Protein AF-A0A918C4C5-F1 (afdb_monomer)

Sequence (620 aa):
MKQFASVGYAPGVSVTADGEDLTFEAAHLRMRARVADQQARRCLLAMAREPVAADSVSAATMAFLRQHRLVTDTTAHPAHLQSLRVHAEASMPLNRGLPYSPEDLAGYEARAHTARFVPGTASGTVDLPPALRRRPSFAPFDGPQAACLAVSTVMSVLRTLHDPDMRLYPSAGALYPVRLIAEQMQQHASVQTQYDAFSATFRQRKQVRAAGEQELLRLDPTLAAVPTRFWLVADLRDVTAKYGSRGYRYALVEGGHAAQTLIQVLQQAGAETRPFGGFDDAAVARHLQLPDGWVPVCAVGAVPRPGGESFVEAEELRSILVNGQSLYYATAFGAKVKGNQRECGFGVDVTAEGARVRARGELAERLTLVRSRDVLGNSNGMAAHTRFSAAADAALLELYERHCYLRTWFSAIPATRLSVPDTPLAAIVGSLCRSAGVQLTLIDMADPAHHVPAVMAVVHSLRHGGIITASGAGTSEATAAERALREIAKALFYRRVLRKTEAFTSSNPVTAAITAPWEHEAYFAHEQVPPELTGFLTAGAGQRAVASGSMSLERLRTVAAVADLSRHGPDEAVWKIARATSEELLTVDFGSPSPAFRERIRTVLGDGVDIDARWPHPLG

InterPro domains:
  IPR000415 Nitroreductase-like [G3DSA:3.40.109.10] (108-319)
  IPR000415 Nitroreductase-like [SSF55469] (166-312)
  IPR003776 YcaO-like domain [PF02624] (375-532)
  IPR003776 YcaO-like domain [PS51664] (378-620)
  IPR029479 Nitroreductase [PF00881] (156-301)

Nearest PDB structures (foldseek):
  7ly7-assembly1_B  TM=5.033E-01  e=2.883E-12  Thermoactinomyces vulgaris
  3hoi-assembly1_A-2  TM=6.871E-01  e=6.501E-08  Bacteroides fragilis NCTC 9343
  8cqs-assembly1_A  TM=6.677E-01  e=1.412E-07  Bacteroides thetaiotaomicron
  3eo7-assembly1_A  TM=6.130E-01  e=4.929E-08  Trichormus variabilis ATCC 29413
  3hj9-assembly1_B  TM=5.830E-01  e=8.777E-07  Cupriavidus pinatubonensis JMP134

pLDDT: mean 79.92, std 16.04, range [28.34, 98.0]

Radius of gyration: 33.65 Å; Cα contacts (8 Å, |Δi|>4): 1147; chains: 1; bounding box: 75×68×100 Å

Organism: NCBI:txid28893

Secondary structure (DSSP, 8-state):
-PPPS-EEEPTT-EEEEETTEEEEEETTEEEEEE---HHHHHHHHHTTTS-B-GGGS-HHHHHHHHHTT-EEE--S-HHHHHHHHHHHHTTSPTTTT----HHHHHHHHHHHHHS-------TT-----S----PPPPPPP-SS-PPPPPHHHHHHHHHHHS-SS---S--GGG---EEEEEEEE-TTSSEEEEEEESSSSEEEEEEEPPTTTTGGGT--HHHHH-SEEEEEEEEHHHHHHHHTTHHHHHHHHHHHHHHHHHHHHHHHTTEEEEEE--S-HHHHHHHTTPPTTEEEEEEEEEEEPP----S--EEEEEEEEETTEEEEEEEEEEEEPTTSPEEEEEEEESSHHHHHHHHHHHHHHHHHHHHTHHHH-S-TTEEEESSHHHHHHHHHHHHHHHHHHHHHHHH-PPPPEEPPP--HHHHHHHHHHHHTT-EEEEEE---TTTT--EEEEEEE-SSSS-EEEEEEE-SSHHHHHHHHHHHHHHHHHIIIIIS---SSBSS----S---SHHHHHHHHTBTTS-HHHHGGGTS-S-EEPPPP----SHHHHHH-EEEE-GGGSS-TTT-EEEEEE-SSS-----SSPPHHHHHHHHHHH-TT--TGGGPSPS--

Mean predicted aligned error: 17.01 Å

Foldseek 3Di:
DDQQQWKAFAAQWDWDDDPQWIWIDHPVDTDIDGHPDPQLVVQNVVRRVFIDGPVSHDPVRVVVCVVVSGMDRDPDDRVVRVVSNLVRQLPPDFDDPDDDDPVNVVVLLVVLCVLDADDDDDPDADDADPDDDDDDADDQDDDAQFDDDDPVLVVNLQCQCLPSNHNPFDADSSPCQKFKKKKFDDPPFQKIWIWGDPDVDIDIDIDRDDPPLLVQFVDDVSLSSFGMKMWIKGQQVSQCVRGPSNSVVRSLVRSVRSVSVSCSSLVSVQKRKDKAQDTDFVSVCVVVVPDPRMTTRIMMGIGHNPDDPLQQPDKDKDWDAFPNFIKIKMKTWGDQDPPRDTQIFIAIDSDRVRGVQRRSFRSQLVLLCVLCVVPPVDSQLKTKDQDQVVRNVSSLFRLQQQQLQVLCQQVLAQFAWEDQDPDSLSSRLCRLLVVLQWDWIKGFSHDPQQPWTKIKIWIGHPQAQAIAIFMATFQFNNRGSSRRSRVSVNLSCCACPVVVHGQADADQPPPDFWFDQVSLQNVRSYRHDHNVSRVSHVVHPYYDYGDDDGHDCVSSVVFKDKDWSLVSTSHSNRMTMIHIDGLQGQTDDGTPQDPVNVVSCCVNNNPPGDPPVNPDRNGD

Structure (mmCIF, N/CA/C/O backbone):
data_AF-A0A918C4C5-F1
#
_entry.id   AF-A0A918C4C5-F1
#
loop_
_atom_site.group_PDB
_atom_site.id
_atom_site.type_symbol
_atom_site.label_atom_id
_atom_site.label_alt_id
_atom_site.label_comp_id
_atom_site.label_asym_id
_atom_site.label_entity_id
_atom_site.label_seq_id
_atom_site.pdbx_PDB_ins_code
_atom_site.Cartn_x
_atom_site.Cartn_y
_atom_site.Cartn_z
_atom_site.occupancy
_atom_site.B_iso_or_equiv
_atom_site.auth_seq_id
_atom_site.auth_comp_id
_atom_site.auth_asym_id
_atom_site.auth_atom_id
_atom_site.pdbx_PDB_model_num
ATOM 1 N N . MET A 1 1 ? 1.665 38.211 -38.476 1.00 37.16 1 MET A N 1
ATOM 2 C CA . MET A 1 1 ? 2.085 36.828 -38.798 1.00 37.16 1 MET A CA 1
ATOM 3 C C . MET A 1 1 ? 3.523 36.655 -38.334 1.00 37.16 1 MET A C 1
ATOM 5 O O . MET A 1 1 ? 4.376 37.372 -38.835 1.00 37.16 1 MET A O 1
ATOM 9 N N . LYS A 1 2 ? 3.789 35.807 -37.332 1.00 37.44 2 LYS A N 1
ATOM 10 C CA . LYS A 1 2 ? 5.163 35.525 -36.879 1.00 37.44 2 LYS A CA 1
ATOM 11 C C . LYS A 1 2 ? 5.890 34.748 -37.985 1.00 37.44 2 LYS A C 1
ATOM 13 O O . LYS A 1 2 ? 5.372 33.728 -38.425 1.00 37.44 2 LYS A O 1
ATOM 18 N N . GLN A 1 3 ? 7.038 35.243 -38.448 1.00 44.62 3 GLN A N 1
ATOM 19 C CA . GLN A 1 3 ? 7.943 34.486 -39.319 1.00 44.62 3 GLN A CA 1
ATOM 20 C C . GLN A 1 3 ? 8.347 33.188 -38.605 1.00 44.62 3 GLN A C 1
ATOM 22 O O . GLN A 1 3 ? 8.756 33.215 -37.445 1.00 44.62 3 GLN A O 1
ATOM 27 N N . PHE A 1 4 ? 8.181 32.050 -39.278 1.00 53.00 4 PHE A N 1
ATOM 28 C CA . PHE A 1 4 ? 8.620 30.747 -38.783 1.00 53.00 4 PHE A CA 1
ATOM 29 C C . PHE A 1 4 ? 10.155 30.704 -38.799 1.00 53.00 4 PHE A C 1
ATOM 31 O O . PHE A 1 4 ? 10.755 30.953 -39.841 1.00 53.00 4 PHE A O 1
ATOM 38 N N . ALA A 1 5 ? 10.787 30.433 -37.653 1.00 69.81 5 ALA A N 1
ATOM 39 C CA . ALA A 1 5 ? 12.245 30.517 -37.500 1.00 69.81 5 ALA A CA 1
ATOM 40 C C . ALA A 1 5 ? 13.007 29.371 -38.201 1.00 69.81 5 ALA A C 1
ATOM 42 O O . ALA A 1 5 ? 14.171 29.536 -38.552 1.00 69.81 5 ALA A O 1
ATOM 43 N N . SER A 1 6 ? 12.358 28.229 -38.444 1.00 77.88 6 SER A N 1
ATOM 44 C CA . SER A 1 6 ? 12.931 27.100 -39.183 1.00 77.88 6 SER A CA 1
ATOM 45 C C . SER A 1 6 ? 11.853 26.225 -39.836 1.00 77.88 6 SER A C 1
ATOM 47 O O . SER A 1 6 ? 10.679 26.250 -39.453 1.00 77.88 6 SER A O 1
ATOM 49 N N . VAL A 1 7 ? 12.259 25.462 -40.851 1.00 81.56 7 VAL A N 1
ATOM 50 C CA . VAL A 1 7 ? 11.440 24.520 -41.620 1.00 81.56 7 VAL A CA 1
ATOM 51 C C . VAL A 1 7 ? 12.156 23.173 -41.719 1.00 81.56 7 VAL A C 1
ATOM 53 O O . VAL A 1 7 ? 13.371 23.111 -41.899 1.00 81.56 7 VAL A O 1
ATOM 56 N N . GLY A 1 8 ? 11.398 22.083 -41.611 1.00 85.69 8 GLY A N 1
ATOM 57 C CA . GLY A 1 8 ? 11.889 20.726 -41.836 1.00 85.69 8 GLY A CA 1
ATOM 58 C C . GLY A 1 8 ? 10.925 19.909 -42.689 1.00 85.69 8 GLY A C 1
ATOM 59 O O . GLY A 1 8 ? 9.754 20.269 -42.849 1.00 85.69 8 GLY A O 1
ATOM 60 N N . TYR A 1 9 ? 11.400 18.784 -43.226 1.00 86.38 9 TYR A N 1
ATOM 61 C CA . TYR A 1 9 ? 10.511 17.833 -43.891 1.00 86.38 9 TYR A CA 1
ATOM 62 C C . TYR A 1 9 ? 9.495 17.238 -42.908 1.00 86.38 9 TYR A C 1
ATOM 64 O O . TYR A 1 9 ? 9.796 16.999 -41.735 1.00 86.38 9 TYR A O 1
ATOM 72 N N . ALA A 1 10 ? 8.284 16.986 -43.400 1.00 81.69 10 ALA A N 1
ATOM 73 C CA . ALA A 1 10 ? 7.238 16.323 -42.640 1.00 81.69 10 ALA A CA 1
ATOM 74 C C . ALA A 1 10 ? 7.657 14.883 -42.263 1.00 81.69 10 ALA A C 1
ATOM 76 O O . ALA A 1 10 ? 8.436 14.246 -42.981 1.00 81.69 10 ALA A O 1
ATOM 77 N N . PRO A 1 11 ? 7.153 14.335 -41.142 1.00 74.75 11 PRO A N 1
ATOM 78 C CA . PRO A 1 11 ? 7.436 12.959 -40.747 1.00 74.75 11 PRO A CA 1
ATOM 79 C C . PRO A 1 11 ? 7.141 11.937 -41.852 1.00 74.75 11 PRO A C 1
ATOM 81 O O . PRO A 1 11 ? 6.070 11.961 -42.455 1.00 74.75 11 PRO A O 1
ATOM 84 N N . GLY A 1 12 ? 8.086 11.026 -42.103 1.00 70.69 12 GLY A N 1
ATOM 85 C CA . GLY A 1 12 ? 7.964 10.006 -43.151 1.00 70.69 12 GLY A CA 1
ATOM 86 C C . GLY A 1 12 ? 8.273 10.491 -44.572 1.00 70.69 12 GLY A C 1
ATOM 87 O O . GLY A 1 12 ? 8.069 9.729 -45.512 1.00 70.69 12 GLY A O 1
ATOM 88 N N . VAL A 1 13 ? 8.757 11.729 -44.737 1.00 81.12 13 VAL A N 1
ATOM 89 C CA . VAL A 1 13 ? 9.312 12.223 -46.004 1.00 81.12 13 VAL A CA 1
ATOM 90 C C . VAL A 1 13 ? 10.818 11.941 -46.057 1.00 81.12 13 VAL A C 1
ATOM 92 O O . VAL A 1 13 ? 11.591 12.414 -45.210 1.00 81.12 13 VAL A O 1
ATOM 95 N N . SER A 1 14 ? 11.239 11.198 -47.079 1.00 81.81 14 SER A N 1
ATOM 96 C CA . SER A 1 14 ? 12.641 10.961 -47.430 1.00 81.81 14 SER A CA 1
ATOM 97 C C . SER A 1 14 ? 13.003 11.676 -48.726 1.00 81.81 14 SER A C 1
ATOM 99 O O . SER A 1 14 ? 12.188 11.757 -49.645 1.00 81.81 14 SER A O 1
ATOM 101 N N . VAL A 1 15 ? 14.238 12.171 -48.810 1.00 88.06 15 VAL A N 1
ATOM 102 C CA . VAL A 1 15 ? 14.766 12.829 -50.009 1.00 88.06 15 VAL A CA 1
ATOM 103 C C . VAL A 1 15 ? 16.071 12.162 -50.410 1.00 88.06 15 VAL A C 1
ATOM 105 O O . VAL A 1 15 ? 16.996 12.075 -49.605 1.00 88.06 15 VAL A O 1
ATOM 108 N N . THR A 1 16 ? 16.141 11.695 -51.652 1.00 86.88 16 THR A N 1
ATOM 109 C CA . THR A 1 16 ? 17.349 11.116 -52.254 1.00 86.88 16 THR A CA 1
ATOM 110 C C . THR A 1 16 ? 17.798 11.963 -53.439 1.00 86.88 16 THR A C 1
ATOM 112 O O . THR A 1 16 ? 16.978 12.627 -54.073 1.00 86.88 16 THR A O 1
ATOM 115 N N . ALA A 1 17 ? 19.101 11.973 -53.719 1.00 89.25 17 ALA A N 1
ATOM 116 C CA . ALA A 1 17 ? 19.676 12.701 -54.844 1.00 89.25 17 ALA A CA 1
ATOM 117 C C . ALA A 1 17 ? 20.307 11.737 -55.849 1.00 89.25 17 ALA A C 1
ATOM 119 O O . ALA A 1 17 ? 21.028 10.822 -55.455 1.00 89.25 17 ALA A O 1
ATOM 120 N N . ASP A 1 18 ? 20.076 12.004 -57.129 1.00 88.69 18 ASP A N 1
ATOM 121 C CA . ASP A 1 18 ? 20.723 11.355 -58.265 1.00 88.69 18 ASP A CA 1
ATOM 122 C C . ASP A 1 18 ? 21.149 12.448 -59.257 1.00 88.69 18 ASP A C 1
ATOM 124 O O . ASP A 1 18 ? 20.339 13.000 -60.004 1.00 88.69 18 ASP A O 1
ATOM 128 N N . GLY A 1 19 ? 22.418 12.858 -59.179 1.00 85.69 19 GLY A N 1
ATOM 129 C CA . GLY A 1 19 ? 22.929 14.011 -59.923 1.00 85.69 19 GLY A CA 1
ATOM 130 C C . GLY A 1 19 ? 22.221 15.322 -59.551 1.00 85.69 19 GLY A C 1
ATOM 131 O O . GLY A 1 19 ? 22.355 15.824 -58.431 1.00 85.69 19 GLY A O 1
ATOM 132 N N . GLU A 1 20 ? 21.504 15.908 -60.512 1.00 87.12 20 GLU A N 1
ATOM 133 C CA . GLU A 1 20 ? 20.703 17.129 -60.317 1.00 87.12 20 GLU A CA 1
ATOM 134 C C . GLU A 1 20 ? 19.262 16.848 -59.884 1.00 87.12 20 GLU A C 1
ATOM 136 O O . GLU A 1 20 ? 18.535 17.781 -59.537 1.00 87.12 20 GLU A O 1
ATOM 141 N N . ASP A 1 21 ? 18.840 15.587 -59.888 1.00 89.81 21 ASP A N 1
ATOM 142 C CA . ASP A 1 21 ? 17.478 15.218 -59.545 1.00 89.81 21 ASP A CA 1
ATOM 143 C C . ASP A 1 21 ? 17.356 14.900 -58.059 1.00 89.81 21 ASP A C 1
ATOM 145 O O . ASP A 1 21 ? 18.123 14.117 -57.498 1.00 89.81 21 ASP A O 1
ATOM 149 N N . LEU A 1 22 ? 16.340 15.483 -57.428 1.00 91.81 22 LEU A N 1
ATOM 150 C CA . LEU A 1 22 ? 15.896 15.119 -56.092 1.00 91.81 22 LEU A CA 1
ATOM 151 C C . LEU A 1 22 ? 14.622 14.286 -56.193 1.00 91.81 22 LEU A C 1
ATOM 153 O O . LEU A 1 22 ? 13.643 14.705 -56.811 1.00 91.81 22 LEU A O 1
ATOM 157 N N . THR A 1 23 ? 14.617 13.116 -55.560 1.00 91.19 23 THR A N 1
ATOM 158 C CA . THR A 1 23 ? 13.412 12.301 -55.390 1.00 91.19 23 THR A CA 1
ATOM 159 C C . THR A 1 23 ? 12.886 12.474 -53.975 1.00 91.19 23 THR A C 1
ATOM 161 O O . THR A 1 23 ? 13.547 12.085 -53.014 1.00 91.19 23 THR A O 1
ATOM 164 N N . PHE A 1 24 ? 11.691 13.046 -53.863 1.00 89.44 24 PHE A N 1
ATOM 165 C CA . PHE A 1 24 ? 10.918 13.161 -52.634 1.00 89.44 24 PHE A CA 1
ATOM 166 C C . PHE A 1 24 ? 9.967 11.974 -52.547 1.00 89.44 24 PHE A C 1
ATOM 168 O O . PHE A 1 24 ? 9.190 11.724 -53.472 1.00 89.44 24 PHE A O 1
ATOM 175 N N . GLU A 1 25 ? 10.013 11.250 -51.439 1.00 82.50 25 GLU A N 1
ATOM 176 C CA . GLU A 1 25 ? 9.172 10.082 -51.207 1.00 82.50 25 GLU A CA 1
ATOM 177 C C . GLU A 1 25 ? 8.485 10.189 -49.846 1.00 82.50 25 GLU A C 1
ATOM 179 O O . GLU A 1 25 ? 9.113 10.489 -48.835 1.00 82.50 25 GLU A O 1
ATOM 184 N N . ALA A 1 26 ? 7.174 9.983 -49.854 1.00 78.12 26 ALA A N 1
ATOM 185 C CA . ALA A 1 26 ? 6.270 9.974 -48.718 1.00 78.12 26 ALA A CA 1
ATOM 186 C C . ALA A 1 26 ? 5.212 8.885 -48.952 1.00 78.12 26 ALA A C 1
ATOM 188 O O . ALA A 1 26 ? 4.981 8.461 -50.084 1.00 78.12 26 ALA A O 1
ATOM 189 N N . ALA A 1 27 ? 4.485 8.477 -47.908 1.00 66.88 27 ALA A N 1
ATOM 190 C CA . ALA A 1 27 ? 3.495 7.392 -48.007 1.00 66.88 27 ALA A CA 1
ATOM 191 C C . ALA A 1 27 ? 2.424 7.583 -49.109 1.00 66.88 27 ALA A C 1
ATOM 193 O O . ALA A 1 27 ? 1.846 6.605 -49.581 1.00 66.88 27 ALA A O 1
ATOM 194 N N . HIS A 1 28 ? 2.157 8.831 -49.505 1.00 71.31 28 HIS A N 1
ATOM 195 C CA . HIS A 1 28 ? 1.139 9.223 -50.483 1.00 71.31 28 HIS A CA 1
ATOM 196 C C . HIS A 1 28 ? 1.719 9.845 -51.765 1.00 71.31 28 HIS A C 1
ATOM 198 O O . HIS A 1 28 ? 0.953 10.248 -52.637 1.00 71.31 28 HIS A O 1
ATOM 204 N N . LEU A 1 29 ? 3.046 9.978 -51.875 1.00 79.44 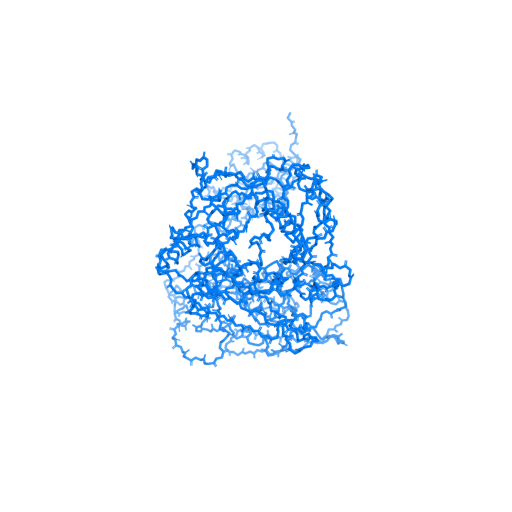29 LEU A N 1
ATOM 205 C CA . LEU A 1 29 ? 3.678 10.747 -52.944 1.00 79.44 29 LEU A CA 1
ATOM 206 C C . LEU A 1 29 ? 5.099 10.247 -53.211 1.00 79.44 29 LEU A C 1
ATOM 208 O O . LEU A 1 29 ? 5.926 10.231 -52.308 1.00 79.44 29 LEU A O 1
ATOM 212 N N . ARG A 1 30 ? 5.408 9.923 -54.468 1.00 86.44 30 ARG A N 1
ATOM 213 C CA . ARG A 1 30 ? 6.786 9.774 -54.947 1.00 86.44 30 ARG A CA 1
ATOM 214 C C . ARG A 1 30 ? 6.977 10.695 -56.137 1.00 86.44 30 ARG A C 1
ATOM 216 O O . ARG A 1 30 ? 6.256 10.584 -57.124 1.00 86.44 30 ARG A O 1
ATOM 223 N N . MET A 1 31 ? 7.918 11.619 -56.028 1.00 88.00 31 MET A N 1
ATOM 224 C CA . MET A 1 31 ? 8.083 12.705 -56.984 1.00 88.00 31 MET A CA 1
ATOM 225 C C . MET A 1 31 ? 9.560 12.974 -57.225 1.00 88.00 31 MET A C 1
ATOM 227 O O . MET A 1 31 ? 10.310 13.209 -56.283 1.00 88.00 31 MET A O 1
ATOM 231 N N . ARG A 1 32 ? 9.969 12.966 -58.493 1.00 90.94 32 ARG A N 1
ATOM 232 C CA . ARG A 1 32 ? 11.316 13.346 -58.925 1.00 90.94 32 ARG A CA 1
ATOM 233 C C . ARG A 1 32 ? 11.259 14.762 -59.490 1.00 90.94 32 ARG A C 1
ATOM 235 O O . ARG A 1 32 ? 10.425 15.039 -60.346 1.00 90.94 32 ARG A O 1
ATOM 242 N N . ALA A 1 33 ? 12.122 15.644 -59.004 1.00 87.56 33 ALA A N 1
ATOM 243 C CA . ALA A 1 33 ? 12.223 17.024 -59.457 1.00 87.56 33 ALA A CA 1
ATOM 244 C C . ALA A 1 33 ? 13.685 17.377 -59.732 1.00 87.56 33 ALA A C 1
ATOM 246 O O . ALA A 1 33 ? 14.559 17.120 -58.903 1.00 87.56 33 ALA A O 1
ATOM 247 N N . ARG A 1 34 ? 13.944 17.999 -60.883 1.00 88.88 34 ARG A N 1
ATOM 248 C CA . ARG A 1 34 ? 15.280 18.478 -61.237 1.00 88.88 34 ARG A CA 1
ATOM 249 C C . ARG A 1 34 ? 15.563 19.804 -60.541 1.00 88.88 34 ARG A C 1
ATOM 251 O O . ARG A 1 34 ? 14.831 20.772 -60.736 1.00 88.88 34 ARG A O 1
ATOM 258 N N . VAL A 1 35 ? 16.636 19.860 -59.757 1.00 87.81 35 VAL A N 1
ATOM 259 C CA . VAL A 1 35 ? 17.084 21.057 -59.032 1.00 87.81 35 VAL A CA 1
ATOM 260 C C . VAL A 1 35 ? 18.484 21.434 -59.518 1.00 87.81 35 VAL A C 1
ATOM 262 O O . VAL A 1 35 ? 19.506 21.014 -58.965 1.00 87.81 35 VAL A O 1
ATOM 265 N N . ALA A 1 36 ? 18.509 22.223 -60.597 1.00 83.00 36 ALA A N 1
ATOM 266 C CA . ALA A 1 36 ? 19.737 22.685 -61.247 1.00 83.00 36 ALA A CA 1
ATOM 267 C C . ALA A 1 36 ? 20.541 23.662 -60.368 1.00 83.00 36 ALA A C 1
ATOM 269 O O . ALA A 1 36 ? 21.769 23.652 -60.393 1.00 83.00 36 ALA A O 1
ATOM 270 N N . ASP A 1 37 ? 19.861 24.468 -59.545 1.00 87.94 37 ASP A N 1
ATOM 271 C CA . ASP A 1 37 ? 20.520 25.354 -58.585 1.00 87.94 37 ASP A CA 1
ATOM 272 C C . ASP A 1 37 ? 21.216 24.539 -57.482 1.00 87.94 37 ASP A C 1
ATOM 274 O O . ASP A 1 37 ? 20.586 23.876 -56.651 1.00 87.94 37 ASP A O 1
ATOM 278 N N . GLN A 1 38 ? 22.547 24.614 -57.468 1.00 86.75 38 GLN A N 1
ATOM 279 C CA . GLN A 1 38 ? 23.396 23.901 -56.524 1.00 86.75 38 GLN A CA 1
ATOM 280 C C . GLN A 1 38 ? 23.172 24.348 -55.072 1.00 86.75 38 GLN A C 1
ATOM 282 O O . GLN A 1 38 ? 23.274 23.518 -54.165 1.00 86.75 38 GLN A O 1
ATOM 287 N N . GLN A 1 39 ? 22.866 25.626 -54.832 1.00 85.62 39 GLN A N 1
ATOM 288 C CA . GLN A 1 39 ? 22.646 26.157 -53.489 1.00 85.62 39 GLN A CA 1
ATOM 289 C C . GLN A 1 39 ? 21.289 25.706 -52.947 1.00 85.62 39 GLN A C 1
ATOM 291 O O . GLN A 1 39 ? 21.228 25.163 -51.841 1.00 85.62 39 GLN A O 1
ATOM 296 N N . ALA A 1 40 ? 20.228 25.818 -53.752 1.00 85.19 40 ALA A N 1
ATOM 297 C CA . ALA A 1 40 ? 18.913 25.288 -53.399 1.00 85.19 40 ALA A CA 1
ATOM 298 C C . ALA A 1 40 ? 18.962 23.770 -53.161 1.00 85.19 40 ALA A C 1
ATOM 300 O O . ALA A 1 40 ? 18.433 23.281 -52.163 1.00 85.19 40 ALA A O 1
ATOM 301 N N . ARG A 1 41 ? 19.666 23.016 -54.017 1.00 89.88 41 ARG A N 1
ATOM 302 C CA . ARG A 1 41 ? 19.832 21.564 -53.853 1.00 89.88 41 ARG A CA 1
ATOM 303 C C . ARG A 1 41 ? 20.562 21.209 -52.558 1.00 89.88 41 ARG A C 1
ATOM 305 O O . ARG A 1 41 ? 20.120 20.318 -51.836 1.00 89.88 41 ARG A O 1
ATOM 312 N N . ARG A 1 42 ? 21.657 21.909 -52.233 1.00 88.56 42 ARG A N 1
ATOM 313 C CA . ARG A 1 42 ? 22.380 21.722 -50.961 1.00 88.56 42 ARG A CA 1
ATOM 314 C C . ARG A 1 42 ? 21.485 22.011 -49.759 1.00 88.56 42 ARG A C 1
ATOM 316 O O . ARG A 1 42 ? 21.491 21.221 -48.822 1.00 88.56 42 ARG A O 1
ATOM 323 N N . CYS A 1 43 ? 20.700 23.085 -49.809 1.00 89.31 43 CYS A N 1
ATOM 324 C CA . CYS A 1 43 ? 19.765 23.447 -48.747 1.00 89.31 43 CYS A CA 1
ATOM 325 C C . CYS A 1 43 ? 18.691 22.363 -48.539 1.00 89.31 43 CYS A C 1
ATOM 327 O O . CYS A 1 43 ? 18.499 21.875 -47.427 1.00 89.31 43 CYS A O 1
ATOM 329 N N . LEU A 1 44 ? 18.064 21.892 -49.623 1.00 89.62 44 LEU A N 1
ATOM 330 C CA . LEU A 1 44 ? 17.046 20.838 -49.574 1.00 89.62 44 LEU A CA 1
ATOM 331 C C . LEU A 1 44 ? 17.593 19.497 -49.068 1.00 89.62 44 LEU A C 1
ATOM 333 O O . LEU A 1 44 ? 16.872 18.764 -48.391 1.00 89.62 44 LEU A O 1
ATOM 337 N N . LEU A 1 45 ? 18.853 19.171 -49.367 1.00 88.25 45 LEU A N 1
ATOM 338 C CA . LEU A 1 45 ? 19.519 17.979 -48.836 1.00 88.25 45 LEU A CA 1
ATOM 339 C C . LEU A 1 45 ? 19.936 18.145 -47.371 1.00 88.25 45 LEU A C 1
ATOM 341 O O . LEU A 1 45 ? 19.828 17.192 -46.601 1.00 88.25 45 LEU A O 1
ATOM 345 N N . ALA A 1 46 ? 20.369 19.340 -46.965 1.00 86.56 46 ALA A N 1
ATOM 346 C CA . ALA A 1 46 ? 20.658 19.648 -45.566 1.00 86.56 46 ALA A CA 1
ATOM 347 C C . ALA A 1 46 ? 19.394 19.520 -44.701 1.00 86.56 46 ALA A C 1
ATOM 349 O O . ALA A 1 46 ? 19.434 18.874 -43.654 1.00 86.56 46 ALA A O 1
ATOM 350 N N . MET A 1 47 ? 18.249 19.991 -45.212 1.00 86.44 47 MET A N 1
ATOM 351 C CA . MET A 1 47 ? 16.944 19.886 -44.550 1.00 86.44 47 MET A CA 1
ATOM 352 C C . MET A 1 47 ? 16.501 18.436 -44.272 1.00 86.44 47 MET A C 1
ATOM 354 O O . MET A 1 47 ? 15.665 18.186 -43.403 1.00 86.44 47 MET A O 1
ATOM 358 N N . ALA A 1 48 ? 17.062 17.451 -44.987 1.00 80.50 48 ALA A N 1
ATOM 359 C CA . ALA A 1 48 ? 16.793 16.033 -44.743 1.00 80.50 48 ALA A CA 1
ATOM 360 C C . ALA A 1 48 ? 17.471 15.504 -43.471 1.00 80.50 48 ALA A C 1
ATOM 362 O O . ALA A 1 48 ? 17.047 14.465 -42.958 1.00 80.50 48 ALA A O 1
ATOM 363 N N . ARG A 1 49 ? 18.493 16.202 -42.966 1.00 77.12 49 ARG A N 1
ATOM 364 C CA . ARG A 1 49 ? 19.242 15.849 -41.754 1.00 77.12 49 ARG A CA 1
ATOM 365 C C . ARG A 1 49 ? 18.738 16.621 -40.540 1.00 77.12 49 ARG A C 1
ATOM 367 O O . ARG A 1 49 ? 18.526 16.020 -39.493 1.00 77.12 49 ARG A O 1
ATOM 374 N N . GLU A 1 50 ? 18.500 17.918 -40.697 1.00 77.00 50 GLU A N 1
ATOM 375 C CA . GLU A 1 50 ? 18.044 18.813 -39.631 1.00 77.00 50 GLU A CA 1
ATOM 376 C C . GLU A 1 50 ? 17.201 19.970 -40.194 1.00 77.00 50 GLU A C 1
ATOM 378 O O . GLU A 1 50 ? 17.353 20.300 -41.368 1.00 77.00 50 GLU A O 1
ATOM 383 N N . PRO A 1 51 ? 16.303 20.596 -39.407 1.00 82.06 51 PRO A N 1
ATOM 384 C CA . PRO A 1 51 ? 15.551 21.764 -39.865 1.00 82.06 51 PRO A CA 1
ATOM 385 C C . PRO A 1 51 ? 16.476 22.921 -40.276 1.00 82.06 51 PRO A C 1
ATOM 387 O O . PRO A 1 51 ? 17.432 23.231 -39.571 1.00 82.06 51 PRO A O 1
ATOM 390 N N . VAL A 1 52 ? 16.158 23.596 -41.381 1.00 85.19 52 VAL A N 1
ATOM 391 C CA . VAL A 1 52 ? 16.909 24.756 -41.895 1.00 85.19 52 VAL A CA 1
ATOM 392 C C . VAL A 1 52 ? 16.153 26.054 -41.632 1.00 85.19 52 VAL A C 1
ATOM 394 O O . VAL A 1 52 ? 14.948 26.040 -41.376 1.00 85.19 52 VAL A O 1
ATOM 397 N N . ALA A 1 53 ? 16.835 27.197 -41.694 1.00 83.56 53 ALA A N 1
ATOM 398 C CA . ALA A 1 53 ? 16.178 28.496 -41.575 1.00 83.56 53 ALA A CA 1
ATOM 399 C C . ALA A 1 53 ? 15.184 28.696 -42.736 1.00 83.56 53 ALA A C 1
ATOM 401 O O . ALA A 1 53 ? 15.490 28.376 -43.885 1.00 83.56 53 ALA A O 1
ATOM 402 N N . ALA A 1 54 ? 13.971 29.178 -42.459 1.00 80.69 54 ALA A N 1
ATOM 403 C CA . ALA A 1 54 ? 12.907 29.224 -43.470 1.00 80.69 54 ALA A CA 1
ATOM 404 C C . ALA A 1 54 ? 13.210 30.178 -44.645 1.00 80.69 54 ALA A C 1
ATOM 406 O O . ALA A 1 54 ? 12.673 30.000 -45.734 1.00 80.69 54 ALA A O 1
ATOM 407 N N . ASP A 1 55 ? 14.079 31.164 -44.431 1.00 84.06 55 ASP A N 1
ATOM 408 C CA . ASP A 1 55 ? 14.594 32.111 -45.426 1.00 84.06 55 ASP A CA 1
ATOM 409 C C . ASP A 1 55 ? 15.694 31.521 -46.326 1.00 84.06 55 ASP A C 1
ATOM 411 O O . ASP A 1 55 ? 15.941 32.035 -47.416 1.00 84.06 55 ASP A O 1
ATOM 415 N N . SER A 1 56 ? 16.312 30.408 -45.919 1.00 85.25 56 SER A N 1
ATOM 416 C CA . SER A 1 56 ? 17.300 29.679 -46.726 1.00 85.25 56 SER A CA 1
ATOM 417 C C . SER A 1 56 ? 16.680 28.871 -47.875 1.00 85.25 56 SER A C 1
ATOM 419 O O . SER A 1 56 ? 17.401 28.357 -48.735 1.00 85.25 56 SER A O 1
ATOM 421 N N . VAL A 1 57 ? 15.347 28.763 -47.914 1.00 85.25 57 VAL A N 1
ATOM 422 C CA . VAL A 1 57 ? 14.586 28.102 -48.979 1.00 85.25 57 VAL A CA 1
ATOM 423 C C . VAL A 1 57 ? 13.759 29.153 -49.719 1.00 85.25 57 VAL A C 1
ATOM 425 O O . VAL A 1 57 ? 13.014 29.915 -49.107 1.00 85.25 57 VAL A O 1
ATOM 428 N N . SER A 1 58 ? 13.860 29.192 -51.053 1.00 87.19 58 SER A N 1
ATOM 429 C CA . SER A 1 58 ? 13.122 30.177 -51.856 1.00 87.19 58 SER A CA 1
ATOM 430 C C . SER A 1 58 ? 11.606 30.085 -51.620 1.00 87.19 58 SER A C 1
ATOM 432 O O . SER A 1 58 ? 11.061 28.994 -51.429 1.00 87.19 58 SER A O 1
ATOM 434 N N . ALA A 1 59 ? 10.897 31.216 -51.690 1.00 85.25 59 ALA A N 1
ATOM 435 C CA . ALA A 1 59 ? 9.450 31.257 -51.466 1.00 85.25 59 ALA A CA 1
ATOM 436 C C . ALA A 1 59 ? 8.669 30.327 -52.419 1.00 85.25 59 ALA A C 1
ATOM 438 O O . ALA A 1 59 ? 7.711 29.680 -51.997 1.00 85.25 59 ALA A O 1
ATOM 439 N N . ALA A 1 60 ? 9.111 30.214 -53.677 1.00 84.62 60 ALA A N 1
ATOM 440 C CA . ALA A 1 60 ? 8.512 29.322 -54.670 1.00 84.62 60 ALA A CA 1
ATOM 441 C C . ALA A 1 60 ? 8.717 27.841 -54.306 1.00 84.62 60 ALA A C 1
ATOM 443 O O . ALA A 1 60 ? 7.768 27.058 -54.325 1.00 84.62 60 ALA A O 1
ATOM 444 N N . THR A 1 61 ? 9.934 27.465 -53.900 1.00 86.62 61 THR A N 1
ATOM 445 C CA . THR A 1 61 ? 10.242 26.107 -53.425 1.00 86.62 61 THR A CA 1
ATOM 446 C C . THR A 1 61 ? 9.455 25.777 -52.157 1.00 86.62 61 THR A C 1
ATOM 448 O O . THR A 1 61 ? 8.876 24.701 -52.054 1.00 86.62 61 THR A O 1
ATOM 451 N N . MET A 1 62 ? 9.361 26.713 -51.212 1.00 86.94 62 MET A N 1
ATOM 452 C CA . MET A 1 62 ? 8.580 26.544 -49.986 1.00 86.94 62 MET A CA 1
ATOM 453 C C . MET A 1 62 ? 7.085 26.355 -50.254 1.00 86.94 62 MET A C 1
ATOM 455 O O . MET A 1 62 ? 6.461 25.478 -49.655 1.00 86.94 62 MET A O 1
ATOM 459 N N . ALA A 1 63 ? 6.505 27.146 -51.160 1.00 85.06 63 ALA A N 1
ATOM 460 C CA . ALA A 1 63 ? 5.107 27.001 -51.557 1.00 85.06 63 ALA A CA 1
ATOM 461 C C . ALA A 1 63 ? 4.842 25.620 -52.174 1.00 85.06 63 ALA A C 1
ATOM 463 O O . ALA A 1 63 ? 3.889 24.948 -51.780 1.00 85.06 63 ALA A O 1
ATOM 464 N N . PHE A 1 64 ? 5.731 25.164 -53.059 1.00 87.06 64 PHE A N 1
ATOM 465 C CA . PHE A 1 64 ? 5.665 23.838 -53.668 1.00 87.06 64 PHE A CA 1
ATOM 466 C C . PHE A 1 64 ? 5.728 22.713 -52.625 1.00 87.06 64 PHE A C 1
ATOM 468 O O . PHE A 1 64 ? 4.865 21.836 -52.586 1.00 87.06 64 PHE A O 1
ATOM 475 N N . LEU A 1 65 ? 6.711 22.757 -51.722 1.00 87.94 65 LEU A N 1
ATOM 476 C CA . LEU A 1 65 ? 6.857 21.742 -50.679 1.00 87.94 65 LEU A CA 1
ATOM 477 C C . LEU A 1 65 ? 5.638 21.699 -49.742 1.00 87.94 65 LEU A C 1
ATOM 479 O O . LEU A 1 65 ? 5.199 20.612 -49.367 1.00 87.94 65 LEU A O 1
ATOM 483 N N . ARG A 1 66 ? 5.054 22.854 -49.390 1.00 87.44 66 ARG A N 1
ATOM 484 C CA . ARG A 1 66 ? 3.827 22.926 -48.573 1.00 87.44 66 ARG A CA 1
ATOM 485 C C . ARG A 1 66 ? 2.605 22.389 -49.313 1.00 87.44 66 ARG A C 1
ATOM 487 O O . ARG A 1 66 ? 1.831 21.634 -48.729 1.00 87.44 66 ARG A O 1
ATOM 494 N N . GLN A 1 67 ? 2.449 22.732 -50.592 1.00 87.00 67 GLN A N 1
ATOM 495 C CA . GLN A 1 67 ? 1.353 22.246 -51.436 1.00 87.00 67 GLN A CA 1
ATOM 496 C C . GLN A 1 67 ? 1.316 20.714 -51.476 1.00 87.00 67 GLN A C 1
ATOM 498 O O . GLN A 1 67 ? 0.248 20.112 -51.373 1.00 87.00 67 GLN A O 1
ATOM 503 N N . HIS A 1 68 ? 2.489 20.087 -51.556 1.00 86.69 68 HIS A N 1
ATOM 504 C CA . HIS A 1 68 ? 2.641 18.634 -51.570 1.00 86.69 68 HIS A CA 1
ATOM 505 C C . HIS A 1 68 ? 2.789 18.006 -50.175 1.00 86.69 68 HIS A C 1
ATOM 507 O O . HIS A 1 68 ? 3.074 16.816 -50.076 1.00 86.69 68 HIS A O 1
ATOM 513 N N . ARG A 1 69 ? 2.584 18.780 -49.097 1.00 84.25 69 ARG A N 1
ATOM 514 C CA . ARG A 1 69 ? 2.692 18.333 -47.694 1.00 84.25 69 ARG A CA 1
ATOM 515 C C . ARG A 1 69 ? 4.036 17.668 -47.363 1.00 84.25 69 ARG A C 1
ATOM 517 O O . ARG A 1 69 ? 4.107 16.780 -46.517 1.00 84.25 69 ARG A O 1
ATOM 524 N N . LEU A 1 70 ? 5.102 18.104 -48.032 1.00 85.19 70 LEU A N 1
ATOM 525 C CA . LEU A 1 70 ? 6.454 17.576 -47.859 1.00 85.19 70 LEU A CA 1
ATOM 526 C C . LEU A 1 70 ? 7.187 18.216 -46.681 1.00 85.19 70 LEU A C 1
ATOM 528 O O . LEU A 1 70 ? 8.112 17.614 -46.148 1.00 85.19 70 LEU A O 1
ATOM 532 N N . VAL A 1 71 ? 6.786 19.414 -46.262 1.00 85.69 71 VAL A N 1
ATOM 533 C CA . VAL A 1 71 ? 7.385 20.148 -45.141 1.00 85.69 71 VAL A CA 1
ATOM 534 C C . VAL A 1 71 ? 6.355 20.456 -44.068 1.00 85.69 71 VAL A C 1
ATOM 536 O O . VAL A 1 71 ? 5.158 20.547 -44.338 1.00 85.69 71 VAL A O 1
ATOM 539 N N . THR A 1 72 ? 6.841 20.638 -42.848 1.00 77.94 72 THR A N 1
ATOM 540 C CA . THR A 1 72 ? 6.074 21.155 -41.719 1.00 77.94 72 THR A CA 1
ATOM 541 C C . THR A 1 72 ? 6.728 22.449 -41.243 1.00 77.94 72 THR A C 1
ATOM 543 O O . THR A 1 72 ? 7.953 22.550 -41.183 1.00 77.94 72 THR A O 1
ATOM 546 N N . ASP A 1 73 ? 5.914 23.446 -40.906 1.00 68.94 73 ASP A N 1
ATOM 547 C CA . ASP A 1 73 ? 6.393 24.683 -40.286 1.00 68.94 73 ASP A CA 1
ATOM 548 C C . ASP A 1 73 ? 6.616 24.397 -38.794 1.00 68.94 73 ASP A C 1
ATOM 550 O O . ASP A 1 73 ? 5.677 23.983 -38.112 1.00 68.94 73 ASP A O 1
ATOM 554 N N . THR A 1 74 ? 7.845 24.516 -38.270 1.00 56.31 74 THR A N 1
ATOM 555 C CA . THR A 1 74 ? 8.157 23.970 -36.933 1.00 56.31 74 THR A CA 1
ATOM 556 C C . THR A 1 74 ? 8.604 25.024 -35.932 1.00 56.31 74 THR A C 1
ATOM 558 O O . THR A 1 74 ? 9.662 25.622 -36.072 1.00 56.31 74 THR A O 1
ATOM 561 N N . THR A 1 75 ? 7.846 25.157 -34.840 1.00 57.22 75 THR A N 1
ATOM 562 C CA . THR A 1 75 ? 8.358 25.575 -33.518 1.00 57.22 75 THR A CA 1
ATOM 563 C C . THR A 1 75 ? 8.766 24.367 -32.659 1.00 57.22 75 THR A C 1
ATOM 565 O O . THR A 1 75 ? 9.083 24.517 -31.482 1.00 57.22 75 THR A O 1
ATOM 568 N N . ALA A 1 76 ? 8.684 23.151 -33.212 1.00 56.66 76 ALA A N 1
ATOM 569 C CA . ALA A 1 76 ? 8.912 21.897 -32.505 1.00 56.66 76 ALA A CA 1
ATOM 570 C C . ALA A 1 76 ? 10.406 21.561 -32.403 1.00 56.66 76 ALA A C 1
ATOM 572 O O . ALA A 1 76 ? 11.172 21.775 -33.340 1.00 56.66 76 ALA A O 1
ATOM 573 N N . HIS A 1 77 ? 10.805 20.983 -31.270 1.00 61.50 77 HIS A N 1
ATOM 574 C CA . HIS A 1 77 ? 12.180 20.553 -31.026 1.00 61.50 77 HIS A CA 1
ATOM 575 C C . HIS A 1 77 ? 12.625 19.501 -32.071 1.00 61.50 77 HIS A C 1
ATOM 577 O O . HIS A 1 77 ? 11.868 18.557 -32.313 1.00 61.50 77 HIS A O 1
ATOM 583 N N . PRO A 1 78 ? 13.840 19.572 -32.653 1.00 62.09 78 PRO A N 1
ATOM 584 C CA . PRO A 1 78 ? 14.298 18.634 -33.690 1.00 62.09 78 PRO A CA 1
ATOM 585 C C . PRO A 1 78 ? 14.150 17.148 -33.318 1.00 62.09 78 PRO A C 1
ATOM 587 O O . PRO A 1 78 ? 13.723 16.336 -34.137 1.00 62.09 78 PRO A O 1
ATOM 590 N N . ALA A 1 79 ? 14.400 16.795 -32.052 1.00 63.00 79 ALA A N 1
ATOM 591 C CA . ALA A 1 79 ? 14.218 15.426 -31.551 1.00 63.00 79 ALA A CA 1
ATOM 592 C C . ALA A 1 79 ? 12.767 14.910 -31.666 1.00 63.00 79 ALA A C 1
ATOM 594 O O . ALA A 1 79 ? 12.542 13.719 -31.889 1.00 63.00 79 ALA A O 1
ATOM 595 N N . HIS A 1 80 ? 11.773 15.797 -31.549 1.00 64.81 80 HIS A N 1
ATOM 596 C CA . HIS A 1 80 ? 10.366 15.442 -31.724 1.00 64.81 80 HIS A CA 1
ATOM 597 C C . HIS A 1 80 ? 10.073 15.058 -33.180 1.00 64.81 80 HIS A C 1
ATOM 599 O O . HIS A 1 80 ? 9.469 14.017 -33.435 1.00 64.81 80 HIS A O 1
ATOM 605 N N . LEU A 1 81 ? 10.567 15.845 -34.140 1.00 66.00 81 LEU A N 1
ATOM 606 C CA . LEU A 1 81 ? 10.414 15.555 -35.569 1.00 66.00 81 LEU A CA 1
ATOM 607 C C . LEU A 1 81 ? 11.120 14.256 -35.954 1.00 66.00 81 LEU A C 1
ATOM 609 O O . LEU A 1 81 ? 10.544 13.434 -36.664 1.00 66.00 81 LEU A O 1
ATOM 613 N N . GLN A 1 82 ? 12.327 14.034 -35.431 1.00 68.88 82 GLN A N 1
ATOM 614 C CA . GLN A 1 82 ? 13.053 12.788 -35.651 1.00 68.88 82 GLN A CA 1
ATOM 615 C C . GLN A 1 82 ? 12.286 11.581 -35.094 1.00 68.88 82 GLN A C 1
ATOM 617 O O . GLN A 1 82 ? 12.170 10.564 -35.772 1.00 68.88 82 GLN A O 1
ATOM 622 N N . SER A 1 83 ? 11.684 11.708 -33.908 1.00 70.81 83 SER A N 1
ATOM 623 C CA . SER A 1 83 ? 10.847 10.650 -33.324 1.00 70.81 83 SER A CA 1
ATOM 624 C C . SER A 1 83 ? 9.639 10.320 -34.206 1.00 70.81 83 SER A C 1
ATOM 626 O O . SER A 1 83 ? 9.312 9.151 -34.406 1.00 70.81 83 SER A O 1
ATOM 628 N N . LEU A 1 84 ? 8.992 11.339 -34.783 1.00 69.44 84 LEU A N 1
ATOM 629 C CA . LEU A 1 84 ? 7.881 11.144 -35.714 1.00 69.44 84 LEU A CA 1
ATOM 630 C C . LEU A 1 84 ? 8.333 10.508 -37.040 1.00 69.44 84 LEU A C 1
ATOM 632 O O . LEU A 1 84 ? 7.591 9.699 -37.596 1.00 69.44 84 LEU A O 1
ATOM 636 N N . ARG A 1 85 ? 9.537 10.823 -37.541 1.00 72.94 85 ARG A N 1
ATOM 637 C CA . ARG A 1 85 ? 10.117 10.166 -38.731 1.00 72.94 85 ARG A CA 1
ATOM 638 C C . ARG A 1 85 ? 10.367 8.683 -38.477 1.00 72.94 85 ARG A C 1
ATOM 640 O O . ARG A 1 85 ? 9.852 7.863 -39.231 1.00 72.94 85 ARG A O 1
ATOM 647 N N . VAL A 1 86 ? 11.028 8.342 -37.367 1.00 76.69 86 VAL A N 1
ATOM 648 C CA . VAL A 1 86 ? 11.238 6.944 -36.944 1.00 76.69 86 VAL A CA 1
ATOM 649 C C . VAL A 1 86 ? 9.900 6.217 -36.786 1.00 76.69 86 VAL A C 1
ATOM 651 O O . VAL A 1 86 ? 9.741 5.084 -37.238 1.00 76.69 86 VAL A O 1
ATOM 654 N N . HIS A 1 87 ? 8.897 6.872 -36.191 1.00 78.00 87 HIS A N 1
ATOM 655 C CA . HIS A 1 87 ? 7.553 6.312 -36.079 1.00 78.00 87 HIS A CA 1
ATOM 656 C C . HIS A 1 87 ? 6.920 6.025 -37.447 1.00 78.00 87 HIS A C 1
ATOM 658 O O . HIS A 1 87 ? 6.350 4.948 -37.631 1.00 78.00 87 HIS A O 1
ATOM 664 N N . ALA A 1 88 ? 7.003 6.963 -38.393 1.00 71.50 88 ALA A N 1
ATOM 665 C CA . ALA A 1 88 ? 6.441 6.809 -39.731 1.00 71.50 88 ALA A CA 1
ATOM 666 C C . ALA A 1 88 ? 7.133 5.679 -40.512 1.00 71.50 88 ALA A C 1
ATOM 668 O O . ALA A 1 88 ? 6.454 4.815 -41.068 1.00 71.50 88 ALA A O 1
ATOM 669 N N . GLU A 1 89 ? 8.466 5.624 -40.473 1.00 72.31 89 GLU A N 1
ATOM 670 C CA . GLU A 1 89 ? 9.265 4.559 -41.091 1.00 72.31 89 GLU A CA 1
ATOM 671 C C . GLU A 1 89 ? 8.933 3.183 -40.503 1.00 72.31 89 GLU A C 1
ATOM 673 O O . GLU A 1 89 ? 8.823 2.207 -41.242 1.00 72.31 89 GLU A O 1
ATOM 678 N N . ALA A 1 90 ? 8.687 3.098 -39.192 1.00 74.75 90 ALA A N 1
ATOM 679 C CA . ALA A 1 90 ? 8.280 1.870 -38.507 1.00 74.75 90 ALA A CA 1
ATOM 680 C C . ALA A 1 90 ? 6.773 1.540 -38.628 1.00 74.75 90 ALA A C 1
ATOM 682 O O . ALA A 1 90 ? 6.324 0.530 -38.078 1.00 74.75 90 ALA A O 1
ATOM 683 N N . SER A 1 91 ? 5.976 2.378 -39.306 1.00 66.12 91 SER A N 1
ATOM 684 C CA . SER A 1 91 ? 4.517 2.212 -39.459 1.00 66.12 91 SER A CA 1
ATOM 685 C C . SER A 1 91 ? 4.074 1.844 -40.882 1.00 66.12 91 SER A C 1
ATOM 687 O O . SER A 1 91 ? 2.890 1.576 -41.091 1.00 66.12 91 SER A O 1
ATOM 689 N N . MET A 1 92 ? 5.001 1.783 -41.845 1.00 59.28 92 MET A N 1
ATOM 690 C CA . MET A 1 92 ? 4.736 1.296 -43.207 1.00 59.28 92 MET A CA 1
ATOM 691 C C . MET A 1 92 ? 4.216 -0.163 -43.197 1.00 59.28 92 MET A C 1
ATOM 693 O O . MET A 1 92 ? 4.513 -0.914 -42.259 1.00 59.28 92 MET A O 1
ATOM 697 N N . PRO A 1 93 ? 3.420 -0.591 -44.203 1.00 54.81 93 PRO A N 1
ATOM 698 C CA . PRO A 1 93 ? 2.897 -1.955 -44.269 1.00 54.81 93 PRO A CA 1
ATOM 699 C C . PRO A 1 93 ? 4.031 -2.980 -44.222 1.00 54.81 93 PRO A C 1
ATOM 701 O O . PRO A 1 93 ? 5.059 -2.789 -44.874 1.00 54.81 93 PRO A O 1
ATOM 704 N N . LEU A 1 94 ? 3.818 -4.069 -43.476 1.00 53.12 94 LEU A N 1
ATOM 705 C CA . LEU A 1 94 ? 4.731 -5.211 -43.445 1.00 53.12 94 LEU A CA 1
ATOM 706 C C . LEU A 1 94 ? 5.068 -5.610 -44.894 1.00 53.12 94 LEU A C 1
ATOM 708 O O . LEU A 1 94 ? 4.163 -5.869 -45.685 1.00 53.12 94 LEU A O 1
ATOM 712 N N . ASN A 1 95 ? 6.359 -5.628 -45.231 1.00 51.44 95 ASN A N 1
ATOM 713 C CA . ASN A 1 95 ? 6.914 -6.168 -46.481 1.00 51.44 95 ASN A CA 1
ATOM 714 C C . ASN A 1 95 ? 6.735 -5.343 -47.771 1.00 51.44 95 ASN A C 1
ATOM 716 O O . ASN A 1 95 ? 6.886 -5.889 -48.865 1.00 51.44 95 ASN A O 1
ATOM 720 N N . ARG A 1 96 ? 6.479 -4.028 -47.715 1.00 44.84 96 ARG A N 1
ATOM 721 C CA . ARG A 1 96 ? 6.560 -3.206 -48.941 1.00 44.84 96 ARG A CA 1
ATOM 722 C C . ARG A 1 96 ? 8.019 -3.087 -49.420 1.00 44.84 96 ARG A C 1
ATOM 724 O O . ARG A 1 96 ? 8.783 -2.308 -48.864 1.00 44.84 96 ARG A O 1
ATOM 731 N N . GLY A 1 97 ? 8.380 -3.827 -50.473 1.00 46.19 97 GLY A N 1
ATOM 732 C CA . GLY A 1 97 ? 9.625 -3.633 -51.233 1.00 46.19 97 GLY A CA 1
ATOM 733 C C . GLY A 1 97 ? 10.803 -4.551 -50.890 1.00 46.19 97 GLY A C 1
ATOM 734 O O . GLY A 1 97 ? 11.884 -4.339 -51.430 1.00 46.19 97 GLY A O 1
ATOM 735 N N . LEU A 1 98 ? 10.617 -5.569 -50.044 1.00 48.19 98 LEU A N 1
ATOM 736 C CA . LEU A 1 98 ? 11.636 -6.595 -49.796 1.00 48.19 98 LEU A CA 1
ATOM 737 C C . LEU A 1 98 ? 11.240 -7.892 -50.531 1.00 48.19 98 LEU A C 1
ATOM 739 O O . LEU A 1 98 ? 10.133 -8.388 -50.304 1.00 48.19 98 LEU A O 1
ATOM 743 N N . PRO A 1 99 ? 12.078 -8.419 -51.447 1.00 42.56 99 PRO A N 1
ATOM 744 C CA . PRO A 1 99 ? 11.812 -9.683 -52.121 1.00 42.56 99 PRO A CA 1
ATOM 745 C C . PRO A 1 99 ? 12.053 -10.822 -51.129 1.00 42.56 99 PRO A C 1
ATOM 747 O O . PRO A 1 99 ? 13.195 -11.110 -50.788 1.00 42.56 99 PRO A O 1
ATOM 750 N N . TYR A 1 100 ? 10.988 -11.460 -50.653 1.00 55.16 100 TYR A N 1
ATOM 751 C CA . TYR A 1 100 ? 11.098 -12.700 -49.884 1.00 55.16 100 TYR A CA 1
ATOM 752 C C . TYR A 1 100 ? 10.627 -13.860 -50.742 1.00 55.16 100 TYR A C 1
ATOM 754 O O . TYR A 1 100 ? 9.547 -13.794 -51.338 1.00 55.16 100 TYR A O 1
ATOM 762 N N . SER A 1 101 ? 11.414 -14.931 -50.783 1.00 54.03 101 SER A N 1
ATOM 763 C CA . SER A 1 101 ? 10.930 -16.201 -51.306 1.00 54.03 101 SER A CA 1
ATOM 764 C C . SER A 1 101 ? 10.075 -16.907 -50.235 1.00 54.03 101 SER A C 1
ATOM 766 O O . SER A 1 101 ? 10.298 -16.719 -49.033 1.00 54.03 101 SER A O 1
ATOM 768 N N . PRO A 1 102 ? 9.094 -17.742 -50.622 1.00 53.03 102 PRO A N 1
ATOM 769 C CA . PRO A 1 102 ? 8.395 -18.629 -49.689 1.00 53.03 102 PRO A CA 1
ATOM 770 C C . PRO A 1 102 ? 9.341 -19.513 -48.853 1.00 53.03 102 PRO A C 1
ATOM 772 O O . PRO A 1 102 ? 9.006 -19.871 -47.726 1.00 53.03 102 PRO A O 1
ATOM 775 N N . GLU A 1 103 ? 10.533 -19.822 -49.371 1.00 55.25 103 GLU A N 1
ATOM 776 C CA . GLU A 1 103 ? 11.573 -20.596 -48.684 1.00 55.25 103 GLU A CA 1
ATOM 777 C C . GLU A 1 103 ? 12.219 -19.814 -47.529 1.00 55.25 103 GLU A C 1
ATOM 779 O O . GLU A 1 103 ? 12.451 -20.385 -46.463 1.00 55.25 103 GLU A O 1
ATOM 784 N N . ASP A 1 104 ? 12.429 -18.500 -47.680 1.00 52.44 104 ASP A N 1
ATOM 785 C CA . ASP A 1 104 ? 12.957 -17.643 -46.609 1.00 52.44 104 ASP A CA 1
ATOM 786 C C . ASP A 1 104 ? 11.976 -17.566 -45.433 1.00 52.44 104 ASP A C 1
ATOM 788 O O . ASP A 1 104 ? 12.360 -17.746 -44.275 1.00 52.44 104 ASP A O 1
ATOM 792 N N . LEU A 1 105 ? 10.688 -17.359 -45.733 1.00 53.56 105 LEU A N 1
ATOM 793 C CA . LEU A 1 105 ? 9.604 -17.356 -44.745 1.00 53.56 105 LEU A CA 1
ATOM 794 C C . LEU A 1 105 ? 9.506 -18.699 -44.018 1.00 53.56 105 LEU A C 1
ATOM 796 O O . LEU A 1 105 ? 9.487 -18.713 -42.787 1.00 53.56 105 LEU A O 1
ATOM 800 N N . ALA A 1 106 ? 9.542 -19.811 -44.758 1.00 54.28 106 ALA A N 1
ATOM 801 C CA . ALA A 1 106 ? 9.560 -21.153 -44.186 1.00 54.28 106 ALA A CA 1
ATOM 802 C C . ALA A 1 106 ? 10.807 -21.397 -43.319 1.00 54.28 106 ALA A C 1
ATOM 804 O O . ALA A 1 106 ? 10.709 -22.041 -42.279 1.00 54.28 106 ALA A O 1
ATOM 805 N N . GLY A 1 107 ? 11.968 -20.840 -43.678 1.00 57.94 107 GLY A N 1
ATOM 806 C CA . GLY A 1 107 ? 13.189 -20.897 -42.871 1.00 57.94 107 GLY A CA 1
ATOM 807 C C . GLY A 1 107 ? 13.102 -20.089 -41.569 1.00 57.94 107 GLY A C 1
ATOM 808 O O . GLY A 1 107 ? 13.565 -20.545 -40.521 1.00 57.94 107 GLY A O 1
ATOM 809 N N . TYR A 1 108 ? 12.485 -18.902 -41.592 1.00 52.16 108 TYR A N 1
ATOM 810 C CA . TYR A 1 108 ? 12.218 -18.115 -40.379 1.00 52.16 108 TYR A CA 1
ATOM 811 C C . TYR A 1 108 ? 11.164 -18.773 -39.483 1.00 52.16 108 TYR A C 1
ATOM 813 O O . TYR A 1 108 ? 11.331 -18.792 -38.263 1.00 52.16 108 TYR A O 1
ATOM 821 N N . GLU A 1 109 ? 10.110 -19.342 -40.066 1.00 51.03 109 GLU A N 1
ATOM 822 C CA . GLU A 1 109 ? 9.099 -20.113 -39.342 1.00 51.03 109 GLU A CA 1
ATOM 823 C C . GLU A 1 109 ? 9.685 -21.399 -38.766 1.00 51.03 109 GLU A C 1
ATOM 825 O O . GLU A 1 109 ? 9.453 -21.691 -37.600 1.00 51.03 109 GLU A O 1
ATOM 830 N N . ALA A 1 110 ? 10.524 -22.121 -39.510 1.00 53.16 110 ALA A N 1
ATOM 831 C CA . ALA A 1 110 ? 11.237 -23.292 -39.013 1.00 53.16 110 ALA A CA 1
ATOM 832 C C . ALA A 1 110 ? 12.153 -22.935 -37.837 1.00 53.16 110 ALA A C 1
ATOM 834 O O . ALA A 1 110 ? 12.112 -23.627 -36.826 1.00 53.16 110 ALA A O 1
ATOM 835 N N . ARG A 1 111 ? 12.905 -21.823 -37.901 1.00 52.75 111 ARG A N 1
ATOM 836 C CA . ARG A 1 111 ? 13.707 -21.324 -36.765 1.00 52.75 111 ARG A CA 1
ATOM 837 C C . ARG A 1 111 ? 12.842 -20.972 -35.547 1.00 52.75 111 ARG A C 1
ATOM 839 O O . ARG A 1 111 ? 13.176 -21.373 -34.432 1.00 52.75 111 ARG A O 1
ATOM 846 N N . ALA A 1 112 ? 11.704 -20.306 -35.757 1.00 44.09 112 ALA A N 1
ATOM 847 C CA . ALA A 1 112 ? 10.726 -20.025 -34.703 1.00 44.09 112 ALA A CA 1
ATOM 848 C C . ALA A 1 112 ? 10.091 -21.313 -34.132 1.00 44.09 112 ALA A C 1
ATOM 850 O O . ALA A 1 112 ? 9.829 -21.401 -32.937 1.00 44.09 112 ALA A O 1
ATOM 851 N N . HIS A 1 113 ? 9.894 -22.342 -34.961 1.00 42.72 113 HIS A N 1
ATOM 852 C CA . HIS A 1 113 ? 9.375 -23.652 -34.567 1.00 42.72 113 HIS A CA 1
ATOM 853 C C . HIS A 1 113 ? 10.428 -24.575 -33.942 1.00 42.72 113 HIS A C 1
ATOM 855 O O . HIS A 1 113 ? 10.051 -25.476 -33.202 1.00 42.72 113 HIS A O 1
ATOM 861 N N . THR A 1 114 ? 11.725 -24.383 -34.195 1.00 44.44 114 THR A N 1
ATOM 862 C CA . THR A 1 114 ? 12.793 -25.101 -33.477 1.00 44.44 114 THR A CA 1
ATOM 863 C C . THR A 1 114 ? 12.987 -24.590 -32.048 1.00 44.44 114 THR A C 1
ATOM 865 O O . THR A 1 114 ? 13.522 -25.317 -31.221 1.00 44.44 114 THR A O 1
ATOM 868 N N . ALA A 1 115 ? 12.469 -23.402 -31.717 1.00 41.69 115 ALA A N 1
ATOM 869 C CA . ALA A 1 115 ? 12.293 -22.922 -30.344 1.00 41.69 115 ALA A CA 1
ATOM 870 C C . ALA A 1 115 ? 10.991 -23.473 -29.716 1.00 41.69 115 ALA A C 1
ATOM 872 O O . ALA A 1 115 ? 10.206 -22.742 -29.110 1.00 41.69 115 ALA A O 1
ATOM 873 N N . ARG A 1 116 ? 10.703 -24.762 -29.948 1.00 32.69 116 ARG A N 1
ATOM 874 C CA . ARG A 1 116 ? 9.478 -25.424 -29.488 1.00 32.69 116 ARG A CA 1
ATOM 875 C C . ARG A 1 116 ? 9.568 -25.746 -28.000 1.00 32.69 116 ARG A C 1
ATOM 877 O O . ARG A 1 116 ? 10.329 -26.613 -27.593 1.00 32.69 116 ARG A O 1
ATOM 884 N N . PHE A 1 117 ? 8.682 -25.095 -27.257 1.00 33.28 117 PHE A N 1
ATOM 885 C CA . PHE A 1 117 ? 8.157 -25.495 -25.958 1.00 33.28 117 PHE A CA 1
ATOM 886 C C . PHE A 1 117 ? 7.909 -27.013 -25.875 1.00 33.28 117 PHE A C 1
ATOM 888 O O . PHE A 1 117 ? 7.039 -27.552 -26.566 1.00 33.28 117 PHE A O 1
ATOM 895 N N . VAL A 1 118 ? 8.645 -27.682 -24.987 1.00 28.34 118 VAL A N 1
ATOM 896 C CA . VAL A 1 118 ? 8.281 -28.975 -24.396 1.00 28.34 118 VAL A CA 1
ATOM 897 C C . VAL A 1 118 ? 8.337 -28.772 -22.878 1.00 28.34 118 VAL A C 1
ATOM 899 O O . VAL A 1 118 ? 9.373 -28.332 -22.388 1.00 28.34 118 VAL A O 1
ATOM 902 N N . PRO A 1 119 ? 7.270 -29.045 -22.103 1.00 28.44 119 PRO A N 1
ATOM 903 C CA . PRO A 1 119 ? 7.310 -28.844 -20.659 1.00 28.44 119 PRO A CA 1
ATOM 904 C C . PRO A 1 119 ? 8.240 -29.885 -20.024 1.00 28.44 119 PRO A C 1
ATOM 906 O O . PRO A 1 119 ? 7.856 -31.036 -19.818 1.00 28.44 119 PRO A O 1
ATOM 909 N N . GLY A 1 120 ? 9.479 -29.488 -19.742 1.00 28.88 120 GLY A N 1
ATOM 910 C CA . GLY A 1 120 ? 10.440 -30.265 -18.970 1.00 28.88 120 GLY A CA 1
ATOM 911 C C . GLY A 1 120 ? 10.356 -29.911 -17.487 1.00 28.88 120 GLY A C 1
ATOM 912 O O . GLY A 1 120 ? 10.481 -28.753 -17.098 1.00 28.88 120 GLY A O 1
ATOM 913 N N . THR A 1 121 ? 10.152 -30.910 -16.633 1.00 35.88 121 THR A N 1
ATOM 914 C CA . THR A 1 121 ? 10.189 -30.761 -15.175 1.00 35.88 121 THR A CA 1
ATOM 915 C C . THR A 1 121 ? 11.626 -30.519 -14.708 1.00 35.88 121 THR A C 1
ATOM 917 O O . THR 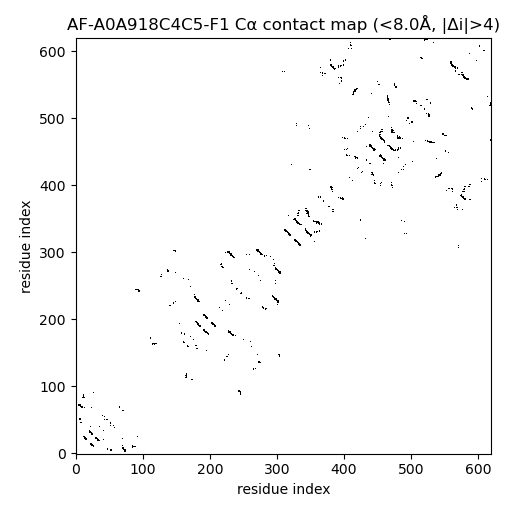A 1 121 ? 12.389 -31.472 -14.548 1.00 35.88 121 THR A O 1
ATOM 920 N N . ALA A 1 122 ? 12.006 -29.262 -14.471 1.00 32.78 122 ALA A N 1
ATOM 921 C CA . ALA A 1 122 ? 13.283 -28.916 -13.852 1.00 32.78 122 ALA A CA 1
ATOM 922 C C . ALA A 1 122 ? 13.065 -28.266 -12.477 1.00 32.78 122 ALA A C 1
ATOM 924 O O . ALA A 1 122 ? 12.558 -27.156 -12.345 1.00 32.78 122 ALA A O 1
ATOM 925 N N . SER A 1 123 ? 13.478 -28.990 -11.438 1.00 34.72 123 SER A N 1
ATOM 926 C CA . SER A 1 123 ? 13.607 -28.501 -10.065 1.00 34.72 123 SER A CA 1
ATOM 927 C C . SER A 1 123 ? 14.720 -27.447 -10.000 1.00 34.72 123 SER A C 1
ATOM 929 O O . SER A 1 123 ? 15.892 -27.785 -10.166 1.00 34.72 123 SER A O 1
ATOM 931 N N . GLY A 1 124 ? 14.364 -26.185 -9.737 1.00 42.50 124 GLY A N 1
ATOM 932 C CA . GLY A 1 124 ? 15.325 -25.088 -9.537 1.00 42.50 124 GLY A CA 1
ATOM 933 C C . GLY A 1 124 ? 14.838 -23.678 -9.904 1.00 42.50 124 GLY A C 1
ATOM 934 O O . GLY A 1 124 ? 15.619 -22.732 -9.815 1.00 42.50 124 GLY A O 1
ATOM 935 N N . THR A 1 125 ? 13.582 -23.514 -10.320 1.00 37.34 125 THR A N 1
ATOM 936 C CA . THR A 1 125 ? 12.985 -22.221 -10.685 1.00 37.34 125 THR A CA 1
ATOM 937 C C . THR A 1 125 ? 12.671 -21.360 -9.460 1.00 37.34 125 THR A C 1
ATOM 939 O O . THR A 1 125 ? 12.241 -21.869 -8.425 1.00 37.34 125 THR A O 1
ATOM 942 N N . VAL A 1 126 ? 12.843 -20.040 -9.584 1.00 43.78 126 VAL A N 1
ATOM 943 C CA . VAL A 1 126 ? 12.273 -19.075 -8.630 1.00 43.78 126 VAL A CA 1
ATOM 944 C C . VAL A 1 126 ? 10.750 -19.170 -8.732 1.00 43.78 126 VAL A C 1
ATOM 946 O O . VAL A 1 126 ? 10.190 -18.951 -9.804 1.00 43.78 126 VAL A O 1
ATOM 949 N N . ASP A 1 127 ? 10.094 -19.539 -7.635 1.00 39.00 127 ASP A N 1
ATOM 950 C CA . ASP A 1 127 ? 8.640 -19.693 -7.565 1.00 39.00 127 ASP A CA 1
ATOM 951 C C . ASP A 1 127 ? 7.989 -18.296 -7.609 1.00 39.00 127 ASP A C 1
ATOM 953 O O . ASP A 1 127 ? 8.116 -17.517 -6.662 1.00 39.00 127 ASP A O 1
ATOM 957 N N . LEU A 1 128 ? 7.380 -17.926 -8.743 1.00 42.84 12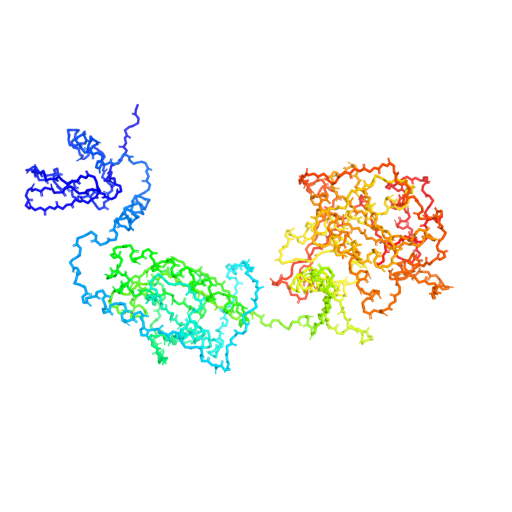8 LEU A N 1
ATOM 958 C CA . LEU A 1 128 ? 6.824 -16.584 -8.971 1.00 42.84 128 LEU A CA 1
ATOM 959 C C . LEU A 1 128 ? 5.431 -16.467 -8.309 1.00 42.84 128 LEU A C 1
ATOM 961 O O . LEU A 1 128 ? 4.489 -17.112 -8.772 1.00 42.84 128 LEU A O 1
ATOM 965 N N . PRO A 1 129 ? 5.220 -15.616 -7.285 1.00 39.88 129 PRO A N 1
ATOM 966 C CA . PRO A 1 129 ? 3.891 -15.376 -6.739 1.00 39.88 129 PRO A CA 1
ATOM 967 C C . PRO A 1 129 ? 3.054 -14.442 -7.639 1.00 39.88 129 PRO A C 1
ATOM 969 O O . PRO A 1 129 ? 3.592 -13.519 -8.261 1.00 39.88 129 PRO A O 1
ATOM 972 N N . PRO A 1 130 ? 1.716 -14.599 -7.665 1.00 37.16 130 PRO A N 1
ATOM 973 C CA . PRO A 1 130 ? 0.827 -13.744 -8.442 1.00 37.16 130 PRO A CA 1
ATOM 974 C C . PRO A 1 130 ? 0.503 -12.441 -7.688 1.00 37.16 130 PRO A C 1
ATOM 976 O O . PRO A 1 130 ? -0.483 -12.378 -6.961 1.00 37.16 130 PRO A O 1
ATOM 979 N N . ALA A 1 131 ? 1.318 -11.390 -7.861 1.00 40.50 131 ALA A N 1
ATOM 980 C CA . ALA A 1 131 ? 0.903 -9.989 -7.668 1.00 40.50 131 ALA A CA 1
ATOM 981 C C . ALA A 1 131 ? 1.929 -8.985 -8.238 1.00 40.50 131 ALA A C 1
ATOM 983 O O . ALA A 1 131 ? 2.995 -8.740 -7.674 1.00 40.50 131 ALA A O 1
ATOM 984 N N . LEU A 1 132 ? 1.559 -8.335 -9.344 1.00 38.75 132 LEU A N 1
ATOM 985 C CA . LEU A 1 132 ? 2.257 -7.205 -9.962 1.00 38.75 132 LEU A CA 1
ATOM 986 C C . LEU A 1 132 ? 2.007 -5.909 -9.166 1.00 38.75 132 LEU A C 1
ATOM 988 O O . LEU A 1 132 ? 1.189 -5.079 -9.562 1.00 38.75 132 LEU A O 1
ATOM 992 N N . ARG A 1 133 ? 2.715 -5.691 -8.051 1.00 36.16 133 ARG A N 1
ATOM 993 C CA . ARG A 1 133 ? 2.815 -4.350 -7.442 1.00 36.16 133 ARG A CA 1
ATOM 994 C C . ARG A 1 133 ? 4.096 -3.666 -7.911 1.00 36.16 133 ARG A C 1
ATOM 996 O O . ARG A 1 133 ? 5.197 -4.108 -7.594 1.00 36.16 133 ARG A O 1
ATOM 1003 N N . ARG A 1 134 ? 3.965 -2.549 -8.637 1.00 34.41 134 ARG A N 1
ATOM 1004 C CA . ARG A 1 134 ? 5.097 -1.669 -8.965 1.00 34.41 134 ARG A CA 1
ATOM 1005 C C . ARG A 1 134 ? 5.633 -1.060 -7.666 1.00 34.41 134 ARG A C 1
ATOM 1007 O O . ARG A 1 134 ? 5.015 -0.157 -7.108 1.00 34.41 134 ARG A O 1
ATOM 1014 N N . ARG A 1 135 ? 6.775 -1.550 -7.181 1.00 41.06 135 ARG A N 1
ATOM 1015 C CA . ARG A 1 135 ? 7.545 -0.864 -6.135 1.00 41.06 135 ARG A CA 1
ATOM 1016 C C . ARG A 1 135 ? 8.282 0.331 -6.757 1.00 41.06 135 ARG A C 1
ATOM 1018 O O . ARG A 1 135 ? 8.721 0.216 -7.906 1.00 41.06 135 ARG A O 1
ATOM 1025 N N . PRO A 1 136 ? 8.393 1.476 -6.059 1.00 37.62 136 PRO A N 1
ATOM 1026 C CA . PRO A 1 136 ? 9.219 2.584 -6.525 1.00 37.62 136 PRO A CA 1
ATOM 1027 C C . PRO A 1 136 ? 10.644 2.091 -6.798 1.00 37.62 136 PRO A C 1
ATOM 1029 O O . PRO A 1 136 ? 11.174 1.286 -6.033 1.00 37.62 136 PRO A O 1
ATOM 1032 N N . SER A 1 137 ? 11.256 2.544 -7.892 1.00 45.53 137 SER A N 1
ATOM 1033 C CA . SER A 1 137 ? 12.699 2.374 -8.087 1.00 45.53 137 SER A CA 1
ATOM 1034 C C . SER A 1 137 ? 13.441 3.066 -6.942 1.00 45.53 137 SER A C 1
ATOM 1036 O O . SER A 1 137 ? 12.967 4.096 -6.458 1.00 45.53 137 SER A O 1
ATOM 1038 N N . PHE A 1 138 ? 14.576 2.520 -6.504 1.00 44.94 138 PHE A N 1
ATOM 1039 C CA . PHE A 1 138 ? 15.350 3.131 -5.420 1.00 44.94 138 PHE A CA 1
ATOM 1040 C C . PHE A 1 138 ? 15.734 4.589 -5.770 1.00 44.94 138 PHE A C 1
ATOM 1042 O O . PHE A 1 138 ? 16.000 4.925 -6.935 1.00 44.94 138 PHE A O 1
ATOM 1049 N N . ALA A 1 139 ? 15.698 5.470 -4.765 1.00 41.97 139 ALA A N 1
ATOM 1050 C CA . ALA A 1 139 ? 16.079 6.881 -4.886 1.00 41.97 139 ALA A CA 1
ATOM 1051 C C . ALA A 1 139 ? 17.593 7.013 -5.166 1.00 41.97 139 ALA A C 1
ATOM 1053 O O . ALA A 1 139 ? 18.313 6.044 -4.952 1.00 41.97 139 ALA A O 1
ATOM 1054 N N . PRO A 1 140 ? 18.104 8.151 -5.675 1.00 37.91 140 PRO A N 1
ATOM 1055 C CA . PRO A 1 140 ? 19.548 8.346 -5.839 1.00 37.91 140 PRO A CA 1
ATOM 1056 C C . PRO A 1 140 ? 20.298 7.939 -4.561 1.00 37.91 140 PRO A C 1
ATOM 1058 O O . PRO A 1 140 ? 19.896 8.329 -3.466 1.00 37.91 140 PRO A O 1
ATOM 1061 N N . PHE A 1 141 ? 21.328 7.103 -4.702 1.00 44.41 141 PHE A N 1
ATOM 1062 C CA . PHE A 1 141 ? 22.162 6.681 -3.580 1.00 44.41 141 PHE A CA 1
ATOM 1063 C C . PHE A 1 141 ? 22.964 7.878 -3.062 1.00 44.41 141 PHE A C 1
ATOM 1065 O O . PHE A 1 141 ? 23.715 8.472 -3.830 1.00 44.41 141 PHE A O 1
ATOM 1072 N N . ASP A 1 142 ? 22.851 8.162 -1.766 1.00 33.03 142 ASP A N 1
ATOM 1073 C CA . ASP A 1 142 ? 23.784 9.001 -1.005 1.00 33.03 142 ASP A CA 1
ATOM 1074 C C . ASP A 1 142 ? 24.451 8.099 0.052 1.00 33.03 142 ASP A C 1
ATOM 1076 O O . ASP A 1 142 ? 23.947 7.922 1.160 1.00 33.03 142 ASP A O 1
ATOM 1080 N N . GLY A 1 143 ? 25.536 7.409 -0.322 1.00 36.47 143 GLY A N 1
ATOM 1081 C CA . GLY A 1 143 ? 26.258 6.488 0.568 1.00 36.47 143 GLY A CA 1
ATOM 1082 C C . GLY A 1 143 ? 27.384 5.701 -0.124 1.00 36.47 143 GLY A C 1
ATOM 1083 O O . GLY A 1 143 ? 27.406 5.633 -1.354 1.00 36.47 143 GLY A O 1
ATOM 1084 N N . PRO A 1 144 ? 28.345 5.124 0.634 1.00 36.16 144 PRO A N 1
ATOM 1085 C CA . PRO A 1 144 ? 29.515 4.439 0.077 1.00 36.16 144 PRO A CA 1
ATOM 1086 C C . PRO A 1 144 ? 29.099 3.249 -0.802 1.00 36.16 144 PRO A C 1
ATOM 1088 O O . PRO A 1 144 ? 28.103 2.589 -0.516 1.00 36.16 144 PRO A O 1
ATOM 1091 N N . GLN A 1 145 ? 29.858 3.014 -1.882 1.00 53.12 145 GLN A N 1
ATOM 1092 C CA . GLN A 1 145 ? 29.580 2.061 -2.970 1.00 53.12 145 GLN A CA 1
ATOM 1093 C C . GLN A 1 145 ? 28.814 0.807 -2.512 1.00 53.12 145 GLN A C 1
ATOM 1095 O O . GLN A 1 145 ? 29.302 0.037 -1.684 1.00 53.12 145 GLN A O 1
ATOM 1100 N N . ALA A 1 146 ? 27.624 0.585 -3.079 1.00 61.50 146 ALA A N 1
ATOM 1101 C CA . ALA A 1 146 ? 26.793 -0.577 -2.773 1.00 61.50 146 ALA A CA 1
ATOM 1102 C C . ALA A 1 146 ? 27.545 -1.900 -3.033 1.00 61.50 146 ALA A C 1
ATOM 1104 O O . ALA A 1 146 ? 28.484 -1.951 -3.832 1.00 61.50 146 ALA A O 1
ATOM 1105 N N . ALA A 1 147 ? 27.136 -2.981 -2.363 1.00 71.75 147 ALA A N 1
ATOM 1106 C CA . ALA A 1 147 ? 27.700 -4.317 -2.571 1.00 71.75 147 ALA A CA 1
ATOM 1107 C C . ALA A 1 147 ? 27.207 -4.949 -3.889 1.00 71.75 147 ALA A C 1
ATOM 1109 O O . ALA A 1 147 ? 26.113 -4.650 -4.366 1.00 71.75 147 ALA A O 1
ATOM 1110 N N . CYS A 1 148 ? 27.998 -5.848 -4.485 1.00 80.00 148 CYS A N 1
ATOM 1111 C CA . CYS A 1 148 ? 27.544 -6.677 -5.610 1.00 80.00 148 CYS A CA 1
ATOM 1112 C C . CYS A 1 148 ? 26.450 -7.663 -5.176 1.00 80.00 148 CYS A C 1
ATOM 1114 O O . CYS A 1 148 ? 26.479 -8.174 -4.057 1.00 80.00 148 CYS A O 1
ATOM 1116 N N . LEU A 1 149 ? 25.552 -8.029 -6.098 1.00 79.75 149 LEU A N 1
ATOM 1117 C CA . LEU A 1 149 ? 24.726 -9.228 -5.920 1.00 79.75 149 LEU A CA 1
ATOM 1118 C C . LEU A 1 149 ? 25.600 -10.487 -5.852 1.00 79.75 149 LEU A C 1
ATOM 1120 O O . LEU A 1 149 ? 26.654 -10.566 -6.490 1.00 79.75 149 LEU A O 1
ATOM 1124 N N . ALA A 1 150 ? 25.135 -11.508 -5.131 1.00 80.44 150 ALA A N 1
ATOM 1125 C CA . ALA A 1 150 ? 25.784 -12.812 -5.155 1.00 80.44 150 ALA A CA 1
ATOM 1126 C C . ALA A 1 150 ? 25.814 -13.365 -6.593 1.00 80.44 150 ALA A C 1
ATOM 1128 O O . ALA A 1 150 ? 24.813 -13.315 -7.311 1.00 80.44 150 ALA A O 1
ATOM 1129 N N . VAL A 1 151 ? 26.954 -13.928 -7.012 1.00 78.50 151 VAL A N 1
ATOM 1130 C CA . VAL A 1 151 ? 27.117 -14.526 -8.354 1.00 78.50 151 VAL A CA 1
ATOM 1131 C C . VAL A 1 151 ? 26.070 -15.616 -8.603 1.00 78.50 151 VAL A C 1
ATOM 1133 O O . VAL A 1 151 ? 25.528 -15.713 -9.700 1.00 78.50 151 VAL A O 1
ATOM 1136 N N . SER A 1 152 ? 25.729 -16.405 -7.581 1.00 72.12 152 SER A N 1
ATOM 1137 C CA . SER A 1 152 ? 24.663 -17.412 -7.650 1.00 72.12 152 SER A CA 1
ATOM 1138 C C . SER A 1 152 ? 23.308 -16.803 -8.023 1.00 72.12 152 SER A C 1
ATOM 1140 O O . SER A 1 152 ? 22.610 -17.358 -8.873 1.00 72.12 152 SER A O 1
ATOM 1142 N N . THR A 1 153 ? 22.968 -15.641 -7.456 1.00 76.62 153 THR A N 1
ATOM 1143 C CA . THR A 1 153 ? 21.755 -14.883 -7.788 1.00 76.62 153 THR A CA 1
ATOM 1144 C C . THR A 1 153 ? 21.788 -14.399 -9.230 1.00 76.62 153 THR A C 1
ATOM 1146 O O . THR A 1 153 ? 20.835 -14.639 -9.966 1.00 76.62 153 THR A O 1
ATOM 1149 N N . VAL A 1 154 ? 22.893 -13.784 -9.667 1.00 81.56 154 VAL A N 1
ATOM 1150 C CA . VAL A 1 154 ? 23.058 -13.322 -11.057 1.00 81.56 154 VAL A CA 1
ATOM 1151 C C . VAL A 1 154 ? 22.874 -14.480 -12.038 1.00 81.56 154 VAL A C 1
ATOM 1153 O O . VAL A 1 154 ? 22.076 -14.387 -12.967 1.00 81.56 154 VAL A O 1
ATOM 1156 N N . MET A 1 155 ? 23.546 -15.607 -11.798 1.00 75.81 155 MET A N 1
ATOM 1157 C CA . MET A 1 155 ? 23.458 -16.781 -12.666 1.00 75.81 155 MET A CA 1
ATOM 1158 C C . MET A 1 155 ? 22.064 -17.422 -12.657 1.00 75.81 155 MET A C 1
ATOM 1160 O O . MET A 1 155 ? 21.611 -17.900 -13.694 1.00 75.81 155 MET A O 1
ATOM 1164 N N . SER A 1 156 ? 21.372 -17.432 -11.513 1.00 72.94 156 SER A N 1
ATOM 1165 C CA . SER A 1 156 ? 19.990 -17.918 -11.412 1.00 72.94 156 SER A CA 1
ATOM 1166 C C . SER A 1 156 ? 19.019 -17.045 -12.212 1.00 72.94 156 SER A C 1
ATOM 1168 O O . SER A 1 156 ? 18.214 -17.561 -12.987 1.00 72.94 156 SER A O 1
ATOM 1170 N N . VAL A 1 157 ? 19.149 -15.719 -12.101 1.00 79.25 157 VAL A N 1
ATOM 1171 C CA . VAL A 1 157 ? 18.347 -14.741 -12.853 1.00 79.25 157 VAL A CA 1
ATOM 1172 C C . VAL A 1 157 ? 18.568 -14.900 -14.357 1.00 79.25 157 VAL A C 1
ATOM 1174 O O . VAL A 1 157 ? 17.600 -14.995 -15.110 1.00 79.25 157 VAL A O 1
ATOM 1177 N N . LEU A 1 158 ? 19.830 -14.976 -14.797 1.00 78.81 158 LEU A N 1
ATOM 1178 C CA . LEU A 1 158 ? 20.153 -15.169 -16.210 1.00 78.81 158 LEU A CA 1
ATOM 1179 C C . LEU A 1 158 ? 19.593 -16.496 -16.744 1.00 78.81 158 LEU A C 1
ATOM 1181 O O . LEU A 1 158 ? 19.025 -16.506 -17.831 1.00 78.81 158 LEU A O 1
ATOM 1185 N N . ARG A 1 159 ? 19.696 -17.595 -15.981 1.00 72.81 159 ARG A N 1
ATOM 1186 C CA . ARG A 1 159 ? 19.082 -18.890 -16.334 1.00 72.81 159 ARG A CA 1
ATOM 1187 C C . ARG A 1 159 ? 17.573 -18.795 -16.476 1.00 72.81 159 ARG A C 1
ATOM 1189 O O . ARG A 1 159 ? 17.039 -19.221 -17.486 1.00 72.81 159 ARG A O 1
ATOM 1196 N N . THR A 1 160 ? 16.919 -18.179 -15.501 1.00 69.12 160 THR A N 1
ATOM 1197 C CA . THR A 1 160 ? 15.460 -18.052 -15.450 1.00 69.12 160 THR A CA 1
ATOM 1198 C C . THR A 1 160 ? 14.911 -17.241 -16.631 1.00 69.12 160 THR A C 1
ATOM 1200 O O . THR A 1 160 ? 13.859 -17.559 -17.169 1.00 69.12 160 THR A O 1
ATOM 1203 N N . LEU A 1 161 ? 15.623 -16.197 -17.070 1.00 72.62 161 LEU A N 1
ATOM 1204 C CA . LEU A 1 161 ? 15.179 -15.322 -18.167 1.00 72.62 161 LEU A CA 1
ATOM 1205 C C . LEU A 1 161 ? 15.643 -15.772 -19.558 1.00 72.62 161 LEU A C 1
ATOM 1207 O O . LEU A 1 161 ? 15.078 -15.326 -20.559 1.00 72.62 161 LEU A O 1
ATOM 1211 N N . HIS A 1 162 ? 16.685 -16.604 -19.624 1.00 67.06 162 HIS A N 1
ATOM 1212 C CA . HIS A 1 162 ? 17.210 -17.180 -20.863 1.00 67.06 162 HIS A CA 1
ATOM 1213 C C . HIS A 1 162 ? 16.767 -18.630 -21.086 1.00 67.06 162 HIS A C 1
ATOM 1215 O O . HIS A 1 162 ? 17.267 -19.276 -22.005 1.00 67.06 162 HIS A O 1
ATOM 1221 N N . ASP A 1 163 ? 15.850 -19.140 -20.264 1.00 62.09 163 ASP A N 1
ATOM 1222 C CA . ASP A 1 163 ? 15.333 -20.494 -20.398 1.00 62.09 163 ASP A CA 1
ATOM 1223 C C . ASP A 1 163 ? 14.665 -20.659 -21.783 1.00 62.09 163 ASP A C 1
ATOM 1225 O O . ASP A 1 163 ? 13.703 -19.940 -22.091 1.00 62.09 163 ASP A O 1
ATOM 1229 N N . PRO A 1 164 ? 15.201 -21.532 -22.660 1.00 53.34 164 PRO A N 1
ATOM 1230 C CA . PRO A 1 164 ? 14.646 -21.744 -23.992 1.00 53.34 164 PRO A CA 1
ATOM 1231 C C . PRO A 1 164 ? 13.260 -22.403 -23.952 1.00 53.34 164 PRO A C 1
ATOM 1233 O O . PRO A 1 164 ? 12.487 -22.192 -24.886 1.00 53.34 164 PRO A O 1
ATOM 1236 N N . ASP A 1 165 ? 12.929 -23.118 -22.874 1.00 47.34 165 ASP A N 1
ATOM 1237 C CA . ASP A 1 165 ? 11.661 -23.823 -22.680 1.00 47.34 165 ASP A CA 1
ATOM 1238 C C . ASP A 1 165 ? 10.638 -22.966 -21.908 1.00 47.34 165 ASP A C 1
ATOM 1240 O O . ASP A 1 165 ? 9.429 -23.122 -22.083 1.00 47.34 165 ASP A O 1
ATOM 1244 N N . MET A 1 166 ? 11.110 -22.015 -21.090 1.00 54.00 166 MET A N 1
ATOM 1245 C CA . MET A 1 166 ? 10.301 -21.162 -20.203 1.00 54.00 166 MET A CA 1
ATOM 1246 C C . MET A 1 166 ? 10.579 -19.664 -20.417 1.00 54.00 166 MET A C 1
ATOM 1248 O O . MET A 1 166 ? 10.934 -18.932 -19.493 1.00 54.00 166 MET A O 1
ATOM 1252 N N . ARG A 1 167 ? 10.393 -19.159 -21.643 1.00 66.88 167 ARG A N 1
ATOM 1253 C CA . ARG A 1 167 ? 10.494 -17.714 -21.922 1.00 66.88 167 ARG A CA 1
ATOM 1254 C C . ARG A 1 167 ? 9.423 -16.937 -21.140 1.00 66.88 167 ARG A C 1
ATOM 1256 O O . ARG A 1 167 ? 8.252 -16.924 -21.508 1.00 66.88 167 ARG A O 1
ATOM 1263 N N . LEU A 1 168 ? 9.840 -16.238 -20.082 1.00 71.81 168 LEU A N 1
ATOM 1264 C CA . LEU A 1 168 ? 8.956 -15.551 -19.123 1.00 71.81 168 LEU A CA 1
ATOM 1265 C C . LEU A 1 168 ? 8.353 -14.218 -19.607 1.00 71.81 168 LEU A C 1
ATOM 1267 O O . LEU A 1 168 ? 7.714 -13.512 -18.830 1.00 71.81 168 LEU A O 1
ATOM 1271 N N . TYR A 1 169 ? 8.557 -13.843 -20.869 1.00 80.31 169 TYR A N 1
ATOM 1272 C CA . TYR A 1 169 ? 8.000 -12.622 -21.451 1.00 80.31 169 TYR A CA 1
ATOM 1273 C C . TYR A 1 169 ? 7.607 -12.830 -22.921 1.00 80.31 169 TYR A C 1
ATOM 1275 O O . TYR A 1 169 ? 8.214 -13.651 -23.614 1.00 80.31 169 TYR A O 1
ATOM 1283 N N . PRO A 1 170 ? 6.596 -12.099 -23.427 1.00 83.12 170 PRO A N 1
ATOM 1284 C CA . PRO A 1 170 ? 6.152 -12.237 -24.808 1.00 83.12 170 PRO A CA 1
ATOM 1285 C C . PRO A 1 170 ? 7.106 -11.548 -25.796 1.00 83.12 170 PRO A C 1
ATOM 1287 O O . PRO A 1 170 ? 7.641 -10.471 -25.518 1.00 83.12 170 PRO A O 1
ATOM 1290 N N . SER A 1 171 ? 7.242 -12.146 -26.984 1.00 85.19 171 SER A N 1
ATOM 1291 C CA . SER A 1 171 ? 8.041 -11.651 -28.112 1.00 85.19 171 SER A CA 1
ATOM 1292 C C . SER A 1 171 ? 7.244 -11.713 -29.418 1.00 85.19 171 SER A C 1
ATOM 1294 O O . SER A 1 171 ? 6.516 -12.677 -29.676 1.00 85.19 171 SER A O 1
ATOM 1296 N N . ALA A 1 172 ? 7.378 -10.690 -30.265 1.00 81.19 172 ALA A N 1
ATOM 1297 C CA . ALA A 1 172 ? 6.698 -10.645 -31.556 1.00 81.19 172 ALA A CA 1
ATOM 1298 C C . ALA A 1 172 ? 7.200 -11.769 -32.477 1.00 81.19 172 ALA A C 1
ATOM 1300 O O . ALA A 1 172 ? 8.387 -11.859 -32.791 1.00 81.19 172 ALA A O 1
ATOM 1301 N N . GLY A 1 173 ? 6.281 -12.633 -32.913 1.00 80.50 173 GLY A N 1
ATOM 1302 C CA . GLY A 1 173 ? 6.608 -13.760 -33.786 1.00 80.50 173 GLY A CA 1
ATOM 1303 C C . GLY A 1 173 ? 7.502 -14.822 -33.145 1.00 80.50 173 GLY A C 1
ATOM 1304 O O . GLY A 1 173 ? 8.078 -15.602 -33.897 1.00 80.50 173 GLY A O 1
ATOM 1305 N N . ALA A 1 174 ? 7.623 -14.826 -31.809 1.00 81.25 174 ALA A N 1
ATOM 1306 C CA . ALA A 1 174 ? 8.493 -15.720 -31.041 1.00 81.25 174 ALA A CA 1
ATOM 1307 C C . ALA A 1 174 ? 9.972 -15.686 -31.483 1.00 81.25 174 ALA A C 1
ATOM 1309 O O . ALA A 1 174 ? 10.673 -16.690 -31.395 1.00 81.25 174 ALA A O 1
ATOM 1310 N N . LEU A 1 175 ? 10.450 -14.534 -31.975 1.00 80.75 175 LEU A N 1
ATOM 1311 C CA . LEU A 1 175 ? 11.824 -14.384 -32.473 1.00 80.75 175 LEU A CA 1
ATOM 1312 C C . LEU A 1 175 ? 12.845 -14.100 -31.364 1.00 80.75 175 LEU A C 1
ATOM 1314 O O . LEU A 1 175 ? 14.025 -14.389 -31.533 1.00 80.75 175 LEU A O 1
ATOM 1318 N N . TYR A 1 176 ? 12.398 -13.538 -30.240 1.00 83.25 176 TYR A N 1
ATOM 1319 C CA . TYR A 1 176 ? 13.211 -13.203 -29.068 1.00 83.25 176 TYR A CA 1
ATOM 1320 C C . TYR A 1 176 ? 14.542 -12.475 -29.371 1.00 83.25 176 TYR A C 1
ATOM 1322 O O . TYR A 1 176 ? 15.608 -12.948 -28.948 1.00 83.25 176 TYR A O 1
ATOM 1330 N N . PRO A 1 177 ? 14.521 -11.343 -30.108 1.00 88.19 177 PRO A N 1
ATOM 1331 C CA . PRO A 1 177 ? 15.708 -10.539 -30.388 1.00 88.19 177 PRO A CA 1
ATOM 1332 C C . PRO A 1 177 ? 16.420 -10.010 -29.134 1.00 88.19 177 PRO A C 1
ATOM 1334 O O . PRO A 1 177 ? 17.613 -9.718 -29.216 1.00 88.19 177 PRO A O 1
ATOM 1337 N N . VAL A 1 178 ? 15.741 -9.866 -27.988 1.00 90.31 178 VAL A N 1
ATOM 1338 C CA . VAL A 1 178 ? 16.341 -9.295 -26.774 1.00 90.31 178 VAL A CA 1
ATOM 1339 C C . VAL A 1 178 ? 17.134 -10.340 -25.988 1.00 90.31 178 VAL A C 1
ATOM 1341 O O . VAL A 1 178 ? 16.710 -11.474 -25.754 1.00 90.31 178 VAL A O 1
ATOM 1344 N N . ARG A 1 179 ? 18.324 -9.931 -25.552 1.00 87.00 179 ARG A N 1
ATOM 1345 C CA . ARG A 1 179 ? 19.316 -10.720 -24.822 1.00 87.00 179 ARG A CA 1
ATOM 1346 C C . ARG A 1 179 ? 19.733 -9.970 -23.564 1.00 87.00 179 ARG A C 1
ATOM 1348 O O . ARG A 1 179 ? 19.675 -8.742 -23.513 1.00 87.00 179 ARG A O 1
ATOM 1355 N N . LEU A 1 180 ? 20.167 -10.725 -22.561 1.00 87.00 180 LEU A N 1
ATOM 1356 C CA . LEU A 1 180 ? 20.555 -10.202 -21.258 1.00 87.00 180 LEU A CA 1
ATOM 1357 C C . LEU A 1 180 ? 22.042 -10.461 -21.004 1.00 87.00 180 LEU A C 1
ATOM 1359 O O . LEU A 1 180 ? 22.499 -11.601 -21.098 1.00 87.00 180 LEU A O 1
ATOM 1363 N N . ILE A 1 181 ? 22.771 -9.404 -20.657 1.00 88.94 181 ILE A N 1
ATOM 1364 C CA . ILE A 1 181 ? 24.178 -9.454 -20.247 1.00 88.94 181 ILE A CA 1
ATOM 1365 C C . ILE A 1 181 ? 24.262 -8.917 -18.820 1.00 88.94 181 ILE A C 1
ATOM 1367 O O . ILE A 1 181 ? 23.785 -7.816 -18.554 1.00 88.94 181 ILE A O 1
ATOM 1371 N N . ALA A 1 182 ? 24.862 -9.661 -17.892 1.00 88.50 182 ALA A N 1
ATOM 1372 C CA . ALA A 1 182 ? 25.123 -9.157 -16.545 1.00 88.50 182 ALA A CA 1
ATOM 1373 C C . ALA A 1 182 ? 26.583 -8.717 -16.403 1.00 88.50 182 ALA A C 1
ATOM 1375 O O . ALA A 1 182 ? 27.509 -9.434 -16.768 1.00 88.50 182 ALA A O 1
ATOM 1376 N N . GLU A 1 183 ? 26.790 -7.547 -15.819 1.00 87.12 183 GLU A N 1
ATOM 1377 C CA . GLU A 1 183 ? 28.082 -6.944 -15.526 1.00 87.12 183 GLU A CA 1
ATOM 1378 C C . GLU A 1 183 ? 28.221 -6.769 -14.009 1.00 87.12 183 GLU A C 1
ATOM 1380 O O . GLU A 1 183 ? 27.347 -6.187 -13.365 1.00 87.12 183 GLU A O 1
ATOM 1385 N N . GLN A 1 184 ? 29.330 -7.249 -13.441 1.00 84.94 184 GLN A N 1
ATOM 1386 C CA . GLN A 1 184 ? 29.699 -7.020 -12.044 1.00 84.94 184 GLN A CA 1
ATOM 1387 C C . GLN A 1 184 ? 31.054 -6.317 -11.933 1.00 84.94 184 GLN A C 1
ATOM 1389 O O . GLN A 1 184 ? 32.047 -6.763 -12.517 1.00 84.94 184 GLN A O 1
ATOM 1394 N N . MET A 1 185 ? 31.093 -5.240 -11.150 1.00 75.12 185 MET A N 1
ATOM 1395 C CA . MET A 1 185 ? 32.292 -4.469 -10.820 1.00 75.12 185 MET A CA 1
ATOM 1396 C C . MET A 1 185 ? 32.779 -4.828 -9.415 1.00 75.12 185 MET A C 1
ATOM 1398 O O . MET A 1 185 ? 32.014 -4.741 -8.455 1.00 75.12 185 MET A O 1
ATOM 1402 N N . GLN A 1 186 ? 34.046 -5.223 -9.269 1.00 64.31 186 GLN A N 1
ATOM 1403 C CA . GLN A 1 186 ? 34.604 -5.508 -7.944 1.00 64.31 186 GLN A CA 1
ATOM 1404 C C . GLN A 1 186 ? 35.010 -4.222 -7.211 1.00 64.31 186 GLN A C 1
ATOM 1406 O O . GLN A 1 186 ? 35.606 -3.330 -7.807 1.00 64.31 186 GLN A O 1
ATOM 1411 N N . GLN A 1 187 ? 34.724 -4.151 -5.905 1.00 52.19 187 GLN A N 1
ATOM 1412 C CA . GLN A 1 187 ? 34.809 -2.923 -5.094 1.00 52.19 187 GLN A CA 1
ATOM 1413 C C . GLN A 1 187 ? 36.215 -2.315 -4.926 1.00 52.19 187 GLN A C 1
ATOM 1415 O O . GLN A 1 187 ? 36.327 -1.199 -4.438 1.00 52.19 187 GLN A O 1
ATOM 1420 N N . HIS A 1 188 ? 37.292 -2.974 -5.359 1.00 48.09 188 HIS A N 1
ATOM 1421 C CA . HIS A 1 188 ? 38.658 -2.448 -5.197 1.00 48.09 188 HIS A CA 1
ATOM 1422 C C . HIS A 1 188 ? 39.598 -2.766 -6.364 1.00 48.09 188 HIS A C 1
ATOM 1424 O O . HIS A 1 188 ? 40.813 -2.633 -6.238 1.00 48.09 188 HIS A O 1
ATOM 1430 N N . ALA A 1 189 ? 39.063 -3.190 -7.507 1.00 48.22 189 ALA A N 1
ATOM 1431 C CA . ALA A 1 189 ? 39.882 -3.557 -8.649 1.00 48.22 189 ALA A CA 1
ATOM 1432 C C . ALA A 1 189 ? 39.292 -2.974 -9.927 1.00 48.22 189 ALA A C 1
ATOM 1434 O O . ALA A 1 189 ? 38.079 -2.992 -10.122 1.00 48.22 189 ALA A O 1
ATOM 1435 N N . SER A 1 190 ? 40.151 -2.588 -10.867 1.00 56.03 190 SER A N 1
ATOM 1436 C CA . SER A 1 190 ? 39.765 -2.292 -12.252 1.00 56.03 190 SER A CA 1
ATOM 1437 C C . SER A 1 190 ? 39.224 -3.530 -12.994 1.00 56.03 190 SER A C 1
ATOM 1439 O O . SER A 1 190 ? 39.166 -3.546 -14.216 1.00 56.03 190 SER A O 1
ATOM 1441 N N . VAL A 1 191 ? 38.875 -4.605 -12.284 1.00 53.16 191 VAL A N 1
ATOM 1442 C CA . VAL A 1 191 ? 38.478 -5.894 -12.834 1.00 53.16 191 VAL A CA 1
ATOM 1443 C C . VAL A 1 191 ? 36.962 -5.993 -12.836 1.00 53.16 191 VAL A C 1
ATOM 1445 O O . VAL A 1 191 ? 36.298 -5.936 -11.799 1.00 53.16 191 VAL A O 1
ATOM 1448 N N . GLN A 1 192 ? 36.426 -6.206 -14.026 1.00 60.56 192 GLN A N 1
ATOM 1449 C CA . GLN A 1 192 ? 35.018 -6.438 -14.272 1.00 60.56 192 GLN A CA 1
ATOM 1450 C C . GLN A 1 192 ? 34.802 -7.885 -14.710 1.00 60.56 192 GLN A C 1
ATOM 1452 O O . GLN A 1 192 ? 35.586 -8.439 -15.483 1.00 60.56 192 GLN A O 1
ATOM 1457 N N . THR A 1 193 ? 33.711 -8.491 -14.244 1.00 67.50 193 THR A N 1
ATOM 1458 C CA . THR A 1 193 ? 33.247 -9.785 -14.756 1.00 67.50 193 THR A CA 1
ATOM 1459 C C . THR A 1 193 ? 31.936 -9.602 -15.510 1.00 67.50 193 THR A C 1
ATOM 1461 O O . THR A 1 193 ? 30.988 -9.031 -14.974 1.00 67.50 193 THR A O 1
ATOM 1464 N N . GLN A 1 194 ? 31.897 -10.071 -16.753 1.00 73.19 194 GLN A N 1
ATOM 1465 C CA . GLN A 1 194 ? 30.704 -10.135 -17.591 1.00 73.19 194 GLN A CA 1
ATOM 1466 C C . GLN A 1 194 ? 30.212 -11.581 -17.661 1.00 73.19 194 GLN A C 1
ATOM 1468 O O . GLN A 1 194 ? 31.011 -12.515 -17.795 1.00 73.19 194 GLN A O 1
ATOM 1473 N N . TYR A 1 195 ? 28.900 -11.750 -17.552 1.00 69.56 195 TYR A N 1
ATOM 1474 C CA . TYR A 1 195 ? 28.208 -13.018 -17.707 1.00 69.56 195 TYR A CA 1
ATOM 1475 C C . TYR A 1 195 ? 27.203 -12.887 -18.839 1.00 69.56 195 TYR A C 1
ATOM 1477 O O . TYR A 1 195 ? 26.264 -12.088 -18.765 1.00 69.56 195 TYR A O 1
ATOM 1485 N N . ASP A 1 196 ? 27.395 -13.717 -19.853 1.00 65.25 196 ASP A N 1
ATOM 1486 C CA . ASP A 1 196 ? 26.618 -13.662 -21.074 1.00 65.25 196 ASP A CA 1
ATOM 1487 C C . ASP A 1 196 ? 25.734 -14.898 -21.227 1.00 65.25 196 ASP A C 1
ATOM 1489 O O . ASP A 1 196 ? 26.211 -16.037 -21.144 1.00 65.25 196 ASP A O 1
ATOM 1493 N N . ALA A 1 197 ? 24.458 -14.671 -21.536 1.00 59.19 197 ALA A N 1
ATOM 1494 C CA . ALA A 1 197 ? 23.512 -15.703 -21.946 1.00 59.19 197 ALA A CA 1
ATOM 1495 C C . ALA A 1 197 ? 23.191 -15.538 -23.445 1.00 59.19 197 ALA A C 1
ATOM 1497 O O . ALA A 1 197 ? 22.129 -15.053 -23.840 1.00 59.19 197 ALA A O 1
ATOM 1498 N N . PHE A 1 198 ? 24.162 -15.869 -24.305 1.00 53.06 198 PHE A N 1
ATOM 1499 C CA . PHE A 1 198 ? 24.006 -15.783 -25.767 1.00 53.06 198 PHE A CA 1
ATOM 1500 C C . PHE A 1 198 ? 23.476 -17.087 -26.397 1.00 53.06 198 PHE A C 1
ATOM 1502 O O . PHE A 1 198 ? 23.000 -17.071 -27.531 1.00 53.06 198 PHE A O 1
ATOM 1509 N N . SER A 1 199 ? 23.532 -18.208 -25.668 1.00 46.41 199 SER A N 1
ATOM 1510 C CA . SER A 1 199 ? 23.039 -19.538 -26.065 1.00 46.41 199 SER A CA 1
ATOM 1511 C C . SER A 1 199 ? 22.759 -20.387 -24.811 1.00 46.41 199 SER A C 1
ATOM 1513 O O . SER A 1 199 ? 23.016 -19.920 -23.704 1.00 46.41 199 SER A O 1
ATOM 1515 N N . ALA A 1 200 ? 22.364 -21.659 -24.962 1.00 42.31 200 ALA A N 1
ATOM 1516 C CA . ALA A 1 200 ? 22.290 -22.631 -23.856 1.00 42.31 200 ALA A CA 1
ATOM 1517 C C . ALA A 1 200 ? 23.616 -22.810 -23.069 1.00 42.31 200 ALA A C 1
ATOM 1519 O O . ALA A 1 200 ? 23.653 -23.504 -22.055 1.00 42.31 200 ALA A O 1
ATOM 1520 N N . THR A 1 201 ? 24.710 -22.178 -23.514 1.00 49.16 201 THR A N 1
ATOM 1521 C CA . THR A 1 201 ? 25.980 -22.085 -22.788 1.00 49.16 201 THR A CA 1
ATOM 1522 C C . THR A 1 201 ? 26.209 -20.672 -22.244 1.00 49.16 201 THR A C 1
ATOM 1524 O O . THR A 1 201 ? 26.202 -19.689 -22.991 1.00 49.16 201 THR A O 1
ATOM 1527 N N . PHE A 1 202 ? 26.444 -20.580 -20.931 1.00 59.56 202 PHE A N 1
ATOM 1528 C CA . PHE A 1 202 ? 26.872 -19.352 -20.259 1.00 59.56 202 PHE A CA 1
ATOM 1529 C C . PHE A 1 202 ? 28.349 -19.100 -20.533 1.00 59.56 202 PHE A C 1
ATOM 1531 O O . PHE A 1 202 ? 29.174 -19.998 -20.356 1.00 59.56 202 PHE A O 1
ATOM 1538 N N . ARG A 1 203 ? 28.700 -17.872 -20.917 1.00 64.31 203 ARG A N 1
ATOM 1539 C CA . ARG A 1 203 ? 30.102 -17.454 -21.028 1.00 64.31 203 ARG A CA 1
ATOM 1540 C C . ARG A 1 203 ? 30.418 -16.458 -19.924 1.00 64.31 203 ARG A C 1
ATOM 1542 O O . ARG A 1 203 ? 29.709 -15.473 -19.754 1.00 64.31 203 ARG A O 1
ATOM 1549 N N . GLN A 1 204 ? 31.485 -16.725 -19.178 1.00 68.56 204 GLN A N 1
ATOM 1550 C CA . GLN A 1 204 ? 32.059 -15.778 -18.230 1.00 68.56 204 GLN A CA 1
ATOM 1551 C C . GLN A 1 204 ? 33.289 -15.141 -18.873 1.00 68.56 204 GLN A C 1
ATOM 1553 O O . GLN A 1 204 ? 34.203 -15.848 -19.300 1.00 68.56 204 GLN A O 1
ATOM 1558 N N . ARG A 1 205 ? 33.327 -13.811 -18.925 1.00 72.00 205 ARG A N 1
ATOM 1559 C CA . ARG A 1 205 ? 34.477 -13.037 -19.404 1.00 72.00 205 ARG A CA 1
ATOM 1560 C C . ARG A 1 205 ? 34.981 -12.141 -18.278 1.00 72.00 205 ARG A C 1
ATOM 1562 O O . ARG A 1 205 ? 34.195 -11.468 -17.619 1.00 72.00 205 ARG A O 1
ATOM 1569 N N . LYS A 1 206 ? 36.292 -12.138 -18.039 1.00 66.06 206 LYS A N 1
ATOM 1570 C CA . LYS A 1 206 ? 36.945 -11.199 -17.115 1.00 66.06 206 LYS A CA 1
ATOM 1571 C C . LYS A 1 206 ? 37.720 -10.175 -17.928 1.00 66.06 206 LYS A C 1
ATOM 1573 O O . LYS A 1 206 ? 38.495 -10.560 -18.798 1.00 66.06 206 LYS A O 1
ATOM 1578 N N . GLN A 1 207 ? 37.526 -8.899 -17.628 1.00 66.88 207 GLN A N 1
ATOM 1579 C CA . GLN A 1 207 ? 38.216 -7.797 -18.290 1.00 66.88 207 GLN A CA 1
ATOM 1580 C C . GLN A 1 207 ? 38.849 -6.884 -17.238 1.00 66.88 207 GLN A C 1
ATOM 1582 O O . GLN A 1 207 ? 38.229 -6.584 -16.218 1.00 66.88 207 GLN A O 1
ATOM 1587 N N . VAL A 1 208 ? 40.090 -6.464 -17.480 1.00 57.59 208 VAL A N 1
ATOM 1588 C CA . VAL A 1 208 ? 40.810 -5.482 -16.657 1.00 57.59 208 VAL A CA 1
ATOM 1589 C C . VAL A 1 208 ? 40.726 -4.129 -17.362 1.00 57.59 208 VAL A C 1
ATOM 1591 O O . VAL A 1 208 ? 41.001 -4.056 -18.556 1.00 57.59 208 VAL A O 1
ATOM 1594 N N . ARG A 1 209 ? 40.327 -3.082 -16.640 1.00 62.47 209 ARG A N 1
ATOM 1595 C CA . ARG A 1 209 ? 40.116 -1.725 -17.154 1.00 62.47 209 ARG A CA 1
ATOM 1596 C C . ARG A 1 209 ? 41.266 -0.781 -16.816 1.00 62.47 209 ARG A C 1
ATOM 1598 O O . ARG A 1 209 ? 41.889 -0.892 -15.758 1.00 62.47 209 ARG A O 1
ATOM 1605 N N . ALA A 1 210 ? 41.467 0.209 -17.679 1.00 55.56 210 ALA A N 1
ATOM 1606 C CA . ALA A 1 210 ? 42.209 1.419 -17.346 1.00 55.56 210 ALA A CA 1
ATOM 1607 C C . ALA A 1 210 ? 41.315 2.407 -16.566 1.00 55.56 210 ALA A C 1
ATOM 1609 O O . ALA A 1 210 ? 40.088 2.407 -16.703 1.00 55.56 210 ALA A O 1
ATOM 1610 N N . ALA A 1 211 ? 41.915 3.258 -15.729 1.00 52.88 211 ALA A N 1
ATOM 1611 C CA . ALA A 1 211 ? 41.182 4.313 -15.028 1.00 52.88 211 ALA A CA 1
ATOM 1612 C C . ALA A 1 211 ? 40.543 5.296 -16.037 1.00 52.88 211 ALA A C 1
ATOM 1614 O O . ALA A 1 211 ? 41.198 5.698 -16.993 1.00 52.88 211 ALA A O 1
ATOM 1615 N N . GLY A 1 212 ? 39.272 5.673 -15.832 1.00 57.78 212 GLY A N 1
ATOM 1616 C CA . GLY A 1 212 ? 38.551 6.663 -16.657 1.00 57.78 212 GLY A CA 1
ATOM 1617 C C . GLY A 1 212 ? 37.615 6.104 -17.745 1.00 57.78 212 GLY A C 1
ATOM 1618 O O . GLY A 1 212 ? 36.751 6.826 -18.233 1.00 57.78 212 GLY A O 1
ATOM 1619 N N . GLU A 1 213 ? 37.672 4.810 -18.084 1.00 63.91 213 GLU A N 1
ATOM 1620 C CA . GLU A 1 213 ? 36.807 4.223 -19.134 1.00 63.91 213 GLU A CA 1
ATOM 1621 C C . GLU A 1 213 ? 35.295 4.288 -18.828 1.00 63.91 213 GLU A C 1
ATOM 1623 O O . GLU A 1 213 ? 34.476 4.212 -19.740 1.00 63.91 213 GLU A O 1
ATOM 1628 N N . GLN A 1 214 ? 34.895 4.425 -17.558 1.00 63.22 214 GLN A N 1
ATOM 1629 C CA . GLN A 1 214 ? 33.482 4.569 -17.166 1.00 63.22 214 GLN A CA 1
ATOM 1630 C C . GLN A 1 214 ? 32.901 5.937 -17.548 1.00 63.22 214 GLN A C 1
ATOM 1632 O O . GLN A 1 214 ? 31.723 6.024 -17.886 1.00 63.22 214 GLN A O 1
ATOM 1637 N N . GLU A 1 215 ? 33.715 6.996 -17.523 1.00 61.53 215 GLU A N 1
ATOM 1638 C CA . GLU A 1 215 ? 33.276 8.360 -17.849 1.00 61.53 215 GLU A CA 1
ATOM 1639 C C . GLU A 1 215 ? 32.921 8.489 -19.337 1.00 61.53 215 GLU A C 1
ATOM 1641 O O . GLU A 1 215 ? 32.006 9.224 -19.709 1.00 61.53 215 GLU A O 1
ATOM 1646 N N . LEU A 1 216 ? 33.566 7.680 -20.187 1.00 64.94 216 LEU A N 1
ATOM 1647 C CA . LEU A 1 216 ? 33.289 7.597 -21.622 1.00 64.94 216 LEU A CA 1
ATOM 1648 C C . LEU A 1 216 ? 31.912 6.994 -21.943 1.00 64.94 216 LEU A C 1
ATOM 1650 O O . LEU A 1 216 ? 31.390 7.228 -23.029 1.00 64.94 216 LEU A O 1
ATOM 1654 N N . LEU A 1 217 ? 31.308 6.249 -21.009 1.00 72.69 217 LEU A N 1
ATOM 1655 C CA . LEU A 1 217 ? 29.974 5.661 -21.175 1.00 72.69 217 LEU A CA 1
ATOM 1656 C C . LEU A 1 217 ? 28.843 6.679 -20.955 1.00 72.69 217 LEU A C 1
ATOM 1658 O O . LEU A 1 217 ? 27.700 6.401 -21.321 1.00 72.69 217 LEU A O 1
ATOM 1662 N N . ARG A 1 218 ? 29.153 7.840 -20.348 1.00 74.62 218 ARG A N 1
ATOM 1663 C CA . ARG A 1 218 ? 28.188 8.897 -19.988 1.00 74.62 218 ARG A CA 1
ATOM 1664 C C . ARG A 1 218 ? 26.967 8.355 -19.234 1.00 74.62 218 ARG A C 1
ATOM 1666 O O . ARG A 1 218 ? 25.828 8.707 -19.532 1.00 74.62 218 ARG A O 1
ATOM 1673 N N . LEU A 1 219 ? 27.213 7.456 -18.282 1.00 79.56 219 LEU A N 1
ATOM 1674 C CA . LEU A 1 219 ? 26.156 6.859 -17.469 1.00 79.56 219 LEU A CA 1
ATOM 1675 C C . LEU A 1 219 ? 25.552 7.894 -16.519 1.00 79.56 219 LEU A C 1
ATOM 1677 O O . LEU A 1 219 ? 26.249 8.781 -16.026 1.00 79.56 219 LEU A O 1
ATOM 1681 N N . ASP A 1 220 ? 24.271 7.714 -16.193 1.00 81.06 220 ASP A N 1
ATOM 1682 C CA . ASP A 1 220 ? 23.666 8.356 -15.025 1.00 81.06 220 ASP A CA 1
ATOM 1683 C C . ASP A 1 220 ? 24.540 8.084 -13.780 1.00 81.06 220 ASP A C 1
ATOM 1685 O O . ASP A 1 220 ? 24.943 6.930 -13.582 1.00 81.06 220 ASP A O 1
ATOM 1689 N N . PRO A 1 221 ? 24.826 9.087 -12.926 1.00 71.75 221 PRO A N 1
ATOM 1690 C CA . PRO A 1 221 ? 25.669 8.905 -11.741 1.00 71.75 221 PRO A CA 1
ATOM 1691 C C . PRO A 1 221 ? 25.207 7.758 -10.834 1.00 71.75 221 PRO A C 1
ATOM 1693 O O . PRO A 1 221 ? 26.024 7.035 -10.265 1.00 71.75 221 PRO A O 1
ATOM 1696 N N . THR A 1 222 ? 23.893 7.531 -10.759 1.00 70.12 222 THR A N 1
ATOM 1697 C CA . THR A 1 222 ? 23.296 6.424 -10.008 1.00 70.12 222 THR A CA 1
ATOM 1698 C C . THR A 1 222 ? 23.669 5.080 -10.625 1.00 70.12 222 THR A C 1
ATOM 1700 O O . THR A 1 222 ? 24.041 4.158 -9.909 1.00 70.12 222 THR A O 1
ATOM 1703 N N . LEU A 1 223 ? 23.590 4.944 -11.952 1.00 80.19 223 LEU A N 1
ATOM 1704 C CA . LEU A 1 223 ? 23.976 3.710 -12.642 1.00 80.19 223 LEU A CA 1
ATOM 1705 C C . LEU A 1 223 ? 25.493 3.486 -12.566 1.00 80.19 223 LEU A C 1
ATOM 1707 O O . LEU A 1 223 ? 25.936 2.352 -12.375 1.00 80.19 223 LEU A O 1
ATOM 1711 N N . ALA A 1 224 ? 26.282 4.560 -12.664 1.00 78.06 224 ALA A N 1
ATOM 1712 C CA . ALA A 1 224 ? 27.732 4.524 -12.509 1.00 78.06 224 ALA A CA 1
ATOM 1713 C C . ALA A 1 224 ? 28.146 3.979 -11.128 1.00 78.06 224 ALA A C 1
ATOM 1715 O O . ALA A 1 224 ? 29.045 3.145 -11.041 1.00 78.06 224 ALA A O 1
ATOM 1716 N N . ALA A 1 225 ? 27.437 4.370 -10.065 1.00 72.94 225 ALA A N 1
ATOM 1717 C CA . ALA A 1 225 ? 27.704 3.928 -8.696 1.00 72.94 225 ALA A CA 1
ATOM 1718 C C . ALA A 1 225 ? 27.225 2.495 -8.377 1.00 72.94 225 ALA A C 1
ATOM 1720 O O . ALA A 1 225 ? 27.607 1.935 -7.348 1.00 72.94 225 ALA A O 1
ATOM 1721 N N . VAL A 1 226 ? 26.391 1.888 -9.230 1.00 78.94 226 VAL A N 1
ATOM 1722 C CA . VAL A 1 226 ? 25.834 0.549 -8.992 1.00 78.94 226 VAL A CA 1
ATOM 1723 C C . VAL A 1 226 ? 26.798 -0.541 -9.4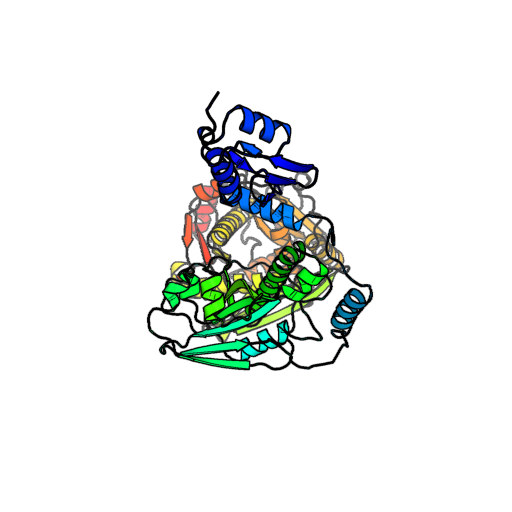84 1.00 78.94 226 VAL A C 1
ATOM 1725 O O . VAL A 1 226 ? 27.166 -0.545 -10.662 1.00 78.94 226 VAL A O 1
ATOM 1728 N N . PRO A 1 227 ? 27.162 -1.516 -8.629 1.00 80.19 227 PRO A N 1
ATOM 1729 C CA . PRO A 1 227 ? 28.192 -2.508 -8.931 1.00 80.19 227 PRO A CA 1
ATOM 1730 C C . PRO A 1 227 ? 27.683 -3.716 -9.731 1.00 80.19 227 PRO A C 1
ATOM 1732 O O . PRO A 1 227 ? 28.493 -4.451 -10.288 1.00 80.19 227 PRO A O 1
ATOM 1735 N N . THR A 1 228 ? 26.371 -3.977 -9.775 1.00 88.31 228 THR A N 1
ATOM 1736 C CA . THR A 1 228 ? 25.774 -5.037 -10.603 1.00 88.31 228 THR A CA 1
ATOM 1737 C C . THR A 1 228 ? 24.776 -4.429 -11.582 1.00 88.31 228 THR A C 1
ATOM 1739 O O . THR A 1 228 ? 23.765 -3.853 -11.182 1.00 88.31 228 THR A O 1
ATOM 1742 N N . ARG A 1 229 ? 25.058 -4.554 -12.879 1.00 90.69 229 ARG A N 1
ATOM 1743 C CA . ARG A 1 229 ? 24.259 -3.979 -13.964 1.00 90.69 229 ARG A CA 1
ATOM 1744 C C . ARG A 1 229 ? 23.815 -5.082 -14.907 1.00 90.69 229 ARG A C 1
ATOM 1746 O O . ARG A 1 229 ? 24.605 -5.938 -15.285 1.00 90.69 229 ARG A O 1
ATOM 1753 N N . PHE A 1 230 ? 22.557 -5.049 -15.304 1.00 92.62 230 PHE A N 1
ATOM 1754 C CA . PHE A 1 230 ? 22.006 -5.939 -16.312 1.00 92.62 230 PHE A CA 1
ATOM 1755 C C . PHE A 1 230 ? 21.701 -5.133 -17.569 1.00 92.62 230 PHE A C 1
ATOM 1757 O O . PHE A 1 230 ? 20.907 -4.200 -17.523 1.00 92.62 230 PHE A O 1
ATOM 1764 N N . TRP A 1 231 ? 22.322 -5.487 -18.683 1.00 93.06 231 TRP A N 1
ATOM 1765 C CA . TRP A 1 231 ? 22.153 -4.838 -19.974 1.00 93.06 231 TRP A CA 1
ATOM 1766 C C . TRP A 1 231 ? 21.204 -5.652 -20.839 1.00 93.06 231 TRP A C 1
ATOM 1768 O O . TRP A 1 231 ? 21.436 -6.839 -21.080 1.00 93.06 231 TRP A O 1
ATOM 1778 N N . LEU A 1 232 ? 20.142 -5.007 -21.307 1.00 93.31 232 LEU A N 1
ATOM 1779 C CA . LEU A 1 232 ? 19.251 -5.557 -22.312 1.00 93.31 232 LEU A CA 1
ATOM 1780 C C . LEU A 1 232 ? 19.716 -5.058 -23.673 1.00 93.31 232 LEU A C 1
ATOM 1782 O O . LEU A 1 232 ? 19.761 -3.850 -23.915 1.00 93.31 232 LEU A O 1
ATOM 1786 N N . VAL A 1 233 ? 20.064 -5.993 -24.549 1.00 93.00 233 VAL A N 1
ATOM 1787 C CA . VAL A 1 233 ? 20.563 -5.721 -25.901 1.00 93.00 233 VAL A CA 1
ATOM 1788 C C . VAL A 1 233 ? 19.696 -6.460 -26.913 1.00 93.00 233 VAL A C 1
ATOM 1790 O O . VAL A 1 233 ? 19.224 -7.554 -26.622 1.00 93.00 233 VAL A O 1
ATOM 1793 N N . ALA A 1 234 ? 19.459 -5.880 -28.083 1.00 92.31 234 ALA A N 1
ATOM 1794 C CA . ALA A 1 234 ? 18.624 -6.472 -29.120 1.00 92.31 234 ALA A CA 1
ATOM 1795 C C . ALA A 1 234 ? 19.439 -6.816 -30.366 1.00 92.31 234 ALA A C 1
ATOM 1797 O O . ALA A 1 234 ? 20.106 -5.949 -30.927 1.00 92.31 234 ALA A O 1
ATOM 1798 N N . ASP A 1 235 ? 19.326 -8.060 -30.824 1.00 90.94 235 ASP A N 1
ATOM 1799 C CA . ASP A 1 235 ? 19.764 -8.488 -32.149 1.00 90.94 235 ASP A CA 1
ATOM 1800 C C . ASP A 1 235 ? 18.667 -8.179 -33.169 1.00 90.94 235 ASP A C 1
ATOM 1802 O O . ASP A 1 235 ? 17.619 -8.830 -33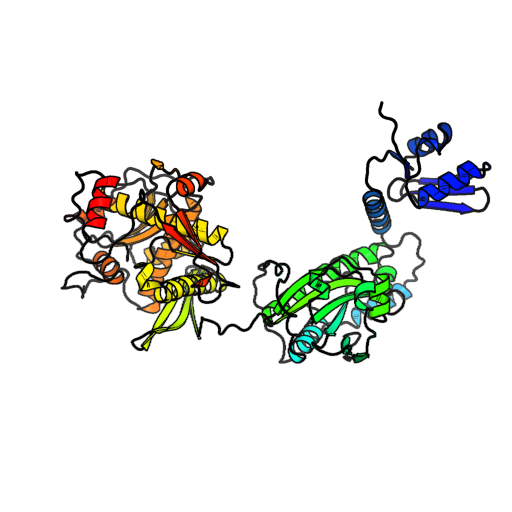.203 1.00 90.94 235 ASP A O 1
ATOM 1806 N N . LEU A 1 236 ? 18.882 -7.162 -34.000 1.00 88.75 236 LEU A N 1
ATOM 1807 C CA . LEU A 1 236 ? 17.838 -6.695 -34.906 1.00 88.75 236 LEU A CA 1
ATOM 1808 C C . LEU A 1 236 ? 17.696 -7.547 -36.171 1.00 88.75 236 LEU A C 1
ATOM 1810 O O . LEU A 1 236 ? 16.720 -7.362 -36.898 1.00 88.75 236 LEU A O 1
ATOM 1814 N N . ARG A 1 237 ? 18.614 -8.478 -36.451 1.00 85.12 237 ARG A N 1
ATOM 1815 C CA . ARG A 1 237 ? 18.692 -9.171 -37.750 1.00 85.12 237 ARG A CA 1
ATOM 1816 C C . ARG A 1 237 ? 17.420 -9.944 -38.085 1.00 85.12 237 ARG A C 1
ATOM 1818 O O . ARG A 1 237 ? 16.794 -9.659 -39.099 1.00 85.12 237 ARG A O 1
ATOM 1825 N N . ASP A 1 238 ? 16.991 -10.856 -37.216 1.00 81.00 238 ASP A N 1
ATOM 1826 C CA . ASP A 1 238 ? 15.838 -11.725 -37.495 1.00 81.00 238 ASP A CA 1
ATOM 1827 C C . ASP A 1 238 ? 14.506 -10.967 -37.422 1.00 81.00 238 ASP A C 1
ATOM 1829 O O . ASP A 1 238 ? 13.613 -11.149 -38.254 1.00 81.00 238 ASP A O 1
ATOM 1833 N N . VAL A 1 239 ? 14.373 -10.067 -36.443 1.00 84.94 239 VAL A N 1
ATOM 1834 C CA . VAL A 1 239 ? 13.137 -9.299 -36.251 1.00 84.94 239 VAL A CA 1
ATOM 1835 C C . VAL A 1 239 ? 12.919 -8.295 -37.383 1.00 84.94 239 VAL A C 1
ATOM 1837 O O . VAL A 1 239 ? 11.786 -8.121 -37.832 1.00 84.94 239 VAL A O 1
ATOM 1840 N N . THR A 1 240 ? 13.981 -7.673 -37.902 1.00 85.62 240 THR A N 1
ATOM 1841 C CA . THR A 1 240 ? 13.880 -6.786 -39.072 1.00 85.62 240 THR A CA 1
ATOM 1842 C C . THR A 1 240 ? 13.815 -7.561 -40.382 1.00 85.62 240 THR A C 1
ATOM 1844 O O . THR A 1 240 ? 13.115 -7.125 -41.291 1.00 85.62 240 THR A O 1
ATOM 1847 N N . ALA A 1 241 ? 14.418 -8.750 -40.470 1.00 82.06 241 ALA A N 1
ATOM 1848 C CA . ALA A 1 241 ? 14.223 -9.630 -41.616 1.00 82.06 241 ALA A CA 1
ATOM 1849 C C . ALA A 1 241 ? 12.757 -10.055 -41.772 1.00 82.06 241 ALA A C 1
ATOM 1851 O O . ALA A 1 241 ? 12.282 -10.126 -42.896 1.00 82.06 241 ALA A O 1
ATOM 1852 N N . LYS A 1 242 ? 12.013 -10.280 -40.680 1.00 78.38 242 LYS A N 1
ATOM 1853 C CA . LYS A 1 242 ? 10.581 -10.632 -40.748 1.00 78.38 242 LYS A CA 1
ATOM 1854 C C . LYS A 1 242 ? 9.642 -9.427 -40.847 1.00 78.38 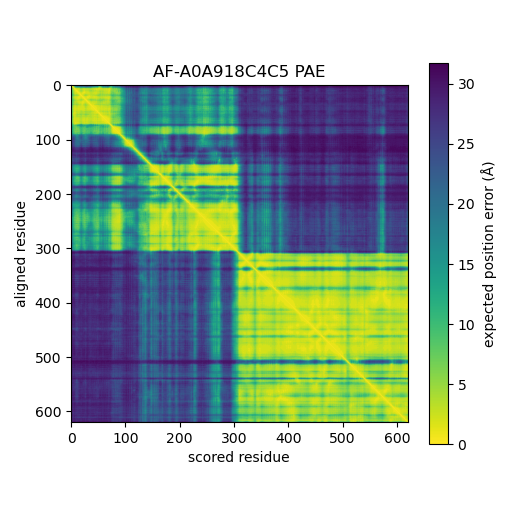242 LYS A C 1
ATOM 1856 O O . LYS A 1 242 ? 8.590 -9.523 -41.475 1.00 78.38 242 LYS A O 1
ATOM 1861 N N . TYR A 1 243 ? 9.967 -8.320 -40.177 1.00 80.69 243 TYR A N 1
ATOM 1862 C CA . TYR A 1 243 ? 9.041 -7.193 -39.991 1.00 80.69 243 TYR A CA 1
ATOM 1863 C C . TYR A 1 243 ? 9.517 -5.867 -40.607 1.00 80.69 243 TYR A C 1
ATOM 1865 O O . TYR A 1 243 ? 8.878 -4.833 -40.400 1.00 80.69 243 TYR A O 1
ATOM 1873 N N . GLY A 1 244 ? 10.626 -5.861 -41.347 1.00 81.44 244 GLY A N 1
ATOM 1874 C CA . GLY A 1 244 ? 11.251 -4.644 -41.867 1.00 81.44 244 GLY A CA 1
ATOM 1875 C C . GLY A 1 244 ? 11.654 -3.673 -40.751 1.00 81.44 244 GLY A C 1
ATOM 1876 O O . GLY A 1 244 ? 11.953 -4.073 -39.623 1.00 81.44 244 GLY A O 1
ATOM 1877 N N . SER A 1 245 ? 11.588 -2.370 -41.031 1.00 82.06 245 SER A N 1
ATOM 1878 C CA . SER A 1 245 ? 11.842 -1.284 -40.063 1.00 82.06 245 SER A CA 1
ATOM 1879 C C . SER A 1 245 ? 10.994 -1.387 -38.786 1.00 82.06 245 SER A C 1
ATOM 1881 O O . SER A 1 245 ? 11.425 -0.982 -37.705 1.00 82.06 245 SER A O 1
ATOM 1883 N N . ARG A 1 246 ? 9.799 -1.988 -38.869 1.00 84.50 246 ARG A N 1
ATOM 1884 C CA . ARG A 1 246 ? 8.915 -2.216 -37.716 1.00 84.50 246 ARG A CA 1
ATOM 1885 C C . ARG A 1 246 ? 9.501 -3.198 -36.704 1.00 84.50 246 ARG A C 1
ATOM 1887 O O . ARG A 1 246 ? 9.142 -3.133 -35.528 1.00 84.50 246 ARG A O 1
ATOM 1894 N N . GLY A 1 247 ? 10.428 -4.058 -37.130 1.00 86.94 247 GLY A N 1
ATOM 1895 C CA . GLY A 1 247 ? 11.132 -4.984 -36.250 1.00 86.94 247 GLY A CA 1
ATOM 1896 C C . GLY A 1 247 ? 11.872 -4.280 -35.111 1.00 86.94 247 GLY A C 1
ATOM 1897 O O . GLY A 1 247 ? 11.837 -4.760 -33.980 1.00 86.94 247 GLY A O 1
ATOM 1898 N N . TYR A 1 248 ? 12.422 -3.086 -35.361 1.00 88.00 248 TYR A N 1
ATOM 1899 C CA . TYR A 1 248 ? 13.035 -2.256 -34.319 1.00 88.00 248 TYR A CA 1
ATOM 1900 C C . TYR A 1 248 ? 12.036 -1.901 -33.207 1.00 88.00 248 TYR A C 1
ATOM 1902 O O . TYR A 1 248 ? 12.318 -2.068 -32.023 1.00 88.00 248 TYR A O 1
ATOM 1910 N N . ARG A 1 249 ? 10.812 -1.501 -33.575 1.00 89.44 249 ARG A N 1
ATOM 1911 C CA . ARG A 1 249 ? 9.752 -1.180 -32.607 1.00 89.44 249 ARG A CA 1
ATOM 1912 C C . ARG A 1 249 ? 9.359 -2.395 -31.767 1.00 89.44 249 ARG A C 1
ATOM 1914 O O . ARG A 1 249 ? 9.112 -2.246 -30.574 1.00 89.44 249 ARG A O 1
ATOM 1921 N N . TYR A 1 250 ? 9.305 -3.583 -32.368 1.00 90.75 250 TYR A N 1
ATOM 1922 C CA . TYR A 1 250 ? 9.024 -4.815 -31.629 1.00 90.75 250 TYR A CA 1
ATOM 1923 C C . TYR A 1 250 ? 10.154 -5.202 -30.678 1.00 90.75 250 TYR A C 1
ATOM 1925 O O . TYR A 1 250 ? 9.861 -5.598 -29.553 1.00 90.75 250 TYR A O 1
ATOM 1933 N N . ALA A 1 251 ? 11.414 -5.002 -31.070 1.00 91.69 251 ALA A N 1
ATOM 1934 C CA . ALA A 1 251 ? 12.551 -5.200 -30.176 1.00 91.69 251 ALA A CA 1
ATOM 1935 C C . ALA A 1 251 ? 12.492 -4.272 -28.949 1.00 91.69 251 ALA A C 1
ATOM 1937 O O . ALA A 1 251 ? 12.736 -4.720 -27.832 1.00 91.69 251 ALA A O 1
ATOM 1938 N N . LEU A 1 252 ? 12.092 -3.004 -29.117 1.00 92.44 252 LEU A N 1
ATOM 1939 C CA . LEU A 1 252 ? 11.914 -2.077 -27.989 1.00 92.44 252 LEU A CA 1
ATOM 1940 C C . LEU A 1 252 ? 10.769 -2.494 -27.051 1.00 92.44 252 LEU A C 1
ATOM 1942 O O . LEU A 1 252 ? 10.916 -2.430 -25.830 1.00 92.44 252 LEU A O 1
ATOM 1946 N N . VAL A 1 253 ? 9.635 -2.938 -27.605 1.00 92.75 253 VAL A N 1
ATOM 1947 C CA . VAL A 1 253 ? 8.497 -3.444 -26.812 1.00 92.75 253 VAL A CA 1
ATOM 1948 C C . VAL A 1 253 ? 8.904 -4.681 -26.013 1.00 92.75 253 VAL A C 1
ATOM 1950 O O . VAL A 1 253 ? 8.637 -4.758 -24.814 1.00 92.75 253 VAL A O 1
ATOM 1953 N N . GLU A 1 254 ? 9.597 -5.621 -26.652 1.00 92.69 254 GLU A N 1
ATOM 1954 C CA . GLU A 1 254 ? 10.157 -6.790 -25.977 1.00 92.69 254 GLU A CA 1
ATOM 1955 C C . GLU A 1 254 ? 11.165 -6.397 -24.896 1.00 92.69 254 GLU A C 1
ATOM 1957 O O . GLU A 1 254 ? 11.108 -6.941 -23.798 1.00 92.69 254 GLU A O 1
ATOM 1962 N N . GLY A 1 255 ? 12.024 -5.407 -25.155 1.00 92.25 255 GLY A N 1
ATOM 1963 C CA . GLY A 1 255 ? 12.961 -4.877 -24.164 1.00 92.25 255 GLY A CA 1
ATOM 1964 C C . GLY A 1 255 ? 12.248 -4.369 -22.912 1.00 92.25 255 GLY A C 1
ATOM 1965 O O . GLY A 1 255 ? 12.690 -4.640 -21.797 1.00 92.25 255 GLY A O 1
ATOM 1966 N N . GLY A 1 256 ? 11.093 -3.718 -23.074 1.00 91.56 256 GLY A N 1
ATOM 1967 C CA . GLY A 1 256 ? 10.227 -3.322 -21.962 1.00 91.56 256 GLY A CA 1
ATOM 1968 C C . GLY A 1 256 ? 9.665 -4.513 -21.177 1.00 91.56 256 GLY A C 1
ATOM 1969 O O . GLY A 1 256 ? 9.731 -4.523 -19.945 1.00 91.56 256 GLY A O 1
ATOM 1970 N N . HIS A 1 257 ? 9.153 -5.539 -21.866 1.00 90.25 257 HIS A N 1
ATOM 1971 C CA . HIS A 1 257 ? 8.654 -6.756 -21.213 1.00 90.25 257 HIS A CA 1
ATOM 1972 C C . HIS A 1 257 ? 9.762 -7.507 -20.461 1.00 90.25 257 HIS A C 1
ATOM 1974 O O . HIS A 1 257 ? 9.577 -7.905 -19.306 1.00 90.25 257 HIS A O 1
ATOM 1980 N N . ALA A 1 258 ? 10.927 -7.662 -21.089 1.00 89.81 258 ALA A N 1
ATOM 1981 C CA . ALA A 1 258 ? 12.088 -8.320 -20.510 1.00 89.81 258 ALA A CA 1
ATOM 1982 C C . ALA A 1 258 ? 12.615 -7.549 -19.290 1.00 89.81 258 ALA A C 1
ATOM 1984 O O . ALA A 1 258 ? 12.854 -8.156 -18.246 1.00 89.81 258 ALA A O 1
ATOM 1985 N N . ALA A 1 259 ? 12.719 -6.217 -19.370 1.00 91.75 259 ALA A N 1
ATOM 1986 C CA . ALA A 1 259 ? 13.157 -5.381 -18.252 1.00 91.75 259 ALA A CA 1
ATOM 1987 C C . ALA A 1 259 ? 12.209 -5.500 -17.052 1.00 91.75 259 ALA A C 1
ATOM 1989 O O . ALA A 1 259 ? 12.658 -5.664 -15.918 1.00 91.75 259 ALA A O 1
ATOM 1990 N N . GLN A 1 260 ? 10.896 -5.462 -17.292 1.00 88.19 260 GLN A N 1
ATOM 1991 C CA . GLN A 1 260 ? 9.900 -5.577 -16.229 1.00 88.19 260 GLN A CA 1
ATOM 1992 C C . GLN A 1 260 ? 9.924 -6.958 -15.559 1.00 88.19 260 GLN A C 1
ATOM 1994 O O . GLN A 1 260 ? 9.803 -7.051 -14.336 1.00 88.19 260 GLN A O 1
ATOM 1999 N N . THR A 1 261 ? 10.113 -8.019 -16.343 1.00 85.56 261 THR A N 1
ATOM 2000 C CA . THR A 1 261 ? 10.237 -9.390 -15.826 1.00 85.56 261 THR A CA 1
ATOM 2001 C C . THR A 1 261 ? 11.516 -9.541 -15.002 1.00 85.56 261 THR A C 1
ATOM 2003 O O . THR A 1 261 ? 11.474 -10.017 -13.870 1.00 85.56 261 THR A O 1
ATOM 2006 N N . LEU A 1 262 ? 12.647 -9.044 -15.512 1.00 88.31 262 LEU A N 1
ATOM 2007 C CA . LEU A 1 262 ? 13.927 -9.015 -14.804 1.00 88.31 262 LEU A CA 1
ATOM 2008 C C . LEU A 1 262 ? 13.828 -8.309 -13.449 1.00 88.31 262 LEU A C 1
ATOM 2010 O O . LEU A 1 262 ? 14.294 -8.839 -12.443 1.00 88.31 262 LEU A O 1
ATOM 2014 N N . ILE A 1 263 ? 13.197 -7.134 -13.416 1.00 85.56 263 ILE A N 1
ATOM 2015 C CA . ILE A 1 263 ? 12.972 -6.366 -12.187 1.00 85.56 263 ILE A CA 1
ATOM 2016 C C . ILE A 1 263 ? 12.224 -7.209 -11.149 1.00 85.56 263 ILE A C 1
ATOM 2018 O O . ILE A 1 263 ? 12.612 -7.228 -9.984 1.00 85.56 263 ILE A O 1
ATOM 2022 N N . GLN A 1 264 ? 11.186 -7.940 -11.554 1.00 77.88 264 GLN A N 1
ATOM 2023 C CA . GLN A 1 264 ? 10.401 -8.773 -10.638 1.00 77.88 264 GLN A CA 1
ATOM 2024 C C . GLN A 1 264 ? 11.206 -9.951 -10.093 1.00 77.88 264 GLN A C 1
ATOM 2026 O O . GLN A 1 264 ? 11.207 -10.173 -8.882 1.00 77.88 264 GLN A O 1
ATOM 2031 N N . VAL A 1 265 ? 11.928 -10.663 -10.963 1.00 78.12 265 VAL A N 1
ATOM 2032 C CA . VAL A 1 265 ? 12.781 -11.792 -10.560 1.00 78.12 265 VAL A CA 1
ATOM 2033 C C . VAL A 1 265 ? 13.863 -11.317 -9.584 1.00 78.12 265 VAL A C 1
ATOM 2035 O O . VAL A 1 265 ? 14.070 -11.928 -8.538 1.00 78.12 265 VAL A O 1
ATOM 2038 N N . LEU A 1 266 ? 14.509 -10.183 -9.867 1.00 80.62 266 LEU A N 1
ATOM 2039 C CA . LEU A 1 266 ? 15.511 -9.587 -8.980 1.00 80.62 266 LEU A CA 1
ATOM 2040 C C . LEU A 1 266 ? 14.918 -9.151 -7.633 1.00 80.62 266 LEU A C 1
ATOM 2042 O O . LEU A 1 266 ? 15.517 -9.396 -6.588 1.00 80.62 266 LEU A O 1
ATOM 2046 N N . GLN A 1 267 ? 13.730 -8.545 -7.628 1.00 74.69 267 GLN A N 1
ATOM 2047 C CA . GLN A 1 267 ? 13.057 -8.133 -6.392 1.00 74.69 267 GLN A CA 1
ATOM 2048 C C . GLN A 1 267 ? 12.699 -9.319 -5.492 1.00 74.69 267 GLN A C 1
ATOM 2050 O O . GLN A 1 267 ? 12.850 -9.224 -4.265 1.00 74.69 267 GLN A O 1
ATOM 2055 N N . GLN A 1 268 ? 12.255 -10.428 -6.091 1.00 66.12 268 GLN A N 1
ATOM 2056 C CA . GLN A 1 268 ? 12.009 -11.689 -5.388 1.00 66.12 268 GLN A CA 1
ATOM 2057 C C . GLN A 1 268 ? 13.305 -12.299 -4.855 1.00 66.12 268 GLN A C 1
ATOM 2059 O O . GLN A 1 268 ? 13.336 -12.762 -3.719 1.00 66.12 268 GLN A O 1
ATOM 2064 N N . ALA A 1 269 ? 14.398 -12.190 -5.611 1.00 68.50 269 ALA A N 1
ATOM 2065 C CA . ALA A 1 269 ? 15.734 -12.595 -5.184 1.00 68.50 269 ALA A CA 1
ATOM 2066 C C . ALA A 1 269 ? 16.385 -11.646 -4.154 1.00 68.50 269 ALA A C 1
ATOM 2068 O O . ALA A 1 269 ? 17.583 -11.742 -3.891 1.00 68.50 269 ALA A O 1
ATOM 2069 N N . GLY A 1 270 ? 15.617 -10.721 -3.567 1.00 70.19 270 GLY A N 1
ATOM 2070 C CA . GLY A 1 270 ? 16.101 -9.843 -2.505 1.00 70.19 270 GLY A CA 1
ATOM 2071 C C . GLY A 1 270 ? 16.943 -8.665 -2.992 1.00 70.19 270 GLY A C 1
ATOM 2072 O O . GLY A 1 270 ? 17.696 -8.112 -2.200 1.00 70.19 270 GLY A O 1
ATOM 2073 N N . ALA A 1 271 ? 16.825 -8.258 -4.256 1.00 78.31 271 ALA A N 1
ATOM 2074 C CA . ALA A 1 271 ? 17.493 -7.070 -4.779 1.00 78.31 271 ALA A CA 1
ATOM 2075 C C . ALA A 1 271 ? 16.567 -5.842 -4.797 1.00 78.31 271 ALA A C 1
ATOM 2077 O O . ALA A 1 271 ? 15.336 -5.951 -4.853 1.00 78.31 271 ALA A O 1
ATOM 2078 N N . GLU A 1 272 ? 17.173 -4.660 -4.782 1.00 78.75 272 GLU A N 1
ATOM 2079 C CA . GLU A 1 272 ? 16.546 -3.423 -5.241 1.00 78.75 272 GLU A CA 1
ATOM 2080 C C . GLU A 1 272 ? 17.039 -3.102 -6.650 1.00 78.75 272 GLU A C 1
ATOM 2082 O O . GLU A 1 272 ? 18.187 -3.383 -6.996 1.00 78.75 272 GLU A O 1
ATOM 2087 N N . THR A 1 273 ? 16.162 -2.544 -7.484 1.00 83.19 273 THR A N 1
ATOM 2088 C CA . THR A 1 273 ? 16.422 -2.391 -8.921 1.00 83.19 273 THR A CA 1
ATOM 2089 C C . THR A 1 273 ? 15.955 -1.048 -9.458 1.00 83.19 273 THR A C 1
ATOM 2091 O O . THR A 1 273 ? 14.902 -0.547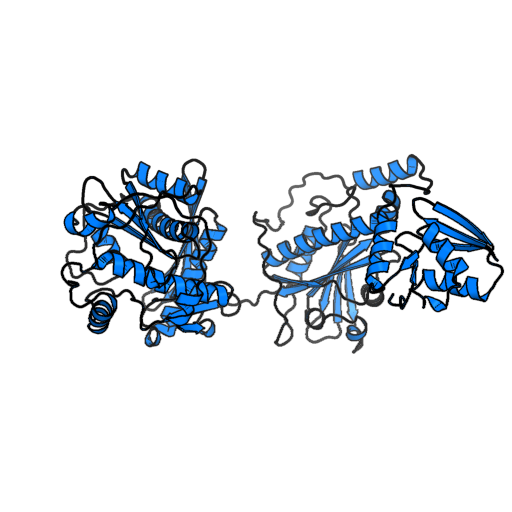 -9.048 1.00 83.19 273 THR A O 1
ATOM 2094 N N . ARG A 1 274 ? 16.655 -0.521 -10.463 1.00 81.75 274 ARG A N 1
ATOM 2095 C CA . ARG A 1 274 ? 16.236 0.669 -11.212 1.00 81.75 274 ARG A CA 1
ATOM 2096 C C . ARG A 1 274 ? 16.576 0.525 -12.697 1.00 81.75 274 ARG A C 1
ATOM 2098 O O . ARG A 1 274 ? 17.729 0.230 -13.008 1.00 81.75 274 ARG A O 1
ATOM 2105 N N . PRO A 1 275 ? 15.604 0.717 -13.606 1.00 89.06 275 PRO A N 1
ATOM 2106 C CA . PRO A 1 275 ? 15.872 0.767 -15.034 1.00 89.06 275 PRO A CA 1
ATOM 2107 C C . PRO A 1 275 ? 16.435 2.133 -15.450 1.00 89.06 275 PRO A C 1
ATOM 2109 O O . PRO A 1 275 ? 16.063 3.169 -14.895 1.00 89.06 275 PRO A O 1
ATOM 2112 N N . PHE A 1 276 ? 17.290 2.124 -16.466 1.00 86.94 276 PHE A N 1
ATOM 2113 C CA . PHE A 1 276 ? 17.938 3.283 -17.069 1.00 86.94 276 PHE A CA 1
ATOM 2114 C C . PHE A 1 276 ? 17.878 3.155 -18.592 1.00 86.94 276 PHE A C 1
ATOM 2116 O O . PHE A 1 276 ? 18.128 2.080 -19.137 1.00 86.94 276 PHE A O 1
ATOM 2123 N N . GLY A 1 277 ? 17.553 4.253 -19.273 1.00 83.44 277 GLY A N 1
ATOM 2124 C CA . GLY A 1 277 ? 17.482 4.314 -20.740 1.00 83.44 277 GLY A CA 1
ATOM 2125 C C . GLY A 1 277 ? 18.326 5.428 -21.357 1.00 83.44 277 GLY A C 1
ATOM 2126 O O . GLY A 1 277 ? 18.150 5.724 -22.529 1.00 83.44 277 GLY A O 1
ATOM 2127 N N . GLY A 1 278 ? 19.179 6.090 -20.568 1.00 79.88 278 GLY A N 1
ATOM 2128 C CA . GLY A 1 278 ? 20.060 7.159 -21.036 1.00 79.88 278 GLY A CA 1
ATOM 2129 C C . GLY A 1 278 ? 21.522 6.777 -20.840 1.00 79.88 278 GLY A C 1
ATOM 2130 O O . GLY A 1 278 ? 21.975 6.659 -19.702 1.00 79.88 278 GLY A O 1
ATOM 2131 N N . PHE A 1 279 ? 22.229 6.563 -21.945 1.00 85.31 279 PHE A N 1
ATOM 2132 C CA . PHE A 1 279 ? 23.672 6.331 -22.035 1.00 85.31 279 PHE A CA 1
ATOM 2133 C C . PHE A 1 279 ? 24.109 6.518 -23.497 1.00 85.31 279 PHE A C 1
ATOM 2135 O O . PHE A 1 279 ? 23.271 6.661 -24.387 1.00 85.31 279 PHE A O 1
ATOM 2142 N N . ASP A 1 280 ? 25.415 6.558 -23.755 1.00 84.12 280 ASP A N 1
ATOM 2143 C CA . ASP A 1 280 ? 25.933 6.564 -25.127 1.00 84.12 280 ASP A CA 1
ATOM 2144 C C . ASP A 1 280 ? 25.928 5.131 -25.687 1.00 84.12 280 ASP A C 1
ATOM 2146 O O . ASP A 1 280 ? 26.786 4.317 -25.338 1.00 84.12 280 ASP A O 1
ATOM 2150 N N . ASP A 1 281 ? 24.954 4.812 -26.544 1.00 87.94 281 ASP A N 1
ATOM 2151 C CA . ASP A 1 281 ? 24.769 3.472 -27.121 1.00 87.94 281 ASP A CA 1
ATOM 2152 C C . ASP A 1 281 ? 26.026 2.949 -27.828 1.00 87.94 281 ASP A C 1
ATOM 2154 O O . ASP A 1 281 ? 26.354 1.768 -27.717 1.00 87.94 281 ASP A O 1
ATOM 2158 N N . ALA A 1 282 ? 26.766 3.815 -28.528 1.00 85.75 282 ALA A N 1
ATOM 2159 C CA . ALA A 1 282 ? 27.979 3.421 -29.240 1.00 85.75 282 ALA A CA 1
ATOM 2160 C C . ALA A 1 282 ? 29.138 3.150 -28.269 1.00 85.75 282 ALA A C 1
ATOM 2162 O O . ALA A 1 282 ? 29.960 2.255 -28.494 1.00 85.75 282 ALA A O 1
ATOM 2163 N N . ALA A 1 283 ? 29.226 3.911 -27.177 1.00 85.56 283 ALA A N 1
ATOM 2164 C CA . ALA A 1 283 ? 30.169 3.629 -26.101 1.00 85.56 283 ALA A CA 1
ATOM 2165 C C . ALA A 1 283 ? 29.818 2.315 -25.383 1.00 85.56 283 ALA A C 1
ATOM 2167 O O . ALA A 1 283 ? 30.702 1.479 -25.204 1.00 85.56 283 ALA A O 1
ATOM 2168 N N . VAL A 1 284 ? 28.541 2.088 -25.056 1.00 87.38 284 VAL A N 1
ATOM 2169 C CA . VAL A 1 284 ? 28.061 0.853 -24.413 1.00 87.38 284 VAL A CA 1
ATOM 2170 C C . VAL A 1 284 ? 28.256 -0.365 -25.316 1.00 87.38 284 VAL A C 1
ATOM 2172 O O . VAL A 1 284 ? 28.743 -1.388 -24.844 1.00 87.38 284 VAL A O 1
ATOM 2175 N N . ALA A 1 285 ? 27.950 -0.274 -26.611 1.00 88.38 285 ALA A N 1
ATOM 2176 C CA . ALA A 1 285 ? 28.134 -1.382 -27.548 1.00 88.38 285 ALA A CA 1
ATOM 2177 C C . ALA A 1 285 ? 29.607 -1.803 -27.668 1.00 88.38 285 ALA A C 1
ATOM 2179 O O . ALA A 1 285 ? 29.912 -2.994 -27.609 1.00 88.38 285 ALA A O 1
ATOM 2180 N N . ARG A 1 286 ? 30.534 -0.835 -27.756 1.00 86.56 286 ARG A N 1
ATOM 2181 C CA . ARG A 1 286 ? 31.984 -1.107 -27.735 1.00 86.56 286 ARG A CA 1
ATOM 2182 C C . ARG A 1 286 ? 32.430 -1.703 -26.406 1.00 86.56 286 ARG A C 1
ATOM 2184 O O . ARG A 1 286 ? 33.209 -2.650 -26.388 1.00 86.56 286 ARG A O 1
ATOM 2191 N N . HIS A 1 287 ? 31.911 -1.167 -25.306 1.00 83.69 287 HIS A N 1
ATOM 2192 C CA . HIS A 1 287 ? 32.220 -1.612 -23.950 1.00 83.69 287 HIS A CA 1
ATOM 2193 C C . HIS A 1 287 ? 31.779 -3.060 -23.686 1.00 83.69 287 HIS A C 1
ATOM 2195 O O . HIS A 1 287 ? 32.538 -3.858 -23.138 1.00 83.69 287 HIS A O 1
ATOM 2201 N N . LEU A 1 288 ? 30.585 -3.432 -24.144 1.00 84.19 288 LEU A N 1
ATOM 2202 C CA . LEU A 1 288 ? 30.064 -4.799 -24.062 1.00 84.19 288 LEU A CA 1
ATOM 2203 C C . LEU A 1 288 ? 30.577 -5.711 -25.194 1.00 84.19 288 LEU A C 1
ATOM 2205 O O . LEU A 1 288 ? 30.219 -6.886 -25.229 1.00 84.19 288 LEU A O 1
ATOM 2209 N N . GLN A 1 289 ? 31.405 -5.191 -26.111 1.00 85.69 289 GLN A N 1
ATOM 2210 C CA . GLN A 1 289 ? 31.923 -5.900 -27.291 1.00 85.69 289 GLN A CA 1
ATOM 2211 C C . GLN A 1 289 ? 30.807 -6.577 -28.103 1.00 85.69 289 GLN A C 1
ATOM 2213 O O . GLN A 1 289 ? 30.908 -7.752 -28.477 1.00 85.69 289 GLN A O 1
ATOM 2218 N N . LEU A 1 290 ? 29.710 -5.849 -28.324 1.00 85.88 290 LEU A N 1
ATOM 2219 C CA . LEU A 1 290 ? 28.551 -6.383 -29.029 1.00 85.88 290 LEU A CA 1
ATOM 2220 C C . LEU A 1 290 ? 28.881 -6.640 -30.509 1.00 85.88 290 LEU A C 1
ATOM 2222 O O . LEU A 1 290 ? 29.610 -5.849 -31.111 1.00 85.88 290 LEU A O 1
ATOM 2226 N N . PRO A 1 291 ? 28.338 -7.712 -31.116 1.00 85.94 291 PRO A N 1
ATOM 2227 C CA . PRO A 1 291 ? 28.434 -7.924 -32.555 1.00 85.94 291 PRO A CA 1
ATOM 2228 C C . PRO A 1 291 ? 27.749 -6.813 -33.357 1.00 85.94 291 PRO A C 1
ATOM 2230 O O . PRO A 1 291 ? 26.805 -6.176 -32.886 1.00 85.94 291 PRO A O 1
ATOM 2233 N N . ASP A 1 292 ? 28.148 -6.659 -34.617 1.00 80.50 292 ASP A N 1
ATOM 2234 C CA . ASP A 1 292 ? 27.473 -5.747 -35.538 1.00 80.50 292 ASP A CA 1
ATOM 2235 C C . ASP A 1 292 ? 25.981 -6.098 -35.684 1.00 80.50 292 ASP A C 1
ATOM 2237 O O . ASP A 1 292 ? 25.588 -7.264 -35.794 1.00 80.50 292 ASP A O 1
ATOM 2241 N N . GLY A 1 293 ? 25.137 -5.064 -35.681 1.00 79.19 293 GLY A N 1
ATOM 2242 C CA . GLY A 1 293 ? 23.677 -5.197 -35.741 1.00 79.19 293 GLY A CA 1
ATOM 2243 C C . GLY A 1 293 ? 22.994 -5.422 -34.387 1.00 79.19 293 GLY A C 1
ATOM 2244 O O . GLY A 1 293 ? 21.765 -5.505 -34.344 1.00 79.19 293 GLY A O 1
ATOM 2245 N N . TRP A 1 294 ? 23.760 -5.492 -33.292 1.00 89.12 294 TRP A N 1
ATOM 2246 C CA . TRP A 1 294 ? 23.223 -5.522 -31.934 1.00 89.12 294 TRP A CA 1
ATOM 2247 C C . TRP A 1 294 ? 23.186 -4.119 -31.344 1.00 89.12 294 TRP A C 1
ATOM 2249 O O . TRP A 1 294 ? 24.150 -3.362 -31.455 1.00 89.12 294 TRP A O 1
ATOM 2259 N N . VAL A 1 295 ? 22.082 -3.781 -30.684 1.00 91.44 295 VAL A N 1
ATOM 2260 C CA . VAL A 1 295 ? 21.886 -2.452 -30.092 1.00 91.44 295 VAL A CA 1
ATOM 2261 C C . VAL A 1 295 ? 21.554 -2.554 -28.604 1.00 91.44 295 VAL A C 1
ATOM 2263 O O . VAL A 1 295 ? 20.723 -3.384 -28.223 1.00 91.44 295 VAL A O 1
ATOM 2266 N N . PRO A 1 296 ? 22.169 -1.736 -27.734 1.00 92.62 296 PRO A N 1
ATOM 2267 C CA . PRO A 1 296 ? 21.683 -1.546 -26.373 1.00 92.62 296 PRO A CA 1
ATOM 2268 C C . PRO A 1 296 ? 20.245 -1.012 -26.375 1.00 92.62 296 PRO A C 1
ATOM 2270 O O . PRO A 1 296 ? 19.883 -0.194 -27.214 1.00 92.62 296 PRO A O 1
ATOM 2273 N N . VAL A 1 297 ? 19.416 -1.488 -25.445 1.00 93.19 297 VAL A N 1
ATOM 2274 C CA . VAL A 1 297 ? 18.016 -1.048 -25.302 1.00 93.19 297 VAL A CA 1
ATOM 2275 C C . VAL A 1 297 ? 17.810 -0.339 -23.971 1.00 93.19 297 VAL A C 1
ATOM 2277 O O . VAL A 1 297 ? 17.292 0.773 -23.923 1.00 93.19 297 VAL A O 1
ATOM 2280 N N . CYS A 1 298 ? 18.203 -0.980 -22.873 1.00 93.56 298 CYS A N 1
ATOM 2281 C CA . CYS A 1 298 ? 18.175 -0.384 -21.543 1.00 93.56 298 CYS A CA 1
ATOM 2282 C C . CYS A 1 298 ? 19.132 -1.119 -20.599 1.00 93.56 298 CYS A C 1
ATOM 2284 O O . CYS A 1 298 ? 19.609 -2.218 -20.890 1.00 93.56 298 CYS A O 1
ATOM 2286 N N . ALA A 1 299 ? 19.395 -0.509 -19.448 1.00 93.00 299 ALA A N 1
ATOM 2287 C CA . ALA A 1 299 ? 20.125 -1.124 -18.350 1.00 93.00 299 ALA A CA 1
ATOM 2288 C C . ALA A 1 299 ? 19.228 -1.222 -17.112 1.00 93.00 299 ALA A C 1
ATOM 2290 O O . ALA A 1 299 ? 18.370 -0.373 -16.885 1.00 93.00 299 ALA A O 1
ATOM 2291 N N . VAL A 1 300 ? 19.454 -2.225 -16.271 1.00 92.44 300 VAL A N 1
ATOM 2292 C CA . VAL A 1 300 ? 18.871 -2.338 -14.934 1.00 92.44 300 VAL A CA 1
ATOM 2293 C C . VAL A 1 300 ? 20.011 -2.410 -13.929 1.00 92.44 300 VAL A C 1
ATOM 2295 O O . VAL A 1 300 ? 20.753 -3.389 -13.883 1.00 92.44 300 VAL A O 1
ATOM 2298 N N . GLY A 1 301 ? 20.158 -1.360 -13.124 1.00 90.19 301 GLY A N 1
ATOM 2299 C CA . GLY A 1 301 ? 21.046 -1.382 -11.968 1.00 90.19 301 GLY A CA 1
ATOM 2300 C C . GLY A 1 301 ? 20.400 -2.182 -10.843 1.00 90.19 301 GLY A C 1
ATOM 2301 O O . GLY A 1 301 ? 19.213 -1.983 -10.566 1.00 90.19 301 GLY A O 1
ATOM 2302 N N . ALA A 1 302 ? 21.161 -3.074 -10.212 1.00 87.25 302 ALA A N 1
ATOM 2303 C CA . ALA A 1 302 ? 20.697 -3.903 -9.113 1.00 87.25 302 ALA A CA 1
ATOM 2304 C C . ALA A 1 302 ? 21.699 -3.923 -7.954 1.00 87.25 302 ALA A C 1
ATOM 2306 O O . ALA A 1 302 ? 22.909 -4.033 -8.152 1.00 87.25 302 ALA A O 1
ATOM 2307 N N . VAL A 1 303 ? 21.175 -3.858 -6.737 1.00 81.75 303 VAL A N 1
ATOM 2308 C CA . VAL A 1 303 ? 21.948 -3.938 -5.493 1.00 81.75 303 VAL A CA 1
ATOM 2309 C C . VAL A 1 303 ? 21.283 -4.943 -4.558 1.00 81.75 303 VAL A C 1
ATOM 2311 O O . VAL A 1 303 ? 20.053 -5.080 -4.602 1.00 81.75 303 VAL A O 1
ATOM 2314 N N . PRO A 1 304 ? 22.044 -5.668 -3.718 1.00 74.44 304 PRO A N 1
ATOM 2315 C CA . PRO A 1 304 ? 21.454 -6.415 -2.623 1.00 74.44 304 PRO A CA 1
ATOM 2316 C C . PRO A 1 304 ? 20.608 -5.455 -1.804 1.00 74.44 304 PRO A C 1
ATOM 2318 O O . PRO A 1 304 ? 21.058 -4.355 -1.476 1.00 74.44 304 PRO A O 1
ATOM 2321 N N . ARG A 1 305 ? 19.392 -5.865 -1.458 1.00 69.75 305 ARG A N 1
ATOM 2322 C CA . ARG A 1 305 ? 18.657 -5.163 -0.416 1.00 69.75 305 ARG A CA 1
ATOM 2323 C C . ARG A 1 305 ? 19.536 -5.194 0.839 1.00 69.75 305 ARG A C 1
ATOM 2325 O O . ARG A 1 305 ? 20.015 -6.285 1.170 1.00 69.75 305 ARG A O 1
ATOM 2332 N N . PRO A 1 306 ? 19.805 -4.051 1.495 1.00 55.12 306 PRO A N 1
ATOM 2333 C CA . PRO A 1 306 ? 20.594 -4.053 2.714 1.00 55.12 306 PRO A CA 1
ATOM 2334 C C . PRO A 1 306 ? 19.963 -5.046 3.687 1.00 55.12 306 PRO A C 1
ATOM 2336 O O . PRO A 1 306 ? 18.779 -4.954 4.013 1.00 55.12 306 PRO A O 1
ATOM 2339 N N . GLY A 1 307 ? 20.745 -6.053 4.066 1.00 44.56 307 GLY A N 1
ATOM 2340 C CA . GLY A 1 307 ? 20.355 -7.030 5.067 1.00 44.56 307 GLY A CA 1
ATOM 2341 C C . GLY A 1 307 ? 20.358 -6.360 6.431 1.00 44.56 307 GLY A C 1
ATOM 2342 O O . GLY A 1 307 ? 21.320 -6.500 7.175 1.00 44.56 307 GLY A O 1
ATOM 2343 N N . GLY A 1 308 ? 19.306 -5.612 6.751 1.00 42.94 308 GLY A N 1
ATOM 2344 C CA . GLY A 1 308 ? 18.901 -5.480 8.142 1.00 42.94 308 GLY A CA 1
ATOM 2345 C C . GLY A 1 308 ? 18.393 -6.843 8.596 1.00 42.94 308 GLY A C 1
ATOM 2346 O O . GLY A 1 308 ? 17.731 -7.538 7.818 1.00 42.94 308 GLY A O 1
ATOM 2347 N N . GLU A 1 309 ? 18.705 -7.254 9.826 1.00 47.59 309 GLU A N 1
ATOM 2348 C CA . GLU A 1 309 ? 17.939 -8.326 10.458 1.00 47.59 309 GLU A CA 1
ATOM 2349 C C . GLU A 1 309 ? 16.460 -7.999 10.257 1.00 47.59 309 GLU A C 1
ATOM 2351 O O . GLU A 1 309 ? 16.002 -6.906 10.603 1.00 47.59 309 GLU A O 1
ATOM 2356 N N . SER A 1 310 ? 15.727 -8.905 9.607 1.00 68.19 310 SER A N 1
ATOM 2357 C CA . SER A 1 310 ? 14.290 -8.734 9.463 1.00 68.19 310 SER A CA 1
ATOM 2358 C C . SER A 1 310 ? 13.731 -8.592 10.871 1.00 68.19 310 SER A C 1
ATOM 2360 O O . SER A 1 310 ? 13.755 -9.544 11.645 1.00 68.19 310 SER A O 1
ATOM 2362 N N . PHE A 1 311 ? 13.213 -7.409 11.204 1.00 78.19 311 PHE A N 1
ATOM 2363 C CA . PHE A 1 311 ? 12.559 -7.176 12.493 1.00 78.19 311 PHE A CA 1
ATOM 2364 C C . PHE A 1 311 ? 11.329 -8.070 12.694 1.00 78.19 311 PHE A C 1
ATOM 2366 O O . PHE A 1 311 ? 10.768 -8.124 13.785 1.00 78.19 311 PHE A O 1
ATOM 2373 N N . VAL A 1 312 ? 10.910 -8.748 11.624 1.00 82.00 312 VAL A N 1
ATOM 2374 C CA . VAL A 1 312 ? 9.996 -9.879 11.618 1.00 82.00 312 VAL A CA 1
ATOM 2375 C C . VAL A 1 312 ? 10.826 -11.161 11.735 1.00 82.00 312 VAL A C 1
ATOM 2377 O O . VAL A 1 312 ? 11.429 -11.604 10.756 1.00 82.00 312 VAL A O 1
ATOM 2380 N N . GLU A 1 313 ? 10.847 -11.756 12.923 1.00 83.81 313 GLU A N 1
ATOM 2381 C CA . GLU A 1 313 ? 11.526 -13.025 13.204 1.00 83.81 313 GLU A CA 1
ATOM 2382 C C . GLU A 1 313 ? 10.726 -14.238 12.709 1.00 83.81 313 GLU A C 1
ATOM 2384 O O . GLU A 1 313 ? 11.299 -15.270 12.365 1.00 83.81 313 GLU A O 1
ATOM 2389 N N . ALA A 1 314 ? 9.394 -14.134 12.702 1.00 81.06 314 ALA A N 1
ATOM 2390 C CA . ALA A 1 314 ? 8.498 -15.174 12.208 1.00 81.06 314 ALA A CA 1
ATOM 2391 C C . ALA A 1 314 ? 7.181 -14.573 11.704 1.00 81.06 314 ALA A C 1
ATOM 2393 O O . ALA A 1 314 ? 6.779 -13.487 12.120 1.00 81.06 314 ALA A O 1
ATOM 2394 N N . GLU A 1 315 ? 6.475 -15.305 10.843 1.00 83.88 315 GLU A N 1
ATOM 2395 C CA . GLU A 1 315 ? 5.123 -14.954 10.408 1.00 83.88 315 GLU A CA 1
ATOM 2396 C C . GLU A 1 315 ? 4.218 -16.180 10.392 1.00 83.88 315 GLU A C 1
ATOM 2398 O O . GLU A 1 315 ? 4.620 -17.263 9.966 1.00 83.88 315 GLU A O 1
ATOM 2403 N N . GLU A 1 316 ? 2.964 -15.982 10.778 1.00 84.81 316 GLU A N 1
ATOM 2404 C CA . GLU A 1 316 ? 1.892 -16.946 10.567 1.00 84.81 316 GLU A CA 1
ATOM 2405 C C . GLU A 1 316 ? 0.832 -16.355 9.643 1.00 84.81 316 GLU A C 1
ATOM 2407 O O . GLU A 1 316 ? 0.497 -15.176 9.732 1.00 84.81 316 GLU A O 1
ATOM 2412 N N . LEU A 1 317 ? 0.281 -17.189 8.762 1.00 84.75 317 LEU A N 1
ATOM 2413 C CA . LEU A 1 317 ? -0.839 -16.836 7.899 1.00 84.75 317 LEU A CA 1
ATOM 2414 C C . LEU A 1 317 ? -1.923 -17.903 8.034 1.00 84.75 317 LEU A C 1
ATOM 2416 O O . LEU A 1 317 ? -1.672 -19.093 7.844 1.00 84.75 317 LEU A O 1
ATOM 2420 N N . ARG A 1 318 ? -3.137 -17.467 8.346 1.00 83.75 318 ARG A N 1
ATOM 2421 C CA . ARG A 1 318 ? -4.347 -18.289 8.391 1.00 83.75 318 ARG A CA 1
ATOM 2422 C C . ARG A 1 318 ? -5.342 -17.740 7.383 1.00 83.75 318 ARG A C 1
ATOM 2424 O O . ARG A 1 318 ? -5.320 -16.551 7.075 1.00 83.75 318 ARG A O 1
ATOM 2431 N N . SER A 1 319 ? -6.222 -18.589 6.874 1.00 87.31 319 SER A N 1
ATOM 2432 C CA . SER A 1 319 ? -7.268 -18.156 5.952 1.00 87.31 319 SER A CA 1
ATOM 2433 C C . SER A 1 319 ? -8.543 -18.957 6.117 1.00 87.31 319 SER A C 1
ATOM 2435 O O . SER A 1 319 ? -8.501 -20.129 6.491 1.00 87.31 319 SER A O 1
ATOM 2437 N N . ILE A 1 320 ? -9.660 -18.331 5.770 1.00 85.31 320 ILE A N 1
ATOM 2438 C CA . ILE A 1 320 ? -10.955 -18.990 5.607 1.00 85.31 320 ILE A CA 1
ATOM 2439 C C . ILE A 1 320 ? -11.546 -18.627 4.249 1.00 85.31 320 ILE A C 1
ATOM 2441 O O . ILE A 1 320 ? -11.212 -17.586 3.682 1.00 85.31 320 ILE A O 1
ATOM 2445 N N . LEU A 1 321 ? -12.447 -19.475 3.761 1.00 86.19 321 LEU A N 1
ATOM 2446 C CA . LEU A 1 321 ? -13.268 -19.201 2.591 1.00 86.19 321 LEU A CA 1
ATOM 2447 C C . LEU A 1 321 ? -14.693 -18.894 3.057 1.00 86.19 321 LEU A C 1
ATOM 2449 O O . LEU A 1 321 ? -15.318 -19.719 3.721 1.00 86.19 321 LEU A O 1
ATOM 2453 N N . VAL A 1 322 ? -15.207 -17.721 2.705 1.00 82.69 322 VAL A N 1
ATOM 2454 C CA . VAL A 1 322 ? -16.569 -17.284 3.027 1.00 82.69 322 VAL A CA 1
ATOM 2455 C C . VAL A 1 322 ? -17.268 -16.966 1.714 1.00 82.69 322 VAL A C 1
ATOM 2457 O O . VAL A 1 322 ? -16.876 -16.037 1.016 1.00 82.69 322 VAL A O 1
ATOM 2460 N N . ASN A 1 323 ? -18.271 -17.767 1.344 1.00 81.69 323 ASN A N 1
ATOM 2461 C CA . ASN A 1 323 ? -19.010 -17.634 0.078 1.00 81.69 323 ASN A CA 1
ATOM 2462 C C . ASN A 1 323 ? -18.104 -17.529 -1.167 1.00 81.69 323 ASN A C 1
ATOM 2464 O O . ASN A 1 323 ? -18.342 -16.716 -2.055 1.00 81.69 323 ASN A O 1
ATOM 2468 N N . GLY A 1 324 ? -17.036 -18.330 -1.221 1.00 78.19 324 GLY A N 1
ATOM 2469 C CA . GLY A 1 324 ? -16.084 -18.321 -2.339 1.00 78.19 324 GLY A CA 1
ATOM 2470 C C . GLY A 1 324 ? -15.051 -17.187 -2.307 1.00 78.19 324 GLY A C 1
ATOM 2471 O O . GLY A 1 324 ? -14.211 -17.124 -3.199 1.00 78.19 324 GLY A O 1
ATOM 2472 N N . GLN A 1 325 ? -15.061 -16.324 -1.286 1.00 81.88 325 GLN A N 1
ATOM 2473 C CA . GLN A 1 325 ? -14.069 -15.264 -1.095 1.00 81.88 325 GLN A CA 1
ATOM 2474 C C . GLN A 1 325 ? -13.123 -15.596 0.063 1.00 81.88 325 GLN A C 1
ATOM 2476 O O . GLN A 1 325 ? -13.558 -16.021 1.135 1.00 81.88 325 GLN A O 1
ATOM 2481 N N . SER A 1 326 ? -11.821 -15.409 -0.148 1.00 85.00 326 SER A N 1
ATOM 2482 C CA . SER A 1 326 ? -10.806 -15.671 0.875 1.00 85.00 326 SER A CA 1
ATOM 2483 C C . SER A 1 326 ? -10.650 -14.483 1.821 1.00 85.00 326 SER A C 1
ATOM 2485 O O . SER A 1 326 ? -10.535 -13.341 1.382 1.00 85.00 326 SER A O 1
ATOM 2487 N N . LEU A 1 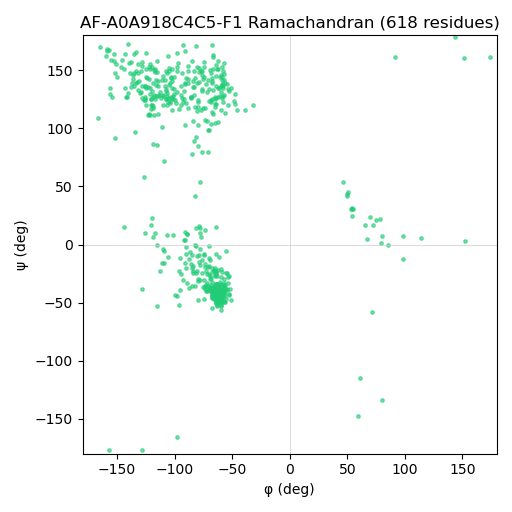327 ? -10.572 -14.765 3.119 1.00 88.25 327 LEU A N 1
ATOM 2488 C CA . LEU A 1 327 ? -10.144 -13.813 4.142 1.00 88.25 327 LEU A CA 1
ATOM 2489 C C . LEU A 1 327 ? -8.869 -14.345 4.792 1.00 88.25 327 LEU A C 1
ATOM 2491 O O . LEU A 1 327 ? -8.856 -15.477 5.278 1.00 88.25 327 LEU A O 1
ATOM 2495 N N . TYR A 1 328 ? -7.812 -13.539 4.798 1.00 87.88 328 TYR A N 1
ATOM 2496 C CA . TYR A 1 328 ? -6.506 -13.893 5.343 1.00 87.88 328 TYR A CA 1
ATOM 2497 C C . TYR A 1 328 ? -6.244 -13.134 6.635 1.00 87.88 328 TYR A C 1
ATOM 2499 O O . TYR A 1 328 ? -6.458 -11.927 6.689 1.00 87.88 328 TYR A O 1
ATOM 2507 N N . TYR A 1 329 ? -5.718 -13.833 7.635 1.00 90.50 329 TYR A N 1
ATOM 2508 C CA . TYR A 1 329 ? -5.257 -13.288 8.905 1.00 90.50 329 TYR A CA 1
ATOM 2509 C C . TYR A 1 329 ? -3.764 -13.577 9.043 1.00 90.50 329 TYR A C 1
ATOM 2511 O O . TYR A 1 329 ? -3.356 -14.741 9.073 1.00 90.50 329 TYR A O 1
ATOM 2519 N N . ALA A 1 330 ? -2.950 -12.531 9.105 1.00 86.38 330 ALA A N 1
ATOM 2520 C CA . ALA A 1 330 ? -1.512 -12.617 9.287 1.00 86.38 330 ALA A CA 1
ATOM 2521 C C . ALA A 1 330 ? -1.112 -12.155 10.691 1.00 86.38 330 ALA A C 1
ATOM 2523 O O . ALA A 1 330 ? -1.633 -11.159 11.196 1.00 86.38 330 ALA A O 1
ATOM 2524 N N . THR A 1 331 ? -0.137 -12.846 11.272 1.00 90.69 331 THR A N 1
ATOM 2525 C CA . THR A 1 331 ? 0.563 -12.434 12.489 1.00 90.69 331 THR A CA 1
ATOM 2526 C C . THR A 1 331 ? 2.042 -12.305 12.163 1.00 90.69 331 THR A C 1
ATOM 2528 O O . THR A 1 331 ? 2.640 -13.262 11.673 1.00 90.69 331 THR A O 1
ATOM 2531 N N . ALA A 1 332 ? 2.632 -11.144 12.431 1.00 88.62 332 ALA A N 1
ATOM 2532 C CA . ALA A 1 332 ? 4.068 -10.912 12.320 1.00 88.62 332 ALA A CA 1
ATOM 2533 C C . ALA A 1 332 ? 4.670 -10.856 13.725 1.00 88.62 332 ALA A C 1
ATOM 2535 O O . ALA A 1 332 ? 4.214 -10.070 14.553 1.00 88.62 332 ALA A O 1
ATOM 2536 N N . PHE A 1 333 ? 5.685 -11.673 13.990 1.00 87.69 333 PHE A N 1
ATOM 2537 C CA . PHE A 1 333 ? 6.355 -11.766 15.283 1.00 87.69 333 PHE A CA 1
ATOM 2538 C C . PHE A 1 333 ? 7.706 -11.061 15.220 1.00 87.69 333 PHE A C 1
ATOM 2540 O O . PHE A 1 333 ? 8.539 -11.414 14.387 1.00 87.69 333 PHE A O 1
ATOM 2547 N N . GLY A 1 334 ? 7.929 -10.097 16.106 1.00 87.81 334 GLY A N 1
ATOM 2548 C CA . GLY A 1 334 ? 9.217 -9.439 16.287 1.00 87.81 334 GLY A CA 1
ATOM 2549 C C . GLY A 1 334 ? 10.025 -10.010 17.445 1.00 87.81 334 GLY A C 1
ATOM 2550 O O . GLY A 1 334 ? 9.717 -11.081 17.982 1.00 87.81 334 GLY A O 1
ATOM 2551 N N . ALA A 1 335 ? 11.058 -9.259 17.827 1.00 78.69 335 ALA A N 1
ATOM 2552 C CA . ALA A 1 335 ? 11.950 -9.619 18.918 1.00 78.69 335 ALA A CA 1
ATOM 2553 C C . ALA A 1 335 ? 11.213 -9.819 20.248 1.00 78.69 335 ALA A C 1
ATOM 2555 O O . ALA A 1 335 ? 10.187 -9.193 20.539 1.00 78.69 335 ALA A O 1
ATOM 2556 N N . LYS A 1 336 ? 11.765 -10.704 21.079 1.00 75.12 336 LYS A N 1
ATOM 2557 C CA . LYS A 1 336 ? 11.300 -10.890 22.456 1.00 75.12 336 LYS A CA 1
ATOM 2558 C C . LYS A 1 336 ? 11.583 -9.638 23.281 1.00 75.12 336 LYS A C 1
ATOM 2560 O O . LYS A 1 336 ? 12.707 -9.142 23.299 1.00 75.12 336 LYS A O 1
ATOM 2565 N N . VAL A 1 337 ? 10.584 -9.186 24.029 1.00 66.81 337 VAL A N 1
ATOM 2566 C CA . VAL A 1 337 ? 10.722 -8.097 25.006 1.00 66.81 337 VAL A CA 1
ATOM 2567 C C . VAL A 1 337 ? 10.914 -8.704 26.404 1.00 66.81 337 VAL A C 1
ATOM 2569 O O . VAL A 1 337 ? 10.708 -9.907 26.611 1.00 66.81 337 VAL A O 1
ATOM 2572 N N . LYS A 1 338 ? 11.371 -7.899 27.377 1.00 57.31 338 LYS A N 1
ATOM 2573 C CA . LYS A 1 338 ? 11.507 -8.301 28.792 1.00 57.31 338 LYS A CA 1
ATOM 2574 C C . LYS A 1 338 ? 10.238 -9.044 29.245 1.00 57.31 338 LYS A C 1
ATOM 2576 O O . LYS A 1 338 ? 9.164 -8.458 29.256 1.00 57.31 338 LYS A O 1
ATOM 2581 N N . GLY A 1 339 ? 10.372 -10.328 29.598 1.00 58.09 339 GLY A N 1
ATOM 2582 C CA . GLY A 1 339 ? 9.242 -11.205 29.948 1.00 58.09 339 GLY A CA 1
ATOM 2583 C C . GLY A 1 339 ? 8.978 -12.376 28.989 1.00 58.09 339 GLY A C 1
ATOM 2584 O O . GLY A 1 339 ? 8.013 -13.104 29.185 1.00 58.09 339 GLY A O 1
ATOM 2585 N N . ASN A 1 340 ? 9.834 -12.603 27.981 1.00 57.62 340 ASN A N 1
ATOM 2586 C CA . ASN A 1 340 ? 9.785 -13.754 27.053 1.00 57.62 340 ASN A CA 1
ATOM 2587 C C . ASN A 1 340 ? 8.565 -13.777 26.098 1.00 57.62 340 ASN A C 1
ATOM 2589 O O . ASN A 1 340 ? 8.428 -14.720 25.316 1.00 57.62 340 ASN A O 1
ATOM 2593 N N . GLN A 1 341 ? 7.718 -12.741 26.113 1.00 69.19 341 GLN A N 1
ATOM 2594 C CA . GLN A 1 341 ? 6.681 -12.508 25.103 1.00 69.19 341 GLN A CA 1
ATOM 2595 C C . GLN A 1 341 ? 7.269 -11.770 23.890 1.00 69.19 341 GLN A C 1
ATOM 2597 O O . GLN A 1 341 ? 8.129 -10.898 24.027 1.00 69.19 341 GLN A O 1
ATOM 2602 N N . ARG A 1 342 ? 6.830 -12.164 22.691 1.00 82.25 342 ARG A N 1
ATOM 2603 C CA . ARG A 1 342 ? 7.213 -11.529 21.423 1.00 82.25 342 ARG A CA 1
ATOM 2604 C C . ARG A 1 342 ? 6.251 -10.392 21.116 1.00 82.25 342 ARG A C 1
ATOM 2606 O O . ARG A 1 342 ? 5.041 -10.583 21.251 1.00 82.25 342 ARG A O 1
ATOM 2613 N N . GLU A 1 343 ? 6.767 -9.267 20.630 1.00 89.25 343 GLU A N 1
ATOM 2614 C CA . GLU A 1 343 ? 5.892 -8.267 20.015 1.00 89.25 343 GLU A CA 1
ATOM 2615 C C . GLU A 1 343 ? 5.252 -8.850 18.762 1.00 89.25 343 GLU A C 1
ATOM 2617 O O . GLU A 1 343 ? 5.910 -9.524 17.966 1.00 89.25 343 GLU A O 1
ATOM 2622 N N . CYS A 1 344 ? 3.956 -8.611 18.605 1.00 91.38 344 CYS A N 1
ATOM 2623 C CA . CYS A 1 344 ? 3.174 -9.162 17.507 1.00 91.38 344 CYS A CA 1
ATOM 2624 C C . CYS A 1 344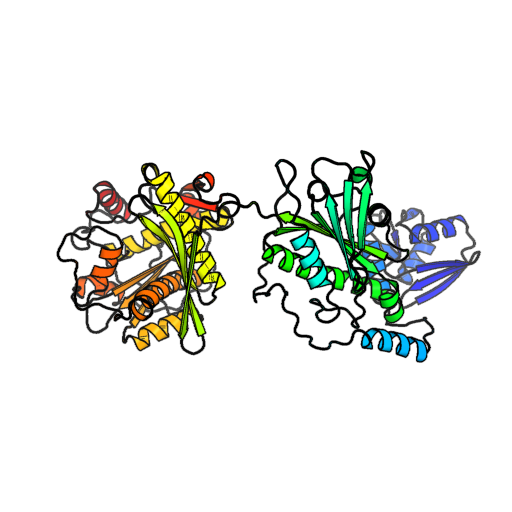 ? 2.391 -8.048 16.825 1.00 91.38 344 CYS A C 1
ATOM 2626 O O . CYS A 1 344 ? 1.697 -7.299 17.510 1.00 91.38 344 CYS A O 1
ATOM 2628 N N . GLY A 1 345 ? 2.457 -7.974 15.500 1.00 92.06 345 GLY A N 1
ATOM 2629 C CA . GLY A 1 345 ? 1.537 -7.181 14.688 1.00 92.06 345 GLY A CA 1
ATOM 2630 C C . GLY A 1 345 ? 0.530 -8.076 13.976 1.00 92.06 345 GLY A C 1
ATOM 2631 O O . GLY A 1 345 ? 0.841 -9.226 13.648 1.00 92.06 345 GLY A O 1
ATOM 2632 N N . PHE A 1 346 ? -0.673 -7.560 13.734 1.00 94.38 346 PHE A N 1
ATOM 2633 C CA . PHE A 1 346 ? -1.775 -8.323 13.163 1.00 94.38 346 PHE A CA 1
ATOM 2634 C C . PHE A 1 346 ? -2.278 -7.672 11.875 1.00 94.38 346 PHE A C 1
ATOM 2636 O O . PHE A 1 346 ? -2.151 -6.475 11.638 1.00 94.38 346 PHE A O 1
ATOM 2643 N N . GLY A 1 347 ? -2.837 -8.473 10.978 1.00 91.50 347 GLY A N 1
ATOM 2644 C CA . GLY A 1 347 ? -3.353 -7.942 9.727 1.00 91.50 347 GLY A CA 1
ATOM 2645 C C . GLY A 1 347 ? -4.411 -8.837 9.132 1.00 91.50 347 GLY A C 1
ATOM 2646 O O . GLY A 1 347 ? -4.229 -10.047 9.050 1.00 91.50 347 GLY A O 1
ATOM 2647 N N . VAL A 1 348 ? -5.506 -8.229 8.681 1.00 93.38 348 VAL A N 1
ATOM 2648 C CA . VAL A 1 348 ? -6.564 -8.926 7.953 1.00 93.38 348 VAL A CA 1
ATOM 2649 C C . VAL A 1 348 ? -6.835 -8.244 6.615 1.00 93.38 348 VAL A C 1
ATOM 2651 O O . VAL A 1 348 ? -6.862 -7.010 6.502 1.00 93.38 348 VAL A O 1
ATOM 2654 N N . ASP A 1 349 ? -6.985 -9.051 5.570 1.00 88.56 349 ASP A N 1
ATOM 2655 C CA . ASP A 1 349 ? -7.252 -8.580 4.213 1.00 88.56 349 ASP A CA 1
ATOM 2656 C C . ASP A 1 349 ? -7.863 -9.710 3.365 1.00 88.56 349 ASP A C 1
ATOM 2658 O O . ASP A 1 349 ? -7.758 -10.891 3.699 1.00 88.56 349 ASP A O 1
ATOM 2662 N N . VAL A 1 350 ? -8.483 -9.349 2.244 1.00 84.12 350 VAL A N 1
ATOM 2663 C CA . VAL A 1 350 ? -8.981 -10.301 1.237 1.00 84.12 350 VAL A CA 1
ATOM 2664 C C . VAL A 1 350 ? -7.844 -10.906 0.401 1.00 84.12 350 VAL A C 1
ATOM 2666 O O . VAL A 1 350 ? -8.050 -11.843 -0.365 1.00 84.12 350 VAL A O 1
ATOM 2669 N N . THR A 1 351 ? -6.620 -10.394 0.567 1.00 82.06 351 THR A N 1
ATOM 2670 C CA . THR A 1 351 ? -5.397 -10.914 -0.052 1.00 82.06 351 THR A CA 1
ATOM 2671 C C . THR A 1 351 ? -4.340 -11.289 0.990 1.00 82.06 351 THR A C 1
ATOM 2673 O O . THR A 1 351 ? -4.133 -10.580 1.974 1.00 82.06 351 THR A O 1
ATOM 2676 N N . ALA A 1 352 ? -3.602 -12.377 0.751 1.00 69.12 352 ALA A N 1
ATOM 2677 C CA . ALA A 1 352 ? -2.526 -12.818 1.645 1.00 69.12 352 ALA A CA 1
ATOM 2678 C C . ALA A 1 352 ? -1.435 -11.746 1.835 1.00 69.12 352 ALA A C 1
ATOM 2680 O O . ALA A 1 352 ? -0.962 -11.521 2.949 1.00 69.12 352 ALA A O 1
ATOM 2681 N N . GLU A 1 353 ? -1.047 -11.060 0.754 1.00 72.12 353 GLU A N 1
ATOM 2682 C CA . GLU A 1 353 ? -0.053 -9.982 0.809 1.00 72.12 353 GLU A CA 1
ATOM 2683 C C . GLU A 1 353 ? -0.576 -8.775 1.596 1.00 72.12 353 GLU A C 1
ATOM 2685 O O . GLU A 1 353 ? 0.145 -8.239 2.436 1.00 72.12 353 GLU A O 1
ATOM 2690 N N . GLY A 1 354 ? -1.833 -8.369 1.374 1.00 73.75 354 GLY A N 1
ATOM 2691 C CA . GLY A 1 354 ? -2.449 -7.268 2.114 1.00 73.75 354 GLY A CA 1
ATOM 2692 C C . GLY A 1 354 ? -2.462 -7.523 3.621 1.00 73.75 354 GLY A C 1
ATOM 2693 O O . GLY A 1 354 ? -2.105 -6.632 4.394 1.00 73.75 354 GLY A O 1
ATOM 2694 N N . ALA A 1 355 ? -2.771 -8.757 4.035 1.00 74.44 355 ALA A N 1
ATOM 2695 C CA . ALA A 1 355 ? -2.744 -9.158 5.438 1.00 74.44 355 ALA A CA 1
ATOM 2696 C C . ALA A 1 355 ? -1.321 -9.074 6.020 1.00 74.44 355 ALA A C 1
ATOM 2698 O O . ALA A 1 355 ? -1.123 -8.456 7.065 1.00 74.44 355 ALA A O 1
ATOM 2699 N N . ARG A 1 356 ? -0.309 -9.608 5.317 1.00 81.81 356 ARG A N 1
ATOM 2700 C CA . ARG A 1 356 ? 1.099 -9.553 5.759 1.00 81.81 356 ARG A CA 1
ATOM 2701 C C . ARG A 1 356 ? 1.631 -8.129 5.870 1.00 81.81 356 ARG A C 1
ATOM 2703 O O . ARG A 1 356 ? 2.275 -7.796 6.857 1.00 81.81 356 ARG A O 1
ATOM 2710 N N . VAL A 1 357 ? 1.364 -7.273 4.882 1.00 79.38 357 VAL A N 1
ATOM 2711 C CA . VAL A 1 357 ? 1.822 -5.873 4.909 1.00 79.38 357 VAL A CA 1
ATOM 2712 C C . VAL A 1 357 ? 1.260 -5.146 6.128 1.00 79.38 357 VAL A C 1
ATOM 2714 O O . VAL A 1 357 ? 2.004 -4.434 6.796 1.00 79.38 357 VAL A O 1
ATOM 2717 N N . ARG A 1 358 ? -0.017 -5.361 6.458 1.00 86.69 358 ARG A N 1
ATOM 2718 C CA . ARG A 1 358 ? -0.642 -4.761 7.644 1.00 86.69 358 ARG A CA 1
ATOM 2719 C C . ARG A 1 358 ? -0.048 -5.297 8.941 1.00 86.69 358 ARG A C 1
ATOM 2721 O O . ARG A 1 358 ? 0.339 -4.494 9.779 1.00 86.69 358 ARG A O 1
ATOM 2728 N N . ALA A 1 359 ? 0.134 -6.615 9.046 1.00 87.06 359 ALA A N 1
ATOM 2729 C CA . ALA A 1 359 ? 0.761 -7.232 10.214 1.00 87.06 359 ALA A CA 1
ATOM 2730 C C . ALA A 1 359 ? 2.180 -6.702 10.466 1.00 87.06 359 ALA A C 1
ATOM 2732 O O . ALA A 1 359 ? 2.543 -6.401 11.599 1.00 87.06 359 ALA A O 1
ATOM 2733 N N . ARG A 1 360 ? 2.976 -6.522 9.407 1.00 87.69 360 ARG A N 1
ATOM 2734 C CA . ARG A 1 360 ? 4.324 -5.943 9.505 1.00 87.69 360 ARG A CA 1
ATOM 2735 C C . ARG A 1 360 ? 4.304 -4.461 9.878 1.00 87.69 360 ARG A C 1
ATOM 2737 O O . ARG A 1 360 ? 5.161 -4.040 10.646 1.00 87.69 360 ARG A O 1
ATOM 2744 N N . GLY A 1 361 ? 3.347 -3.697 9.349 1.00 88.94 361 GLY A N 1
ATOM 2745 C CA . GLY A 1 361 ? 3.168 -2.285 9.693 1.00 88.94 361 GLY A CA 1
ATOM 2746 C C . GLY A 1 361 ? 2.807 -2.103 11.163 1.00 88.94 361 GLY A C 1
ATOM 2747 O O . GLY A 1 361 ? 3.495 -1.373 11.869 1.00 88.94 361 GLY A O 1
ATOM 2748 N N . GLU A 1 362 ? 1.824 -2.860 11.652 1.00 93.12 362 GLU A N 1
ATOM 2749 C CA . GLU A 1 362 ? 1.440 -2.838 13.067 1.00 93.12 362 GLU A CA 1
ATOM 2750 C C . GLU A 1 362 ? 2.595 -3.297 13.975 1.00 93.12 362 GLU A C 1
ATOM 2752 O O . GLU A 1 362 ? 2.839 -2.709 15.029 1.00 93.12 362 GLU A O 1
ATOM 2757 N N . LEU A 1 363 ? 3.370 -4.309 13.560 1.00 92.75 363 LEU A N 1
ATOM 2758 C CA . LEU A 1 363 ? 4.567 -4.718 14.299 1.00 92.75 363 LEU A CA 1
ATOM 2759 C C . LEU A 1 363 ? 5.611 -3.591 14.349 1.00 92.75 363 LEU A C 1
ATOM 2761 O O . LEU A 1 363 ? 6.222 -3.372 15.395 1.00 92.75 363 LEU A O 1
ATOM 2765 N N . ALA A 1 364 ? 5.816 -2.865 13.247 1.00 90.62 364 ALA A N 1
ATOM 2766 C CA . ALA A 1 364 ? 6.750 -1.746 13.203 1.00 90.62 364 ALA A CA 1
ATOM 2767 C C . ALA A 1 364 ? 6.331 -0.612 14.150 1.00 90.62 364 ALA A C 1
ATOM 2769 O O . ALA A 1 364 ? 7.173 -0.082 14.879 1.00 90.62 364 ALA A O 1
ATOM 2770 N N . GLU A 1 365 ? 5.037 -0.290 14.208 1.00 92.31 365 GLU A N 1
ATOM 2771 C CA . GLU A 1 365 ? 4.478 0.668 15.170 1.00 92.31 365 GLU A CA 1
ATOM 2772 C C . GLU A 1 365 ? 4.736 0.220 16.612 1.00 92.31 365 GLU A C 1
ATOM 2774 O O . GLU A 1 365 ? 5.285 0.981 17.410 1.00 92.31 365 GLU A O 1
ATOM 2779 N N . ARG A 1 366 ? 4.421 -1.036 16.941 1.00 91.06 366 ARG A N 1
ATOM 2780 C CA . ARG A 1 366 ? 4.598 -1.584 18.296 1.00 91.06 366 ARG A CA 1
ATOM 2781 C C . ARG A 1 366 ? 6.057 -1.606 18.736 1.00 91.06 366 ARG A C 1
ATOM 2783 O O . ARG A 1 366 ? 6.365 -1.158 19.836 1.00 91.06 366 ARG A O 1
ATOM 2790 N N . LEU A 1 367 ? 6.973 -2.049 17.874 1.00 90.50 367 LEU A N 1
ATOM 2791 C CA . LEU A 1 367 ? 8.408 -2.035 18.177 1.00 90.50 367 LEU A CA 1
ATOM 2792 C C . LEU A 1 367 ? 8.928 -0.611 18.412 1.00 90.50 367 LEU A C 1
ATOM 2794 O O . LEU A 1 367 ? 9.760 -0.399 19.295 1.00 90.50 367 LEU A O 1
ATOM 2798 N N . THR A 1 368 ? 8.411 0.367 17.668 1.00 91.00 368 THR A N 1
ATOM 2799 C CA . THR A 1 368 ? 8.745 1.787 17.865 1.00 91.00 368 THR A CA 1
ATOM 2800 C C . THR A 1 368 ? 8.224 2.295 19.203 1.00 91.00 368 THR A C 1
ATOM 2802 O O . THR A 1 368 ? 8.968 2.921 19.955 1.00 91.00 368 THR A O 1
ATOM 2805 N N . LEU A 1 369 ? 6.975 1.961 19.548 1.00 89.69 369 LEU A N 1
ATOM 2806 C CA . LEU A 1 369 ? 6.395 2.302 20.843 1.00 89.69 369 LEU A CA 1
ATOM 2807 C C . LEU A 1 369 ? 7.211 1.715 21.996 1.00 89.69 369 LEU A C 1
ATOM 2809 O O . LEU A 1 369 ? 7.476 2.418 22.963 1.00 89.69 369 LEU A O 1
ATOM 2813 N N . VAL A 1 370 ? 7.640 0.454 21.895 1.00 87.94 370 VAL A N 1
ATOM 2814 C CA . VAL A 1 370 ? 8.458 -0.204 22.925 1.00 87.94 370 VAL A CA 1
ATOM 2815 C C . VAL A 1 370 ? 9.804 0.501 23.105 1.00 87.94 370 VAL A C 1
ATOM 2817 O O . VAL A 1 370 ? 10.224 0.726 24.238 1.00 87.94 370 VAL A O 1
ATOM 2820 N N . ARG A 1 371 ? 10.470 0.888 22.009 1.00 86.56 371 ARG A N 1
ATOM 2821 C CA . ARG A 1 371 ? 11.775 1.578 22.040 1.00 86.56 371 ARG A CA 1
ATOM 2822 C C . ARG A 1 371 ? 11.702 3.001 22.588 1.00 86.56 371 ARG A C 1
ATOM 2824 O O . ARG A 1 371 ? 12.689 3.491 23.127 1.00 86.56 371 ARG A O 1
ATOM 2831 N N . SER A 1 372 ? 10.551 3.651 22.454 1.00 85.31 372 SER A N 1
ATOM 2832 C CA . SER A 1 372 ? 10.346 5.049 22.839 1.00 85.31 372 SER A CA 1
ATOM 2833 C C . SER A 1 372 ? 9.271 5.207 23.917 1.00 85.31 372 SER A C 1
ATOM 2835 O O . SER A 1 372 ? 8.683 6.279 24.047 1.00 85.31 372 SER A O 1
ATOM 2837 N N . ARG A 1 373 ? 8.998 4.152 24.698 1.00 82.69 373 ARG A N 1
ATOM 2838 C CA . ARG A 1 373 ? 7.851 4.095 25.618 1.00 82.69 373 ARG A CA 1
ATOM 2839 C C . ARG A 1 373 ? 7.864 5.206 26.662 1.00 82.69 373 ARG A C 1
ATOM 2841 O O . ARG A 1 373 ? 6.815 5.788 26.918 1.00 82.69 373 ARG A O 1
ATOM 2848 N N . ASP A 1 374 ? 9.041 5.536 27.187 1.00 81.31 374 ASP A N 1
ATOM 2849 C CA . ASP A 1 374 ? 9.220 6.575 28.211 1.00 81.31 374 ASP A CA 1
ATOM 2850 C C . ASP A 1 374 ? 8.857 7.978 27.703 1.00 81.31 374 ASP A C 1
ATOM 2852 O O . ASP A 1 374 ? 8.460 8.840 28.480 1.00 81.31 374 ASP A O 1
ATOM 2856 N N . VAL A 1 375 ? 8.962 8.201 26.390 1.00 80.62 375 VAL A N 1
ATOM 2857 C CA . VAL A 1 375 ? 8.633 9.481 25.745 1.00 80.62 375 VAL A CA 1
ATOM 2858 C C . VAL A 1 375 ? 7.206 9.467 25.204 1.00 80.62 375 VAL A C 1
ATOM 2860 O O . VAL A 1 375 ? 6.496 10.467 25.268 1.00 80.62 375 VAL A O 1
ATOM 2863 N N . LEU A 1 376 ? 6.779 8.336 24.638 1.00 82.31 376 LEU A N 1
ATOM 2864 C CA . LEU A 1 376 ? 5.538 8.243 23.879 1.00 82.31 376 LEU A CA 1
ATOM 2865 C C . LEU A 1 376 ? 4.314 7.898 24.742 1.00 82.31 376 LEU A C 1
ATOM 2867 O O . LEU A 1 376 ? 3.209 8.333 24.405 1.00 82.31 376 LEU A O 1
ATOM 2871 N N . GLY A 1 377 ? 4.480 7.110 25.806 1.00 83.19 377 GLY A N 1
ATOM 2872 C CA . GLY A 1 377 ? 3.410 6.643 26.696 1.00 83.19 377 GLY A CA 1
ATOM 2873 C C . GLY A 1 377 ? 2.467 5.600 26.077 1.00 83.19 377 GLY A C 1
ATOM 2874 O O . GLY A 1 377 ? 2.340 4.494 26.600 1.00 83.19 377 GLY A O 1
ATOM 2875 N N . ASN A 1 378 ? 1.817 5.929 24.958 1.00 87.19 378 ASN A N 1
ATOM 2876 C CA . ASN A 1 378 ? 0.810 5.110 24.276 1.00 87.19 378 ASN A CA 1
ATOM 2877 C C . ASN A 1 378 ? 0.947 5.184 22.741 1.00 87.19 378 ASN A C 1
ATOM 2879 O O . ASN A 1 378 ? 1.727 5.973 22.205 1.00 87.19 378 ASN A O 1
ATOM 2883 N N . SER A 1 379 ? 0.170 4.360 22.034 1.00 89.56 379 SER A N 1
ATOM 2884 C CA . SER A 1 379 ? 0.098 4.330 20.567 1.00 89.56 379 SER A CA 1
ATOM 2885 C C . SER A 1 379 ? -0.815 5.415 19.984 1.00 89.56 379 SER A C 1
ATOM 2887 O O . SER A 1 379 ? -1.190 5.315 18.812 1.00 89.56 379 SER A O 1
ATOM 2889 N N . ASN A 1 380 ? -1.208 6.435 20.767 1.00 91.94 380 ASN A N 1
ATOM 2890 C CA . ASN A 1 380 ? -2.171 7.403 20.269 1.00 91.94 380 ASN A CA 1
ATOM 2891 C C . ASN A 1 380 ? -1.614 8.212 19.088 1.00 91.94 380 ASN A C 1
ATOM 2893 O O . ASN A 1 380 ? -0.556 8.836 19.213 1.00 91.94 380 ASN A O 1
ATOM 2897 N N . GLY A 1 381 ? -2.334 8.215 17.965 1.00 93.19 381 GLY A N 1
ATOM 2898 C CA . GLY A 1 381 ? -1.971 8.914 16.739 1.00 93.19 381 GLY A CA 1
ATOM 2899 C C . GLY A 1 381 ? -0.813 8.280 15.976 1.00 93.19 381 GLY A C 1
ATOM 2900 O O . GLY A 1 381 ? -0.209 8.979 15.172 1.00 93.19 381 GLY A O 1
ATOM 2901 N N . MET A 1 382 ? -0.424 7.026 16.230 1.00 95.38 382 MET A N 1
ATOM 2902 C CA . MET A 1 382 ? 0.688 6.402 15.502 1.00 95.38 382 MET A CA 1
ATOM 2903 C C . MET A 1 382 ? 0.232 5.667 14.244 1.00 95.38 382 MET A C 1
ATOM 2905 O O . MET A 1 382 ? -0.808 5.018 14.241 1.00 95.38 382 MET A O 1
ATOM 2909 N N . ALA A 1 383 ? 1.048 5.727 13.192 1.00 93.06 383 ALA A N 1
ATOM 2910 C CA . ALA A 1 383 ? 0.865 4.903 12.003 1.00 93.06 383 ALA A CA 1
ATOM 2911 C C . ALA A 1 383 ? 2.190 4.628 11.279 1.00 93.06 383 ALA A C 1
ATOM 2913 O O . ALA A 1 383 ? 3.078 5.487 11.228 1.00 93.06 383 ALA A O 1
ATOM 2914 N N . ALA A 1 384 ? 2.297 3.457 10.651 1.00 87.06 384 ALA A N 1
ATOM 2915 C CA . ALA A 1 384 ? 3.413 3.071 9.797 1.00 87.06 384 ALA A CA 1
ATOM 2916 C C . ALA A 1 384 ? 2.998 2.885 8.330 1.00 87.06 384 ALA A C 1
ATOM 2918 O O . ALA A 1 384 ? 1.953 2.327 7.992 1.00 87.06 384 ALA A O 1
ATOM 2919 N N . HIS A 1 385 ? 3.867 3.321 7.420 1.00 82.06 385 HIS A N 1
ATOM 2920 C CA . HIS A 1 385 ? 3.716 3.117 5.982 1.00 82.06 385 HIS A CA 1
ATOM 2921 C C . HIS A 1 385 ? 5.086 3.099 5.298 1.00 82.06 385 HIS A C 1
ATOM 2923 O O . HIS A 1 385 ? 6.062 3.619 5.812 1.00 82.06 385 HIS A O 1
ATOM 2929 N N . THR A 1 386 ? 5.176 2.611 4.064 1.00 72.81 386 THR A N 1
ATOM 2930 C CA . THR A 1 386 ? 6.398 2.708 3.241 1.00 72.81 386 THR A CA 1
ATOM 2931 C C . THR A 1 386 ? 6.751 4.121 2.748 1.00 72.81 386 THR A C 1
ATOM 2933 O O . THR A 1 386 ? 7.718 4.311 2.015 1.00 72.81 386 THR A O 1
ATOM 2936 N N . ARG A 1 387 ? 5.935 5.131 3.075 1.00 74.44 387 ARG A N 1
ATOM 2937 C CA . ARG A 1 387 ? 6.104 6.528 2.648 1.00 74.44 387 ARG A CA 1
ATOM 2938 C C . ARG A 1 387 ? 5.687 7.435 3.790 1.00 74.44 387 ARG A C 1
ATOM 2940 O O . ARG A 1 387 ? 4.608 7.237 4.340 1.00 74.44 387 ARG A O 1
ATOM 2947 N N . PHE A 1 388 ? 6.488 8.454 4.083 1.00 79.94 388 PHE A N 1
ATOM 2948 C CA . PHE A 1 388 ? 6.235 9.320 5.231 1.00 79.94 388 PHE A CA 1
ATOM 2949 C C . PHE A 1 388 ? 4.914 10.086 5.110 1.00 79.94 388 PHE A C 1
ATOM 2951 O O . PHE A 1 388 ? 4.134 10.088 6.050 1.00 79.94 388 PHE A O 1
ATOM 2958 N N . SER A 1 389 ? 4.595 10.642 3.937 1.00 77.50 389 SER A N 1
ATOM 2959 C CA . SER A 1 389 ? 3.318 11.344 3.727 1.00 77.50 389 SER A CA 1
ATOM 2960 C C . SER A 1 389 ? 2.096 10.457 3.981 1.00 77.50 389 SER A C 1
ATOM 2962 O O . SER A 1 389 ? 1.128 10.897 4.587 1.00 77.50 389 SER A O 1
ATOM 2964 N N . ALA A 1 390 ? 2.154 9.186 3.578 1.00 79.31 390 ALA A N 1
ATOM 2965 C CA . ALA A 1 390 ? 1.074 8.237 3.829 1.00 79.31 390 ALA A CA 1
ATOM 2966 C C . ALA A 1 390 ? 0.999 7.810 5.306 1.00 79.31 390 ALA A C 1
ATOM 2968 O O . ALA A 1 390 ? -0.100 7.618 5.818 1.00 79.31 390 ALA A O 1
ATOM 2969 N N . ALA A 1 391 ? 2.143 7.691 5.991 1.00 80.00 391 ALA A N 1
ATOM 2970 C CA . ALA A 1 391 ? 2.184 7.459 7.435 1.00 80.00 391 ALA A CA 1
ATOM 2971 C C . ALA A 1 391 ? 1.598 8.655 8.203 1.00 80.00 391 ALA A C 1
ATOM 2973 O O . ALA A 1 391 ? 0.774 8.465 9.088 1.00 80.00 391 ALA A O 1
ATOM 2974 N N . ALA A 1 392 ? 1.951 9.883 7.815 1.00 85.81 392 ALA A N 1
ATOM 2975 C CA . ALA A 1 392 ? 1.429 11.116 8.398 1.00 85.81 392 ALA A CA 1
ATOM 2976 C C . ALA A 1 392 ? -0.097 11.227 8.256 1.00 85.81 392 ALA A C 1
ATOM 2978 O O . ALA A 1 392 ? -0.793 11.524 9.223 1.00 85.81 392 ALA A O 1
ATOM 2979 N N . ASP A 1 393 ? -0.629 10.937 7.069 1.00 92.69 393 ASP A N 1
ATOM 2980 C CA . ASP A 1 393 ? -2.073 10.977 6.819 1.00 92.69 393 ASP A CA 1
ATOM 2981 C C . ASP A 1 393 ? -2.812 9.883 7.592 1.00 92.69 393 ASP A C 1
ATOM 2983 O O . ASP A 1 393 ? -3.881 10.127 8.149 1.00 92.69 393 ASP A O 1
ATOM 2987 N N . ALA A 1 394 ? -2.230 8.683 7.669 1.00 93.44 394 ALA A N 1
ATOM 2988 C CA . ALA A 1 394 ? -2.780 7.600 8.471 1.00 93.44 394 ALA A CA 1
ATOM 2989 C C . ALA A 1 394 ? -2.779 7.943 9.969 1.00 93.44 394 ALA A C 1
ATOM 2991 O O . ALA A 1 394 ? -3.793 7.703 10.611 1.00 93.44 394 ALA A O 1
ATOM 2992 N N . ALA A 1 395 ? -1.710 8.553 10.487 1.00 96.44 395 ALA A N 1
ATOM 2993 C CA . ALA A 1 395 ? -1.591 9.006 11.872 1.00 96.44 395 ALA A CA 1
ATOM 2994 C C . ALA A 1 395 ? -2.643 10.071 12.230 1.00 96.44 395 ALA A C 1
ATOM 2996 O O . ALA A 1 395 ? -3.285 9.986 13.275 1.00 96.44 395 ALA A O 1
ATOM 2997 N N . LEU A 1 396 ? -2.872 11.047 11.341 1.00 97.81 396 LEU A N 1
ATOM 2998 C CA . LEU A 1 396 ? -3.922 12.061 11.510 1.00 97.81 396 LEU A CA 1
ATOM 2999 C C . LEU A 1 396 ? -5.319 11.439 11.547 1.00 97.81 396 LEU A C 1
ATOM 3001 O O . LEU A 1 396 ? -6.127 11.778 12.410 1.00 97.81 396 LEU A O 1
ATOM 3005 N N . LEU A 1 397 ? -5.601 10.532 10.608 1.00 98.00 397 LEU A N 1
ATOM 3006 C CA . LEU A 1 397 ? -6.883 9.834 10.538 1.00 98.00 397 LEU A CA 1
ATOM 3007 C C . LEU A 1 397 ? -7.116 8.960 11.769 1.00 98.00 397 LEU A C 1
ATOM 3009 O O . LEU A 1 397 ? -8.225 8.925 12.275 1.00 98.00 397 LEU A O 1
ATOM 3013 N N . GLU A 1 398 ? -6.080 8.293 12.259 1.00 97.19 398 GLU A N 1
ATOM 3014 C CA . GLU A 1 398 ? -6.137 7.425 13.432 1.00 97.19 398 GLU A CA 1
ATOM 3015 C C . GLU A 1 398 ? -6.406 8.237 14.720 1.00 97.19 398 GLU A C 1
ATOM 3017 O O . GLU A 1 398 ? -7.299 7.900 15.498 1.00 97.19 398 GLU A O 1
ATOM 3022 N N . LEU A 1 399 ? -5.746 9.389 14.895 1.00 97.44 399 LEU A N 1
ATOM 3023 C CA . LEU A 1 399 ? -6.051 10.315 15.992 1.00 97.44 399 LEU A CA 1
ATOM 3024 C C . LEU A 1 399 ? -7.491 10.855 15.907 1.00 97.44 399 LEU A C 1
ATOM 3026 O O . LEU A 1 399 ? -8.210 10.890 16.907 1.00 97.44 399 LEU A O 1
ATOM 3030 N N . TYR A 1 400 ? -7.922 11.265 14.713 1.00 97.94 400 TYR A N 1
ATOM 3031 C CA . TYR A 1 400 ? -9.273 11.778 14.481 1.00 97.94 400 TYR A CA 1
ATOM 3032 C C . TYR A 1 400 ? -10.360 10.714 14.692 1.00 97.94 400 TYR A C 1
ATOM 3034 O O . TYR A 1 400 ? -11.428 11.009 15.229 1.00 97.94 400 TYR A O 1
ATOM 3042 N N . GLU A 1 401 ? -10.083 9.471 14.310 1.00 97.62 401 GLU A N 1
ATOM 3043 C CA . GLU A 1 401 ? -10.964 8.329 14.520 1.00 97.62 401 GLU A CA 1
ATOM 3044 C C . GLU A 1 401 ? -11.270 8.138 16.007 1.00 97.62 401 GLU A C 1
ATOM 3046 O O . GLU A 1 401 ? -12.439 8.055 16.387 1.00 97.62 401 GLU A O 1
ATOM 3051 N N . ARG A 1 402 ? -10.238 8.151 16.858 1.00 96.06 402 ARG A N 1
ATOM 3052 C CA . ARG A 1 402 ? -10.408 8.058 18.314 1.00 96.06 402 ARG A CA 1
ATOM 3053 C C . ARG A 1 402 ? -11.207 9.216 18.887 1.00 96.06 402 ARG A C 1
ATOM 3055 O O . ARG A 1 402 ? -12.046 9.011 19.764 1.00 96.06 402 ARG A O 1
ATOM 3062 N N . HIS A 1 403 ? -10.980 10.419 18.372 1.00 96.75 403 HIS A N 1
ATOM 3063 C CA . HIS A 1 403 ? -11.767 11.578 18.755 1.00 96.75 403 HIS A CA 1
ATOM 3064 C C . HIS A 1 403 ? -13.253 11.384 18.435 1.00 96.75 403 HIS A C 1
ATOM 3066 O O . HIS A 1 403 ? -14.087 11.484 19.333 1.00 96.75 403 HIS A O 1
ATOM 3072 N N . CYS A 1 404 ? -13.583 11.009 17.200 1.00 97.00 404 CYS A N 1
ATOM 3073 C CA . CYS A 1 404 ? -14.958 10.726 16.785 1.00 97.00 404 CYS A CA 1
ATOM 3074 C C . CYS A 1 404 ? -15.605 9.602 17.606 1.00 97.00 404 CYS A C 1
ATOM 3076 O O . CYS A 1 404 ? -16.768 9.709 18.006 1.00 97.00 404 CYS A O 1
ATOM 3078 N N . TYR A 1 405 ? -14.835 8.553 17.903 1.00 96.75 405 TYR A N 1
ATOM 3079 C CA . TYR A 1 405 ? -15.281 7.426 18.712 1.00 96.75 405 TYR A CA 1
ATOM 3080 C C . TYR A 1 405 ? -15.700 7.873 20.115 1.00 96.75 405 TYR A C 1
ATOM 3082 O O . TYR A 1 405 ? -16.815 7.588 20.553 1.00 96.75 405 TYR A O 1
ATOM 3090 N N . LEU A 1 406 ? -14.827 8.605 20.817 1.00 95.75 406 LEU A N 1
ATOM 3091 C CA . LEU A 1 406 ? -15.091 9.062 22.181 1.00 95.75 406 LEU A CA 1
ATOM 3092 C C . LEU A 1 406 ? -16.233 10.077 22.234 1.00 95.75 406 LEU A C 1
ATOM 3094 O O . LEU A 1 406 ? -17.073 9.980 23.127 1.00 95.75 406 LEU A O 1
ATOM 3098 N N . ARG A 1 407 ? -16.322 10.995 21.259 1.00 94.69 407 ARG A N 1
ATOM 3099 C CA . ARG A 1 407 ? -17.470 11.910 21.144 1.00 94.69 407 ARG A CA 1
ATOM 3100 C C . ARG A 1 407 ? -18.778 11.132 21.034 1.00 94.69 407 ARG A C 1
ATOM 3102 O O . ARG A 1 407 ? -19.700 11.364 21.805 1.00 94.69 407 ARG A O 1
ATOM 3109 N N . THR A 1 408 ? -18.826 10.153 20.134 1.00 94.56 408 THR A N 1
ATOM 3110 C CA . THR A 1 408 ? -20.015 9.313 19.933 1.00 94.56 408 THR A CA 1
ATOM 3111 C C . THR A 1 408 ? -20.377 8.535 21.196 1.00 94.56 408 THR A C 1
ATOM 3113 O O . THR A 1 408 ? -21.541 8.508 21.591 1.00 94.56 408 THR A O 1
ATOM 3116 N N . TRP A 1 409 ? -19.382 7.941 21.860 1.00 95.25 409 TRP A N 1
ATOM 3117 C CA . TRP A 1 409 ? -19.591 7.143 23.064 1.00 95.25 409 TRP A CA 1
ATOM 3118 C C . TRP A 1 409 ? -20.138 7.958 24.241 1.00 95.25 409 TRP A C 1
ATOM 3120 O O . TRP A 1 409 ? -21.137 7.571 24.851 1.00 95.25 409 TRP A O 1
ATOM 3130 N N . PHE A 1 410 ? -19.500 9.088 24.554 1.00 94.19 410 PHE A N 1
ATOM 3131 C CA . PHE A 1 410 ? -19.845 9.886 25.729 1.00 94.19 410 PHE A CA 1
ATOM 3132 C C . PHE A 1 410 ? -21.075 10.766 25.528 1.00 94.19 410 PHE A C 1
ATOM 3134 O O . PHE A 1 410 ? -21.817 10.977 26.483 1.00 94.19 410 PHE A O 1
ATOM 3141 N N . SER A 1 411 ? -21.333 11.247 24.308 1.00 90.44 411 SER A N 1
ATOM 3142 C CA . SER A 1 411 ? -22.571 11.982 24.032 1.00 90.44 411 SER A CA 1
ATOM 3143 C C . SER A 1 411 ? -23.798 11.075 24.088 1.00 90.44 411 SER A C 1
ATOM 3145 O O . SER A 1 411 ? -24.878 11.549 24.425 1.00 90.44 411 SER A O 1
ATOM 3147 N N . ALA A 1 412 ? -23.649 9.785 23.758 1.00 91.69 412 ALA A N 1
ATOM 3148 C CA . ALA A 1 412 ? -24.736 8.804 23.753 1.00 91.69 412 ALA A CA 1
ATOM 3149 C C . ALA A 1 412 ? -25.958 9.201 22.911 1.00 91.69 412 ALA A C 1
ATOM 3151 O O . ALA A 1 412 ? -27.080 8.748 23.145 1.00 91.69 412 ALA A O 1
ATOM 3152 N N . ILE A 1 413 ? -25.731 10.064 21.923 1.00 89.75 413 ILE A N 1
ATOM 3153 C CA . ILE A 1 413 ? -26.752 10.527 20.995 1.00 89.75 413 ILE A CA 1
ATOM 3154 C C . ILE A 1 413 ? -26.833 9.497 19.869 1.00 89.75 413 ILE A C 1
ATOM 3156 O O . ILE A 1 413 ? -25.802 9.185 19.264 1.00 89.75 413 ILE A O 1
ATOM 3160 N N . PRO A 1 414 ? -28.025 8.963 19.554 1.00 92.50 414 PRO A N 1
ATOM 3161 C CA . PRO A 1 414 ? -28.152 8.044 18.441 1.00 92.50 414 PRO A CA 1
ATOM 3162 C C . PRO A 1 414 ? -27.752 8.681 17.110 1.00 92.50 414 PRO A C 1
ATOM 3164 O O . PRO A 1 414 ? -28.246 9.742 16.725 1.00 92.50 414 PRO A O 1
ATOM 3167 N N . ALA A 1 415 ? -26.857 8.003 16.397 1.00 91.69 415 ALA A N 1
ATOM 3168 C CA . ALA A 1 415 ? -26.290 8.477 15.145 1.00 91.69 415 ALA A CA 1
ATOM 3169 C C . ALA A 1 415 ? -27.091 8.014 13.916 1.00 91.69 415 ALA A C 1
ATOM 3171 O O . ALA A 1 415 ? -27.934 7.109 13.970 1.00 91.69 415 ALA A O 1
ATOM 3172 N N . THR A 1 416 ? -26.807 8.636 12.770 1.00 94.88 416 THR A N 1
ATOM 3173 C CA . THR A 1 416 ? -27.373 8.217 11.482 1.00 94.88 416 THR A CA 1
ATOM 3174 C C . THR A 1 416 ? -26.737 6.901 11.042 1.00 94.88 416 THR A C 1
ATOM 3176 O O . THR A 1 416 ? -25.513 6.778 11.015 1.00 94.88 416 THR A O 1
ATOM 3179 N N . ARG A 1 417 ? -27.558 5.920 10.648 1.00 95.94 417 ARG A N 1
ATOM 3180 C CA . ARG A 1 417 ? -27.054 4.648 10.117 1.00 95.94 417 ARG A CA 1
ATOM 3181 C C . ARG A 1 417 ? -26.623 4.787 8.664 1.00 95.94 417 ARG A C 1
ATOM 3183 O O . ARG A 1 417 ? -27.308 5.413 7.853 1.00 95.94 417 ARG A O 1
ATOM 3190 N N . LEU A 1 418 ? -25.519 4.138 8.329 1.00 95.75 418 LEU A N 1
ATOM 3191 C CA . LEU A 1 418 ? -25.003 4.027 6.975 1.00 95.75 418 LEU A CA 1
ATOM 3192 C C . LEU A 1 418 ? -25.327 2.650 6.408 1.00 95.75 418 LEU A C 1
ATOM 3194 O O . LEU A 1 418 ? -25.251 1.627 7.089 1.00 95.75 418 LEU A O 1
ATOM 3198 N N . SER A 1 419 ? -25.680 2.627 5.130 1.00 94.62 419 SER A N 1
ATOM 3199 C CA . SER A 1 419 ? -25.835 1.376 4.393 1.00 94.62 419 SER A CA 1
ATOM 3200 C C . SER A 1 419 ? -24.472 0.707 4.222 1.00 94.62 419 SER A C 1
ATOM 3202 O O . SER A 1 419 ? -23.476 1.375 3.957 1.00 94.62 419 SER A O 1
ATOM 3204 N N . VAL A 1 420 ? -24.417 -0.615 4.374 1.00 93.81 420 VAL A N 1
ATOM 3205 C CA . VAL A 1 420 ? -23.169 -1.371 4.213 1.00 93.81 420 VAL A CA 1
ATOM 3206 C C . VAL A 1 420 ? -22.701 -1.266 2.751 1.00 93.81 420 VAL A C 1
ATOM 3208 O O . VAL A 1 420 ? -23.503 -1.541 1.857 1.00 93.81 420 VAL A O 1
ATOM 3211 N N . PRO A 1 421 ? -21.444 -0.861 2.480 1.00 92.50 421 PRO A N 1
ATOM 3212 C CA . PRO A 1 421 ? -20.950 -0.717 1.114 1.00 92.50 421 PRO A CA 1
ATOM 3213 C C . PRO A 1 421 ? -20.817 -2.079 0.424 1.00 92.50 421 PRO A C 1
ATOM 3215 O O . PRO A 1 421 ? -20.473 -3.074 1.063 1.00 92.50 421 PRO A O 1
ATOM 3218 N N . ASP A 1 422 ? -21.031 -2.117 -0.890 1.00 91.38 422 ASP A N 1
ATOM 3219 C CA . ASP A 1 422 ? -20.877 -3.334 -1.691 1.00 91.38 422 ASP A CA 1
ATOM 3220 C C . ASP A 1 422 ? -19.394 -3.588 -2.010 1.00 91.38 422 ASP A C 1
ATOM 3222 O O . ASP A 1 422 ? -18.854 -3.138 -3.020 1.00 91.38 422 ASP A O 1
ATOM 3226 N N . THR A 1 423 ? -18.695 -4.246 -1.082 1.00 91.38 423 THR A N 1
ATOM 3227 C CA . THR A 1 423 ? -17.287 -4.639 -1.239 1.00 91.38 423 THR A CA 1
ATOM 3228 C C . THR A 1 423 ? -17.083 -6.104 -0.849 1.00 91.38 423 THR A C 1
ATOM 3230 O O . THR A 1 423 ? -17.828 -6.623 -0.011 1.00 91.38 423 THR A O 1
ATOM 3233 N N . PRO A 1 424 ? -16.038 -6.784 -1.368 1.00 90.62 424 PRO A N 1
ATOM 3234 C CA . PRO A 1 424 ? -15.713 -8.153 -0.963 1.00 90.62 424 PRO A CA 1
ATOM 3235 C C . PRO A 1 424 ? -15.574 -8.317 0.555 1.00 90.62 424 PRO A C 1
ATOM 3237 O O . PRO A 1 424 ? -16.104 -9.256 1.141 1.00 90.62 424 PRO A O 1
ATOM 3240 N N . LEU A 1 425 ? -14.913 -7.364 1.219 1.00 93.25 425 LEU A N 1
ATOM 3241 C CA . LEU A 1 425 ? -14.745 -7.398 2.669 1.00 93.25 425 LEU A CA 1
ATOM 3242 C C . LEU A 1 425 ? -16.088 -7.262 3.398 1.00 93.25 425 LEU A C 1
ATOM 3244 O O . LEU A 1 425 ? -16.357 -8.020 4.327 1.00 93.25 425 LEU A O 1
ATOM 3248 N N . ALA A 1 426 ? -16.950 -6.342 2.960 1.00 94.81 426 ALA A N 1
ATOM 3249 C CA . ALA A 1 426 ? -18.275 -6.161 3.543 1.00 94.81 426 ALA A CA 1
ATOM 3250 C C . ALA A 1 426 ? -19.160 -7.409 3.379 1.00 94.81 426 ALA A C 1
ATOM 3252 O O . ALA A 1 426 ? -19.846 -7.808 4.323 1.00 94.81 426 ALA A O 1
ATOM 3253 N N . ALA A 1 427 ? -19.101 -8.070 2.219 1.00 93.94 427 ALA A N 1
ATOM 3254 C CA . ALA A 1 427 ? -19.818 -9.317 1.962 1.00 93.94 427 ALA A CA 1
ATOM 3255 C C . ALA A 1 427 ? -19.351 -10.456 2.887 1.00 93.94 427 ALA A C 1
ATOM 3257 O O . ALA A 1 427 ? -20.184 -11.189 3.441 1.00 93.94 427 ALA A O 1
ATOM 3258 N N . ILE A 1 428 ? -18.036 -10.573 3.107 1.00 93.75 428 ILE A N 1
ATOM 3259 C CA . ILE A 1 428 ? -17.444 -11.533 4.047 1.00 93.75 428 ILE A CA 1
ATOM 3260 C C . ILE A 1 428 ? -17.903 -11.236 5.478 1.00 93.75 428 ILE A C 1
ATOM 3262 O O . ILE A 1 428 ? -18.449 -12.125 6.131 1.00 93.75 428 ILE A O 1
ATOM 3266 N N . VAL A 1 429 ? -17.742 -9.997 5.958 1.00 96.12 429 VAL A N 1
ATOM 3267 C CA . VAL A 1 429 ? -18.131 -9.605 7.326 1.00 96.12 429 VAL A CA 1
ATOM 3268 C C . VAL A 1 429 ? -19.623 -9.829 7.550 1.00 96.12 429 VAL A C 1
ATOM 3270 O O . VAL A 1 429 ? -20.007 -10.456 8.534 1.00 96.12 429 VAL A O 1
ATOM 3273 N N . GLY A 1 430 ? -20.473 -9.413 6.608 1.00 95.38 430 GLY A N 1
ATOM 3274 C CA . GLY A 1 430 ? -21.913 -9.651 6.690 1.00 95.38 430 GLY A CA 1
ATOM 3275 C C . GLY A 1 430 ? -22.264 -11.141 6.758 1.00 95.38 430 GLY A C 1
ATOM 3276 O O . GLY A 1 430 ? -23.190 -11.528 7.469 1.00 95.38 430 GLY A O 1
ATOM 3277 N N . SER A 1 431 ? -21.510 -11.997 6.067 1.00 94.00 431 SER A N 1
ATOM 3278 C CA . SER A 1 431 ? -21.700 -13.452 6.116 1.00 94.00 431 SER A CA 1
ATOM 3279 C C . SER A 1 431 ? -21.242 -14.055 7.443 1.00 94.00 431 SER A C 1
ATOM 3281 O O . SER A 1 431 ? -21.951 -14.899 7.991 1.00 94.00 431 SER A O 1
ATOM 3283 N N . LEU A 1 432 ? -20.122 -13.582 8.000 1.00 93.00 432 LEU A N 1
ATOM 3284 C CA . LEU A 1 432 ? -19.667 -13.964 9.338 1.00 93.00 432 LEU A CA 1
ATOM 3285 C C . LEU A 1 432 ? -20.702 -13.572 10.401 1.00 93.00 432 LEU A C 1
ATOM 3287 O O . LEU A 1 432 ? -21.089 -14.425 11.199 1.00 93.00 432 LEU A O 1
ATOM 3291 N N . CYS A 1 433 ? -21.228 -12.344 10.353 1.00 94.44 433 CYS A N 1
ATOM 3292 C CA . CYS A 1 433 ? -22.278 -11.886 11.266 1.00 94.44 433 CYS A CA 1
ATOM 3293 C C . CYS A 1 433 ? -23.550 -12.739 11.159 1.00 94.44 433 CYS A C 1
ATOM 3295 O O . CYS A 1 433 ? -24.033 -13.245 12.171 1.00 94.44 433 CYS A O 1
ATOM 3297 N N . ARG A 1 434 ? -24.046 -12.991 9.936 1.00 93.06 434 ARG A N 1
ATOM 3298 C CA . ARG A 1 434 ? -25.214 -13.864 9.716 1.00 93.06 434 ARG A CA 1
ATOM 3299 C C . ARG A 1 434 ? -24.998 -15.269 10.275 1.00 93.06 434 ARG A C 1
ATOM 3301 O O . ARG A 1 434 ? -25.880 -15.787 10.950 1.00 93.06 434 ARG A O 1
ATOM 3308 N N . SER A 1 435 ? -23.829 -15.866 10.032 1.00 90.19 435 SER A N 1
ATOM 3309 C CA . SER A 1 435 ? -23.504 -17.209 10.536 1.00 90.19 435 SER A CA 1
ATOM 3310 C C . SER A 1 435 ? -23.413 -17.277 12.064 1.00 90.19 435 SER A C 1
ATOM 3312 O O . SER A 1 435 ? -23.666 -18.325 12.649 1.00 90.19 435 SER A O 1
ATOM 3314 N N . ALA A 1 436 ? -23.081 -16.157 12.710 1.00 88.56 436 ALA A N 1
ATOM 3315 C CA . ALA A 1 436 ? -23.023 -16.034 14.160 1.00 88.56 436 ALA A CA 1
ATOM 3316 C C . ALA A 1 436 ? -24.359 -15.590 14.788 1.00 88.56 436 ALA A C 1
ATOM 3318 O O . ALA A 1 436 ? -24.437 -15.489 16.006 1.00 88.56 436 ALA A O 1
ATOM 3319 N N . GLY A 1 437 ? -25.403 -15.326 13.991 1.00 90.38 437 GLY A N 1
ATOM 3320 C CA . GLY A 1 437 ? -26.699 -14.864 14.497 1.00 90.38 437 GLY A CA 1
ATOM 3321 C C . GLY A 1 437 ? -26.680 -13.439 15.064 1.00 90.38 437 GLY A C 1
ATOM 3322 O O . GLY A 1 437 ? -27.524 -13.103 15.892 1.00 90.38 437 GLY A O 1
ATOM 3323 N N . VAL A 1 438 ? -25.727 -12.609 14.629 1.00 93.44 438 VAL A N 1
ATOM 3324 C CA . VAL A 1 438 ? -25.532 -11.226 15.095 1.00 93.44 438 VAL A CA 1
ATOM 3325 C C . VAL A 1 438 ? -25.770 -10.231 13.960 1.00 93.44 438 VAL A C 1
ATOM 3327 O O . VAL A 1 438 ? -25.689 -10.575 12.778 1.00 93.44 438 VAL A O 1
ATOM 3330 N N . GLN A 1 439 ? -26.070 -8.983 14.309 1.00 94.56 439 GLN A N 1
ATOM 3331 C CA . GLN A 1 439 ? -26.326 -7.913 13.347 1.00 94.56 439 GLN A CA 1
ATOM 3332 C C . GLN A 1 439 ? -25.132 -6.974 13.231 1.00 94.56 439 GLN A C 1
ATOM 3334 O O . GLN A 1 439 ? -24.462 -6.698 14.218 1.00 94.56 439 GLN A O 1
ATOM 3339 N N . LEU A 1 440 ? -24.882 -6.489 12.014 1.00 96.50 440 LEU A N 1
ATOM 3340 C CA . LEU A 1 440 ? -23.897 -5.454 11.717 1.00 96.50 440 LEU A CA 1
ATOM 3341 C C . LEU A 1 440 ? -24.632 -4.153 11.393 1.00 96.50 440 LEU A C 1
ATOM 3343 O O . LEU A 1 440 ? -25.429 -4.117 10.456 1.00 96.50 440 LEU A O 1
ATOM 3347 N N . THR A 1 441 ? -24.287 -3.089 12.107 1.00 95.75 441 THR A N 1
ATOM 3348 C CA . THR A 1 441 ? -24.744 -1.724 11.845 1.00 95.75 441 THR A CA 1
ATOM 3349 C C . THR A 1 441 ? -23.532 -0.830 11.604 1.00 95.75 441 THR A C 1
ATOM 3351 O O . THR A 1 441 ? -22.553 -0.909 12.339 1.00 95.75 441 THR A O 1
ATOM 3354 N N . LEU A 1 442 ? -23.579 0.020 10.577 1.00 97.19 442 LEU A N 1
ATOM 3355 C CA . LEU A 1 442 ? -22.616 1.108 10.403 1.00 97.19 442 LEU A CA 1
ATOM 3356 C C . LEU A 1 442 ? -23.279 2.415 10.831 1.00 97.19 442 LEU A C 1
ATOM 3358 O O . LEU A 1 442 ? -24.419 2.668 10.440 1.00 97.19 442 LEU A O 1
ATOM 3362 N N . ILE A 1 443 ? -22.580 3.244 11.599 1.00 96.44 443 ILE A N 1
ATOM 3363 C CA . ILE A 1 443 ? -23.049 4.573 11.997 1.00 96.44 443 ILE A CA 1
ATOM 3364 C C . ILE A 1 443 ? -22.041 5.647 11.596 1.00 96.44 443 ILE A C 1
ATOM 3366 O O . ILE A 1 443 ? -20.827 5.432 11.637 1.00 96.44 443 ILE A O 1
ATOM 3370 N N . ASP A 1 444 ? -22.570 6.797 11.194 1.00 96.00 444 ASP A N 1
ATOM 3371 C CA . ASP A 1 444 ? -21.795 8.011 10.959 1.00 96.00 444 ASP A CA 1
ATOM 3372 C C . ASP A 1 444 ? -21.404 8.630 12.301 1.00 96.00 444 ASP A C 1
ATOM 3374 O O . ASP A 1 444 ? -22.272 9.001 13.092 1.00 96.00 444 ASP A O 1
ATOM 3378 N N . MET A 1 445 ? -20.102 8.712 12.559 1.00 96.00 445 MET A N 1
ATOM 3379 C CA . MET A 1 445 ? -19.551 9.311 13.774 1.00 96.00 445 MET A CA 1
ATOM 3380 C C . MET A 1 445 ? -18.689 10.541 13.480 1.00 96.00 445 MET A C 1
ATOM 3382 O O . MET A 1 445 ? -17.984 11.016 14.371 1.00 96.00 445 MET A O 1
ATOM 3386 N N . ALA A 1 446 ? -18.697 11.033 12.238 1.00 95.81 446 ALA A N 1
ATOM 3387 C CA . ALA A 1 446 ? -17.873 12.162 11.839 1.00 95.81 446 ALA A CA 1
ATOM 3388 C C . ALA A 1 446 ? -18.173 13.387 12.709 1.00 95.81 446 ALA A C 1
ATOM 3390 O O . ALA A 1 446 ? -19.329 13.740 12.945 1.00 95.81 446 ALA A O 1
ATOM 3391 N N . ASP A 1 447 ? -17.124 14.069 13.165 1.00 94.75 447 ASP A N 1
ATOM 3392 C CA . ASP A 1 447 ? -17.283 15.394 13.751 1.00 94.75 447 ASP A CA 1
ATOM 3393 C C . ASP A 1 447 ? -17.582 16.421 12.643 1.00 94.75 447 ASP A C 1
ATOM 3395 O O . ASP A 1 447 ? -16.710 16.655 11.788 1.00 94.75 447 ASP A O 1
ATOM 3399 N N . PRO A 1 448 ? -18.764 17.075 12.662 1.00 91.12 448 PRO A N 1
ATOM 3400 C CA . PRO A 1 448 ? -19.114 18.102 11.688 1.00 91.12 448 PRO A CA 1
ATOM 3401 C C . PRO A 1 448 ? -18.100 19.250 11.597 1.00 91.12 448 PRO A C 1
ATOM 3403 O O . PRO A 1 448 ? -18.009 19.871 10.542 1.00 91.12 448 PRO A O 1
ATOM 3406 N N . ALA A 1 449 ? -17.318 19.520 12.650 1.00 91.38 449 ALA A N 1
ATOM 3407 C CA . ALA A 1 449 ? -16.332 20.602 12.683 1.00 91.38 449 ALA A CA 1
ATOM 3408 C C . ALA A 1 449 ? -15.095 20.362 11.794 1.00 91.38 449 ALA A C 1
ATOM 3410 O O . ALA A 1 449 ? -14.372 21.308 11.461 1.00 91.38 449 ALA A O 1
ATOM 3411 N N . HIS A 1 450 ? -14.828 19.106 11.417 1.00 92.00 450 HIS A N 1
ATOM 3412 C CA . HIS A 1 450 ? -13.618 18.736 10.677 1.00 92.00 450 HIS A CA 1
ATOM 3413 C C . HIS A 1 450 ? -13.878 18.314 9.227 1.00 92.00 450 HIS A C 1
ATOM 3415 O O . HIS A 1 450 ? -12.939 18.309 8.434 1.00 92.00 450 HIS A O 1
ATOM 3421 N N . HIS A 1 451 ? -15.129 18.002 8.865 1.00 89.94 451 HIS A N 1
ATOM 3422 C CA . HIS A 1 451 ? -15.526 17.559 7.518 1.00 89.94 451 HIS A CA 1
ATOM 3423 C C . HIS A 1 451 ? -14.724 16.355 6.982 1.00 89.94 451 HIS A C 1
ATOM 3425 O O . HIS A 1 451 ? -14.539 16.208 5.773 1.00 89.94 451 HIS A O 1
ATOM 3431 N N . VAL A 1 452 ? -14.256 15.475 7.874 1.00 96.06 452 VAL A N 1
ATOM 3432 C CA . VAL A 1 452 ? -13.572 14.228 7.512 1.00 96.06 452 VAL A CA 1
ATOM 3433 C C . VAL A 1 452 ? -14.484 13.043 7.847 1.00 96.06 452 VAL A C 1
ATOM 3435 O O . VAL A 1 452 ? -14.973 12.954 8.968 1.00 96.06 452 VAL A O 1
ATOM 3438 N N . PRO A 1 453 ? -14.735 12.121 6.904 1.00 97.19 453 PRO A N 1
ATOM 3439 C CA . PRO A 1 453 ? -15.538 10.934 7.166 1.00 97.19 453 PRO A CA 1
ATOM 3440 C C . PRO A 1 453 ? -14.970 10.048 8.277 1.00 97.19 453 PRO A C 1
ATOM 3442 O O . PRO A 1 453 ? -13.800 9.653 8.238 1.00 97.19 453 PRO A O 1
ATOM 3445 N N . ALA A 1 454 ? -15.834 9.661 9.215 1.00 97.94 454 ALA A N 1
ATOM 3446 C CA . ALA A 1 454 ? -15.531 8.688 10.251 1.00 97.94 454 ALA A CA 1
ATOM 3447 C C . ALA A 1 454 ? -16.740 7.775 10.486 1.00 97.94 454 ALA A C 1
ATOM 3449 O O . ALA A 1 454 ? -17.868 8.240 10.638 1.00 97.94 454 ALA A O 1
ATOM 3450 N N . VAL A 1 455 ? -16.504 6.466 10.488 1.00 98.00 455 VAL A N 1
ATOM 3451 C CA . VAL A 1 455 ? -17.550 5.442 10.565 1.00 98.00 455 VAL A CA 1
ATOM 3452 C C . VAL A 1 455 ? -17.248 4.507 11.723 1.00 98.00 455 VAL A C 1
ATOM 3454 O O . VAL A 1 455 ? -16.113 4.058 11.873 1.00 98.00 455 VAL A O 1
ATOM 3457 N N . MET A 1 456 ? -18.273 4.175 12.505 1.00 97.75 456 MET A N 1
ATOM 3458 C CA . MET A 1 456 ? -18.216 3.092 13.483 1.00 97.75 456 MET A CA 1
ATOM 3459 C C . MET A 1 456 ? -19.024 1.903 12.968 1.00 97.75 456 MET A C 1
ATOM 3461 O O . MET A 1 456 ? -20.185 2.038 12.584 1.00 97.75 456 MET A O 1
ATOM 3465 N N . ALA A 1 457 ? -18.400 0.732 12.955 1.00 97.56 457 ALA A N 1
ATOM 3466 C CA . ALA A 1 457 ? -19.056 -0.542 12.744 1.00 97.56 457 ALA A CA 1
ATOM 3467 C C . ALA A 1 457 ? -19.399 -1.155 14.104 1.00 97.56 457 ALA A C 1
ATOM 3469 O O . ALA A 1 457 ? -18.539 -1.269 14.973 1.00 97.56 457 ALA A O 1
ATOM 3470 N N . VAL A 1 458 ? -20.655 -1.553 14.274 1.00 96.56 458 VAL A N 1
ATOM 3471 C CA . VAL A 1 458 ? -21.200 -2.118 15.506 1.00 96.56 458 VAL A CA 1
ATOM 3472 C C . VAL A 1 458 ? -21.779 -3.486 15.178 1.00 96.56 458 VAL A C 1
ATOM 3474 O O . VAL A 1 458 ? -22.777 -3.595 14.464 1.00 96.56 458 VAL A O 1
ATOM 3477 N N . VAL A 1 459 ? -21.149 -4.537 15.689 1.00 96.50 459 VAL A N 1
ATOM 3478 C CA . VAL A 1 459 ? -21.720 -5.882 15.706 1.00 96.50 459 VAL A CA 1
ATOM 3479 C C . VAL A 1 459 ? -22.441 -6.066 17.030 1.00 96.50 459 VAL A C 1
ATOM 3481 O O . VAL A 1 459 ? -21.825 -5.922 18.079 1.00 96.50 459 VAL A O 1
ATOM 3484 N N . HIS A 1 460 ? -23.730 -6.381 17.002 1.00 94.12 460 HIS A N 1
ATOM 3485 C CA . HIS A 1 460 ? -24.542 -6.515 18.210 1.00 94.12 460 HIS A CA 1
ATOM 3486 C C . HIS A 1 460 ? -25.472 -7.725 18.142 1.00 94.12 460 HIS A C 1
ATOM 3488 O O . HIS A 1 460 ? -25.825 -8.226 17.068 1.00 94.12 460 HIS A O 1
ATOM 3494 N N . SER A 1 461 ? -25.882 -8.192 19.315 1.00 87.81 461 SER A N 1
ATOM 3495 C CA . SER A 1 461 ? -26.945 -9.182 19.453 1.00 87.81 461 SER A CA 1
ATOM 3496 C C . SER A 1 461 ? -28.305 -8.490 19.535 1.00 87.81 461 SER A C 1
ATOM 3498 O O . SER A 1 461 ? -28.420 -7.377 20.040 1.00 87.81 461 SER A O 1
ATOM 3500 N N . LEU A 1 462 ? -29.358 -9.152 19.052 1.00 82.31 462 LEU A N 1
ATOM 3501 C CA . LEU A 1 462 ? -30.741 -8.731 19.319 1.00 82.31 462 LEU A CA 1
ATOM 3502 C C . LEU A 1 462 ? -31.272 -9.265 20.656 1.00 82.31 462 LEU A C 1
ATOM 3504 O O . LEU A 1 462 ? -32.370 -8.904 21.067 1.00 82.31 462 LEU A O 1
ATOM 3508 N N . ARG A 1 463 ? -30.531 -10.171 21.306 1.00 83.75 463 ARG A N 1
ATOM 3509 C CA . ARG A 1 463 ? -30.975 -10.865 22.523 1.00 83.75 463 ARG A CA 1
ATOM 3510 C C . ARG A 1 463 ? -30.465 -10.212 23.804 1.00 83.75 463 ARG A C 1
ATOM 3512 O O . ARG A 1 463 ? -31.047 -10.436 24.856 1.00 83.75 463 ARG A O 1
ATOM 3519 N N . HIS A 1 464 ? -29.377 -9.453 23.718 1.00 87.62 464 HIS A N 1
ATOM 3520 C CA . HIS A 1 464 ? -28.694 -8.860 24.864 1.00 87.62 464 HIS A CA 1
ATOM 3521 C C . HIS A 1 464 ? -27.861 -7.635 24.447 1.00 87.62 464 HIS A C 1
ATOM 3523 O O . HIS A 1 464 ? -27.625 -7.428 23.258 1.00 87.62 464 HIS A O 1
ATOM 3529 N N . GLY A 1 465 ? -27.387 -6.838 25.412 1.00 85.56 465 GLY A N 1
ATOM 3530 C CA . GLY A 1 465 ? -26.713 -5.549 25.172 1.00 85.56 465 GLY A CA 1
ATOM 3531 C C . GLY A 1 465 ? -25.248 -5.622 24.720 1.00 85.56 465 GLY A C 1
ATOM 3532 O O . GLY A 1 465 ? -24.571 -4.595 24.690 1.00 85.56 465 GLY A O 1
ATOM 3533 N N . GLY A 1 466 ? -24.755 -6.815 24.381 1.00 91.19 466 GLY A N 1
ATOM 3534 C CA . GLY A 1 466 ? -23.356 -7.049 24.012 1.00 91.19 466 GLY A CA 1
ATOM 3535 C C . GLY A 1 466 ? -23.030 -6.498 22.624 1.00 91.19 466 GLY A C 1
ATOM 3536 O O . GLY A 1 466 ? -23.816 -6.660 21.683 1.00 91.19 466 GLY A O 1
ATOM 3537 N N . ILE A 1 467 ? -21.861 -5.867 22.499 1.00 93.88 467 ILE A N 1
ATOM 3538 C CA . ILE A 1 467 ? -21.380 -5.231 21.269 1.00 93.88 467 ILE A CA 1
ATOM 3539 C C . ILE A 1 467 ? -19.908 -5.560 20.991 1.00 93.88 467 ILE A C 1
ATOM 3541 O O . ILE A 1 467 ? -19.102 -5.719 21.902 1.00 93.88 467 ILE A O 1
ATOM 3545 N N . ILE A 1 468 ? -19.553 -5.635 19.711 1.00 94.62 468 ILE A N 1
ATOM 3546 C CA . ILE A 1 468 ? -18.174 -5.550 19.223 1.00 94.62 468 ILE A CA 1
ATOM 3547 C C . ILE A 1 468 ? -18.140 -4.343 18.301 1.00 94.62 468 ILE A C 1
ATOM 3549 O O . ILE A 1 468 ? -18.874 -4.295 17.311 1.00 94.62 468 ILE A O 1
ATOM 3553 N N . THR A 1 469 ? -17.313 -3.365 18.629 1.00 95.69 469 THR A N 1
ATOM 3554 C CA . THR A 1 469 ? -17.209 -2.126 17.867 1.00 95.69 469 THR A CA 1
ATOM 3555 C C . THR A 1 469 ? -15.837 -2.001 17.241 1.00 95.69 469 THR A C 1
ATOM 3557 O O . THR A 1 469 ? -14.830 -2.446 17.783 1.00 95.69 469 THR A O 1
ATOM 3560 N N . ALA A 1 470 ? -15.802 -1.365 16.082 1.00 96.12 470 ALA A N 1
ATOM 3561 C CA . ALA A 1 470 ? -14.576 -0.859 15.504 1.00 96.12 470 ALA A CA 1
ATOM 3562 C C . ALA A 1 470 ? -14.868 0.430 14.755 1.00 96.12 470 ALA A C 1
ATOM 3564 O O . ALA A 1 470 ? -16.003 0.686 14.348 1.00 96.12 470 ALA A O 1
ATOM 3565 N N . SER A 1 471 ? -13.840 1.230 14.544 1.00 97.00 471 SER A N 1
ATOM 3566 C CA . SER A 1 471 ? -13.950 2.498 13.849 1.00 97.00 471 SER A CA 1
ATOM 3567 C C . SER A 1 471 ? -13.000 2.584 12.667 1.00 97.00 471 SER A C 1
ATOM 3569 O O . SER A 1 471 ? -12.115 1.755 12.471 1.00 97.00 471 SER A O 1
ATOM 3571 N N . GLY A 1 472 ? -13.263 3.561 11.811 1.00 97.44 472 GLY A N 1
ATOM 3572 C CA . GLY A 1 472 ? -12.406 3.894 10.695 1.00 97.44 472 GLY A CA 1
ATOM 3573 C C . GLY A 1 472 ? -12.630 5.334 10.278 1.00 97.44 472 GLY A C 1
ATOM 3574 O O . GLY A 1 472 ? -13.768 5.732 10.035 1.00 97.44 472 GLY A O 1
ATOM 3575 N N . ALA A 1 473 ? -11.553 6.102 10.141 1.00 98.00 473 ALA A N 1
ATOM 3576 C CA . ALA A 1 473 ? -11.574 7.389 9.451 1.00 98.00 473 ALA A CA 1
ATOM 3577 C C . ALA A 1 473 ? -10.879 7.310 8.084 1.00 98.00 473 ALA A C 1
ATOM 3579 O O . ALA A 1 473 ? -9.910 6.565 7.873 1.00 98.00 473 ALA A O 1
ATOM 3580 N N . GLY A 1 474 ? -11.363 8.093 7.124 1.00 96.38 474 GLY A N 1
ATOM 3581 C CA . GLY A 1 474 ? -10.834 8.079 5.764 1.00 96.38 474 GLY A CA 1
ATOM 3582 C C . GLY A 1 474 ? -11.145 9.346 4.989 1.00 96.38 474 GLY A C 1
ATOM 3583 O O . GLY A 1 474 ? -11.975 10.151 5.389 1.00 96.38 474 GLY A O 1
ATOM 3584 N N . THR A 1 475 ? -10.497 9.508 3.836 1.00 93.88 475 THR A N 1
ATOM 3585 C CA . THR A 1 475 ? -10.793 10.619 2.920 1.00 93.88 475 THR A CA 1
ATOM 3586 C C . THR A 1 475 ? -12.154 10.457 2.242 1.00 93.88 475 THR A C 1
ATOM 3588 O O . THR A 1 475 ? -12.644 11.393 1.638 1.00 93.88 475 THR A O 1
ATOM 3591 N N . SER A 1 476 ? -12.804 9.300 2.335 1.00 95.62 476 SER A N 1
ATOM 3592 C CA . SER A 1 476 ? -14.181 9.080 1.880 1.00 95.62 476 SER A CA 1
ATOM 3593 C C . SER A 1 476 ? -14.937 8.208 2.878 1.00 95.62 476 SER A C 1
ATOM 3595 O O . SER A 1 476 ? -14.322 7.398 3.581 1.00 95.62 476 SER A O 1
ATOM 3597 N N . GLU A 1 477 ? -16.267 8.301 2.902 1.00 96.06 477 GLU A N 1
ATOM 3598 C CA . GLU A 1 477 ? -17.091 7.421 3.743 1.00 96.06 477 GLU A CA 1
ATOM 3599 C C . GLU A 1 477 ? -16.897 5.940 3.387 1.00 96.06 477 GLU A C 1
ATOM 3601 O O . GLU A 1 477 ? -16.867 5.097 4.279 1.00 96.06 477 GLU A O 1
ATOM 3606 N N . ALA A 1 478 ? -16.670 5.618 2.108 1.00 94.75 478 ALA A N 1
ATOM 3607 C CA . ALA A 1 478 ? -16.366 4.256 1.671 1.00 94.75 478 ALA A CA 1
ATOM 3608 C C . ALA A 1 478 ? -15.061 3.737 2.296 1.00 94.75 478 ALA A C 1
ATOM 3610 O O . ALA A 1 478 ? -15.033 2.645 2.860 1.00 94.75 478 ALA A O 1
ATOM 3611 N N . THR A 1 479 ? -13.991 4.541 2.264 1.00 94.75 479 THR A N 1
ATOM 3612 C CA . THR A 1 479 ? -12.711 4.169 2.891 1.00 94.75 479 THR A CA 1
ATOM 3613 C C . THR A 1 479 ? -12.804 4.083 4.414 1.00 94.75 479 THR A C 1
ATOM 3615 O O . THR A 1 479 ? -12.192 3.198 5.008 1.00 94.75 479 THR A O 1
ATOM 3618 N N . ALA A 1 480 ? -13.576 4.970 5.049 1.00 97.62 480 ALA A N 1
ATOM 3619 C CA . ALA A 1 480 ? -13.821 4.955 6.488 1.00 97.62 480 ALA A CA 1
ATOM 3620 C C . ALA A 1 480 ? -14.579 3.679 6.903 1.00 97.62 480 ALA A C 1
ATOM 3622 O O . ALA A 1 480 ? -14.127 2.944 7.781 1.00 97.62 480 ALA A O 1
ATOM 3623 N N . ALA A 1 481 ? -15.662 3.351 6.189 1.00 97.69 481 ALA A N 1
ATOM 3624 C CA . ALA A 1 481 ? -16.428 2.126 6.389 1.00 97.69 481 ALA A CA 1
ATOM 3625 C C . ALA A 1 481 ? -15.578 0.867 6.166 1.00 97.69 481 ALA A C 1
ATOM 3627 O O . ALA A 1 481 ? -15.642 -0.064 6.964 1.00 97.69 481 ALA A O 1
ATOM 3628 N N . GLU A 1 482 ? -14.746 0.828 5.121 1.00 95.81 482 GLU A N 1
ATOM 3629 C CA . GLU A 1 482 ? -13.885 -0.326 4.855 1.00 95.81 482 GLU A CA 1
ATOM 3630 C C . GLU A 1 482 ? -12.844 -0.547 5.966 1.00 95.81 482 GLU A C 1
ATOM 3632 O O . GLU A 1 482 ? -12.562 -1.693 6.316 1.00 95.81 482 GLU A O 1
ATOM 3637 N N . ARG A 1 483 ? -12.295 0.523 6.560 1.00 96.69 483 ARG A N 1
ATOM 3638 C CA . ARG A 1 483 ? -11.383 0.419 7.714 1.00 96.69 483 ARG A CA 1
ATOM 3639 C C . ARG A 1 483 ? -12.097 -0.131 8.949 1.00 96.69 483 ARG A C 1
ATOM 3641 O O . ARG A 1 483 ? -11.608 -1.105 9.515 1.00 96.69 483 ARG A O 1
ATOM 3648 N N . ALA A 1 484 ? -13.279 0.393 9.278 1.00 97.88 484 ALA A N 1
ATOM 3649 C CA . ALA A 1 484 ? -14.083 -0.113 10.392 1.00 97.88 484 ALA A CA 1
ATOM 3650 C C . ALA A 1 484 ? -14.456 -1.597 10.203 1.00 97.88 484 ALA A C 1
ATOM 3652 O O . ALA A 1 484 ? -14.280 -2.421 11.099 1.00 97.88 484 ALA A O 1
ATOM 3653 N N . LEU A 1 485 ? -14.904 -1.977 9.001 1.00 97.94 485 LEU A N 1
ATOM 3654 C CA . LEU A 1 485 ? -15.246 -3.364 8.665 1.00 97.94 485 LEU A CA 1
ATOM 3655 C C . LEU A 1 485 ? -14.046 -4.309 8.742 1.00 97.94 485 LEU A C 1
ATOM 3657 O O . LEU A 1 485 ? -14.202 -5.473 9.101 1.00 97.94 485 LEU A O 1
ATOM 3661 N N . ARG A 1 486 ? -12.850 -3.831 8.401 1.00 96.81 486 ARG A N 1
ATOM 3662 C CA . ARG A 1 486 ? -11.614 -4.617 8.470 1.00 96.81 486 ARG A CA 1
ATOM 3663 C C . ARG A 1 486 ? -11.247 -4.959 9.903 1.00 96.81 486 ARG A C 1
ATOM 3665 O O . ARG A 1 486 ? -10.888 -6.098 10.180 1.00 96.81 486 ARG A O 1
ATOM 3672 N N . GLU A 1 487 ? -11.394 -4.010 10.810 1.00 96.06 487 GLU A N 1
ATOM 3673 C CA . GLU A 1 487 ? -11.167 -4.237 12.233 1.00 96.06 487 GLU A CA 1
ATOM 3674 C C . GLU A 1 487 ? -12.225 -5.183 12.832 1.00 96.06 487 GLU A C 1
ATOM 3676 O O . GLU A 1 487 ? -11.866 -6.139 13.522 1.00 96.06 487 GLU A O 1
ATOM 3681 N N . ILE A 1 488 ? -13.500 -5.063 12.431 1.00 96.62 488 ILE A N 1
ATOM 3682 C CA . ILE A 1 488 ? -14.522 -6.082 12.747 1.00 96.62 488 ILE A CA 1
ATOM 3683 C C . ILE A 1 488 ? -14.138 -7.460 12.188 1.00 96.62 488 ILE A C 1
ATOM 3685 O O . ILE A 1 488 ? -14.270 -8.469 12.883 1.00 96.62 488 ILE A O 1
ATOM 3689 N N . ALA A 1 489 ? -13.646 -7.534 10.948 1.00 96.25 489 ALA A N 1
ATOM 3690 C CA . ALA A 1 489 ? -13.207 -8.793 10.353 1.00 96.25 489 ALA A CA 1
ATOM 3691 C C . ALA A 1 489 ? -12.067 -9.424 11.165 1.00 96.25 489 ALA A C 1
ATOM 3693 O O . ALA A 1 489 ? -12.077 -10.636 11.377 1.00 96.25 489 ALA A O 1
ATOM 3694 N N . LYS A 1 490 ? -11.120 -8.613 11.659 1.00 95.00 490 LYS A N 1
ATOM 3695 C CA . LYS A 1 490 ? -10.018 -9.054 12.525 1.00 95.00 490 LYS A CA 1
ATOM 3696 C C . LYS A 1 490 ? -10.558 -9.651 13.828 1.00 95.00 490 LYS A C 1
ATOM 3698 O O . LYS A 1 490 ? -10.200 -10.783 14.160 1.00 95.00 490 LYS A O 1
ATOM 3703 N N . ALA A 1 491 ? -11.468 -8.944 14.503 1.00 92.88 491 ALA A N 1
ATOM 3704 C CA . ALA A 1 491 ? -12.085 -9.386 15.754 1.00 92.88 491 ALA A CA 1
ATOM 3705 C C . ALA A 1 491 ? -12.898 -10.684 15.582 1.00 92.88 491 ALA A C 1
ATOM 3707 O O . ALA A 1 491 ? -12.694 -11.659 16.313 1.00 92.88 491 ALA A O 1
ATOM 3708 N N . LEU A 1 492 ? -13.774 -10.746 14.571 1.00 93.19 492 LEU A N 1
ATOM 3709 C CA . LEU A 1 492 ? -14.585 -11.933 14.287 1.00 93.19 492 LEU A CA 1
ATOM 3710 C C . LEU A 1 492 ? -13.725 -13.129 13.870 1.00 93.19 492 LEU A C 1
ATOM 3712 O O . LEU A 1 492 ? -13.975 -14.241 14.335 1.00 93.19 492 LEU A O 1
ATOM 3716 N N . PHE A 1 493 ? -12.698 -12.924 13.038 1.00 92.56 493 PHE A N 1
ATOM 3717 C CA . PHE A 1 493 ? -11.777 -13.991 12.644 1.00 92.56 493 PHE A CA 1
ATOM 3718 C C . PHE A 1 493 ? -11.048 -14.553 13.868 1.00 92.56 493 PHE A C 1
ATOM 3720 O O . PHE A 1 493 ? -11.024 -15.768 14.073 1.00 92.56 493 PHE A O 1
ATOM 3727 N N . TYR A 1 494 ? -10.491 -13.685 14.716 1.00 89.88 494 TYR A N 1
ATOM 3728 C CA . TYR A 1 494 ? -9.786 -14.113 15.921 1.00 89.88 494 TYR A CA 1
ATOM 3729 C C . TYR A 1 494 ? -10.690 -14.938 16.851 1.00 89.88 494 TYR A C 1
ATOM 3731 O O . TYR A 1 494 ? -10.320 -16.043 17.253 1.00 89.88 494 TYR A O 1
ATOM 3739 N N . ARG A 1 495 ? -11.910 -14.464 17.129 1.00 89.38 495 ARG A N 1
ATOM 3740 C CA . ARG A 1 495 ? -12.867 -15.153 18.013 1.00 89.38 495 ARG A CA 1
ATOM 3741 C C . ARG A 1 495 ? -13.371 -16.467 17.407 1.00 89.38 495 ARG A C 1
ATOM 3743 O O . ARG A 1 495 ? -13.242 -17.536 18.001 1.00 89.38 495 ARG A O 1
ATOM 3750 N N . ARG A 1 496 ? -13.906 -16.419 16.186 1.00 86.56 496 ARG A N 1
ATOM 3751 C CA . ARG A 1 496 ? -14.628 -17.554 15.588 1.00 86.56 496 ARG A CA 1
ATOM 3752 C C . ARG A 1 496 ? -13.713 -18.598 14.966 1.00 86.56 496 ARG A C 1
ATOM 3754 O O . ARG A 1 496 ? -14.026 -19.782 15.038 1.00 86.56 496 ARG A O 1
ATOM 3761 N N . VAL A 1 497 ? -12.600 -18.179 14.371 1.00 84.75 497 VAL A N 1
ATOM 3762 C CA . VAL A 1 497 ? -11.702 -19.078 13.633 1.00 84.75 497 VAL A CA 1
ATOM 3763 C C . VAL A 1 497 ? -10.549 -19.533 14.513 1.00 84.75 497 VAL A C 1
ATOM 3765 O O . VAL A 1 497 ? -10.307 -20.733 14.629 1.00 84.75 497 VAL A O 1
ATOM 3768 N N . LEU A 1 498 ? -9.839 -18.590 15.142 1.00 85.56 498 LEU A N 1
ATOM 3769 C CA . LEU A 1 498 ? -8.635 -18.918 15.909 1.00 85.56 498 LEU A CA 1
ATOM 3770 C C . LEU A 1 498 ? -8.975 -19.466 17.295 1.00 85.56 498 LEU A C 1
ATOM 3772 O O . LEU A 1 498 ? -8.445 -20.503 17.688 1.00 85.56 498 LEU A O 1
ATOM 3776 N N . ARG A 1 499 ? -9.879 -18.803 18.024 1.00 86.50 499 ARG A N 1
ATOM 3777 C CA . ARG A 1 499 ? -10.306 -19.233 19.364 1.00 86.50 499 ARG A CA 1
ATOM 3778 C C . ARG A 1 499 ? -11.445 -20.249 19.348 1.00 86.50 499 ARG A C 1
ATOM 3780 O O . ARG A 1 499 ? -11.647 -20.922 20.353 1.00 86.50 499 ARG A O 1
ATOM 3787 N N . LYS A 1 500 ? -12.152 -20.389 18.220 1.00 85.94 500 LYS A N 1
ATOM 3788 C CA . LYS A 1 500 ? -13.338 -21.252 18.069 1.00 85.94 500 LYS A CA 1
ATOM 3789 C C . LYS A 1 500 ? -14.428 -20.966 19.113 1.00 85.94 500 LYS A C 1
ATOM 3791 O O . LYS A 1 500 ? -15.189 -21.858 19.471 1.00 85.94 500 LYS A O 1
ATOM 3796 N N . THR A 1 501 ? -14.525 -19.720 19.572 1.00 85.06 501 THR A N 1
ATOM 3797 C CA . THR A 1 501 ? -15.569 -19.253 20.495 1.00 85.06 501 THR A CA 1
ATOM 3798 C C . THR A 1 501 ? -16.745 -18.674 19.723 1.00 85.06 501 THR A C 1
ATOM 3800 O O . THR A 1 501 ? -16.662 -18.493 18.505 1.00 85.06 501 THR A O 1
ATOM 3803 N N . GLU A 1 502 ? -17.837 -18.366 20.420 1.00 85.81 502 GLU A N 1
ATOM 3804 C CA . GLU A 1 502 ? -18.914 -17.525 19.892 1.00 85.81 502 GLU A CA 1
ATOM 3805 C C . GLU A 1 502 ? -18.457 -16.067 19.698 1.00 85.81 502 GLU A C 1
ATOM 3807 O O . GLU A 1 502 ? -17.330 -15.699 20.051 1.00 85.81 502 GLU A O 1
ATOM 3812 N N . ALA A 1 503 ? -19.307 -15.254 19.058 1.00 83.38 503 ALA A N 1
ATOM 3813 C CA . ALA A 1 503 ? -19.040 -13.826 18.883 1.00 83.38 503 ALA A CA 1
ATOM 3814 C C . ALA A 1 503 ? -19.074 -13.096 20.236 1.00 83.38 503 ALA A C 1
ATOM 3816 O O . ALA A 1 503 ? -18.160 -12.327 20.537 1.00 83.38 503 ALA A O 1
ATOM 3817 N N . PHE A 1 504 ? -20.077 -13.414 21.058 1.00 88.12 504 PHE A N 1
ATOM 3818 C CA . PHE A 1 504 ? -20.236 -12.922 22.422 1.00 88.12 504 PHE A CA 1
ATOM 3819 C C . PHE A 1 504 ? -19.934 -14.028 23.426 1.00 88.12 504 PHE A C 1
ATOM 3821 O O . PHE A 1 504 ? -20.103 -15.208 23.124 1.00 88.12 504 PHE A O 1
ATOM 3828 N N . THR A 1 505 ? -19.429 -13.658 24.598 1.00 81.75 505 THR A N 1
ATOM 3829 C CA . THR A 1 505 ? -19.147 -14.610 25.675 1.00 81.75 505 THR A CA 1
ATOM 3830 C C . THR A 1 505 ? -20.222 -14.520 26.755 1.00 81.75 505 THR A C 1
ATOM 3832 O O . THR A 1 505 ? -20.639 -13.428 27.133 1.00 81.75 505 THR A O 1
ATOM 3835 N N . SER A 1 506 ? -20.650 -15.671 27.276 1.00 75.75 506 SER A N 1
ATOM 3836 C CA . SER A 1 506 ? -21.586 -15.783 28.409 1.00 75.75 506 SER A CA 1
ATOM 3837 C C . SER A 1 506 ? -20.884 -15.948 29.765 1.00 75.75 506 SER A C 1
ATOM 3839 O O . SER A 1 506 ? -21.503 -15.835 30.821 1.00 75.75 506 SER A O 1
ATOM 3841 N N . SER A 1 507 ? -19.577 -16.216 29.743 1.00 68.19 507 SER A N 1
ATOM 3842 C CA . SER A 1 507 ? -18.706 -16.290 30.914 1.00 68.19 507 SER A CA 1
ATOM 3843 C C . SER A 1 507 ? -17.734 -15.106 30.895 1.00 68.19 507 SER A C 1
ATOM 3845 O O . SER A 1 507 ? -16.749 -15.148 30.150 1.00 68.19 507 SER A O 1
ATOM 3847 N N . ASN A 1 508 ? -17.980 -14.046 31.672 1.00 61.25 508 ASN A N 1
ATOM 3848 C CA . ASN A 1 508 ? -16.997 -12.967 31.812 1.00 61.25 508 ASN A CA 1
ATOM 3849 C C . ASN A 1 508 ? -15.972 -13.302 32.906 1.00 61.25 508 ASN A C 1
ATOM 3851 O O . ASN A 1 508 ? -16.375 -13.550 34.043 1.00 61.25 508 ASN A O 1
ATOM 3855 N N . PRO A 1 509 ? -14.661 -13.267 32.618 1.00 55.12 509 PRO A N 1
ATOM 3856 C CA . PRO A 1 509 ? -13.624 -13.396 33.636 1.00 55.12 509 PRO A CA 1
ATOM 3857 C C . PRO A 1 509 ? -13.241 -12.061 34.301 1.00 55.12 509 PRO A C 1
ATOM 3859 O O . PRO A 1 509 ? -12.464 -12.077 35.254 1.00 55.12 509 PRO A O 1
ATOM 3862 N N . VAL A 1 510 ? -13.744 -10.908 33.837 1.00 56.38 510 VAL A N 1
ATOM 3863 C CA . VAL A 1 510 ? -13.360 -9.602 34.401 1.00 56.38 510 VAL A CA 1
ATOM 3864 C C . VAL A 1 510 ? -14.216 -9.278 35.629 1.00 56.38 510 VAL A C 1
ATOM 3866 O O . VAL A 1 510 ? -15.174 -8.517 35.573 1.00 56.38 510 VAL A O 1
ATOM 3869 N N . THR A 1 511 ? -13.884 -9.906 36.756 1.00 53.12 511 THR A N 1
ATOM 3870 C CA . THR A 1 511 ? -14.516 -9.673 38.069 1.00 53.12 511 THR A CA 1
ATOM 3871 C C . THR A 1 511 ? -13.827 -8.558 38.874 1.00 53.12 511 THR A C 1
ATOM 3873 O O . THR A 1 511 ? -14.100 -8.399 40.062 1.00 53.12 511 THR A O 1
ATOM 3876 N N . ALA A 1 512 ? -12.895 -7.823 38.256 1.00 56.94 512 ALA A N 1
ATOM 3877 C CA . ALA A 1 512 ? -12.026 -6.809 38.861 1.00 56.94 512 ALA A CA 1
ATOM 3878 C C . ALA A 1 512 ? -12.083 -5.478 38.081 1.00 56.94 512 ALA A C 1
ATOM 3880 O O . ALA A 1 512 ? -12.836 -5.348 37.117 1.00 56.94 512 ALA A O 1
ATOM 3881 N N . ALA A 1 513 ? -11.286 -4.484 38.490 1.00 72.12 513 ALA A N 1
ATOM 3882 C CA . ALA A 1 513 ? -11.120 -3.241 37.737 1.00 72.12 513 ALA A CA 1
ATOM 3883 C C . ALA A 1 513 ? -10.581 -3.534 36.323 1.00 72.12 513 ALA A C 1
ATOM 3885 O O . ALA A 1 513 ? -9.550 -4.186 36.182 1.00 72.12 513 ALA A O 1
ATOM 3886 N N . ILE A 1 514 ? -11.279 -3.050 35.293 1.00 80.00 514 ILE A N 1
ATOM 3887 C CA . ILE A 1 514 ? -10.859 -3.110 33.886 1.00 80.00 514 ILE A CA 1
ATOM 3888 C C . ILE A 1 514 ? -9.646 -2.187 33.728 1.00 80.00 514 ILE A C 1
ATOM 3890 O O . ILE A 1 514 ? -9.748 -1.011 34.062 1.00 80.00 514 ILE A O 1
ATOM 3894 N N . THR A 1 515 ? -8.506 -2.705 33.264 1.00 81.62 515 THR A N 1
ATOM 3895 C CA . THR A 1 515 ? -7.224 -1.974 33.202 1.00 81.62 515 THR A CA 1
ATOM 3896 C C . THR A 1 515 ? -6.543 -2.009 31.841 1.00 81.62 515 THR A C 1
ATOM 3898 O O . THR A 1 515 ? -5.955 -1.010 31.427 1.00 81.62 515 THR A O 1
ATOM 3901 N N . ALA A 1 516 ? -6.596 -3.138 31.139 1.00 83.62 516 ALA A N 1
ATOM 3902 C CA . ALA A 1 516 ? -5.916 -3.326 29.867 1.00 83.62 516 ALA A CA 1
ATOM 3903 C C . ALA A 1 516 ? -6.865 -3.100 28.676 1.00 83.62 516 ALA A C 1
ATOM 3905 O O . ALA A 1 516 ? -8.056 -3.384 28.789 1.00 83.62 516 ALA A O 1
ATOM 3906 N N . PRO A 1 517 ? -6.351 -2.682 27.502 1.00 85.88 517 PRO A N 1
ATOM 3907 C CA . PRO A 1 517 ? -7.174 -2.460 26.308 1.00 85.88 517 PRO A CA 1
ATOM 3908 C C . PRO A 1 517 ? -8.093 -3.640 25.954 1.00 85.88 517 PRO A C 1
ATOM 3910 O O . PRO A 1 517 ? -9.306 -3.483 25.847 1.00 85.88 517 PRO A O 1
ATOM 3913 N N . TRP A 1 518 ? -7.552 -4.861 25.937 1.00 83.75 518 TRP A N 1
ATOM 3914 C CA . TRP A 1 518 ? -8.327 -6.065 25.623 1.00 83.75 518 TRP A CA 1
ATOM 3915 C C . TRP A 1 518 ? -9.445 -6.372 26.641 1.00 83.75 518 TRP A C 1
ATOM 3917 O O . TRP A 1 518 ? -10.406 -7.060 26.295 1.00 83.75 518 TRP A O 1
ATOM 3927 N N . GLU A 1 519 ? -9.350 -5.879 27.885 1.00 87.12 519 GLU A N 1
ATOM 3928 C CA . GLU A 1 519 ? -10.393 -6.044 28.909 1.00 87.12 519 GLU A CA 1
ATOM 3929 C C . GLU A 1 519 ? -11.599 -5.136 28.634 1.00 87.12 519 GLU A C 1
ATOM 3931 O O . GLU A 1 519 ? -12.727 -5.530 28.928 1.00 87.12 519 GLU A O 1
ATOM 3936 N N . HIS A 1 520 ? -11.385 -3.964 28.020 1.00 89.06 520 HIS A N 1
ATOM 3937 C CA . HIS A 1 520 ? -12.470 -3.091 27.565 1.00 89.06 520 HIS A CA 1
ATOM 3938 C C . HIS A 1 520 ? -13.302 -3.801 26.489 1.00 89.06 520 HIS A C 1
ATOM 3940 O O . HIS A 1 520 ? -14.514 -3.951 26.641 1.00 89.06 520 HIS A O 1
ATOM 3946 N N . GLU A 1 521 ? -12.652 -4.319 25.439 1.00 87.50 521 GLU A N 1
ATOM 3947 C CA . GLU A 1 521 ? -13.341 -5.065 24.376 1.00 87.50 521 GLU A CA 1
ATOM 3948 C C . GLU A 1 521 ? -14.040 -6.315 24.939 1.00 87.50 521 GLU A C 1
ATOM 3950 O O . GLU A 1 521 ? -15.184 -6.611 24.590 1.00 87.50 521 GLU A O 1
ATOM 3955 N N . ALA A 1 522 ? -13.380 -7.057 25.837 1.00 86.38 522 ALA A N 1
ATOM 3956 C CA . ALA A 1 522 ? -13.949 -8.258 26.447 1.00 86.38 522 ALA A CA 1
ATOM 3957 C C . ALA A 1 522 ? -15.189 -7.964 27.306 1.00 86.38 522 ALA A C 1
ATOM 3959 O O . ALA A 1 522 ? -16.149 -8.732 27.246 1.00 86.38 522 ALA A O 1
ATOM 3960 N N . TYR A 1 523 ? -15.193 -6.859 28.061 1.00 88.38 523 TYR A N 1
ATOM 3961 C CA . TYR A 1 523 ? -16.346 -6.438 28.855 1.00 88.38 523 TYR A CA 1
ATOM 3962 C C . TYR A 1 523 ? -17.566 -6.161 27.973 1.00 88.38 523 TYR A C 1
ATOM 3964 O O . TYR A 1 523 ? -18.650 -6.668 28.254 1.00 88.38 523 TYR A O 1
ATOM 3972 N N . PHE A 1 524 ? -17.390 -5.417 26.877 1.00 90.81 524 PHE A N 1
ATOM 3973 C CA . PHE A 1 524 ? -18.497 -5.075 25.981 1.00 90.81 524 PHE A CA 1
ATOM 3974 C C . PHE A 1 524 ? -18.930 -6.224 25.064 1.00 90.81 524 PHE A C 1
ATOM 3976 O O . PHE A 1 524 ? -20.103 -6.301 24.697 1.00 90.81 524 PHE A O 1
ATOM 3983 N N . ALA A 1 525 ? -18.036 -7.172 24.776 1.00 89.69 525 ALA A N 1
ATOM 3984 C CA . ALA A 1 525 ? -18.352 -8.409 24.066 1.00 89.69 525 ALA A CA 1
ATOM 3985 C C . ALA A 1 525 ? -19.022 -9.481 24.958 1.00 89.69 525 ALA A C 1
ATOM 3987 O O . ALA A 1 525 ? -19.077 -10.654 24.574 1.00 89.69 525 ALA A O 1
ATOM 3988 N N . HIS A 1 526 ? -19.531 -9.099 26.133 1.00 88.19 526 HIS A N 1
ATOM 3989 C CA . HIS A 1 526 ? -20.222 -9.985 27.063 1.00 88.19 526 HIS A CA 1
ATOM 3990 C C . HIS A 1 526 ? -21.750 -9.903 26.934 1.00 88.19 526 HIS A C 1
ATOM 3992 O O . HIS A 1 526 ? -22.323 -8.853 26.634 1.00 88.19 526 HIS A O 1
ATOM 3998 N N . GLU A 1 527 ? -22.440 -11.009 27.215 1.00 86.81 527 GLU A N 1
ATOM 3999 C CA . GLU A 1 527 ? -23.902 -11.067 27.108 1.00 86.81 527 GLU A CA 1
ATOM 4000 C C . GLU A 1 527 ? -24.639 -10.248 28.177 1.00 86.81 527 GLU A C 1
ATOM 4002 O O . GLU A 1 527 ? -25.748 -9.791 27.948 1.00 86.81 527 GLU A O 1
ATOM 4007 N N . GLN A 1 528 ? -24.036 -10.007 29.338 1.00 83.81 528 GLN A N 1
ATOM 4008 C CA . GLN A 1 528 ? -24.699 -9.310 30.455 1.00 83.81 528 GLN A CA 1
ATOM 4009 C C . GLN A 1 528 ? -24.502 -7.787 30.459 1.00 83.81 528 GLN A C 1
ATOM 4011 O O . GLN A 1 528 ? -24.818 -7.136 31.452 1.00 83.81 528 GLN A O 1
ATOM 4016 N N . VAL A 1 529 ? -23.969 -7.205 29.381 1.00 86.38 529 VAL A N 1
ATOM 4017 C CA . VAL A 1 529 ? -23.857 -5.744 29.274 1.00 86.38 529 VAL A CA 1
ATOM 4018 C C . VAL A 1 529 ? -25.265 -5.132 29.290 1.00 86.38 529 VAL A C 1
ATOM 4020 O O . VAL A 1 529 ? -26.099 -5.552 28.477 1.00 86.38 529 VAL A O 1
ATOM 4023 N N . PRO A 1 530 ? -25.548 -4.152 30.172 1.00 85.25 530 PRO A N 1
ATOM 4024 C CA . PRO A 1 530 ? -26.862 -3.521 30.246 1.00 85.25 530 PRO A CA 1
ATOM 4025 C C . PRO A 1 530 ? -27.258 -2.892 28.898 1.00 85.25 530 PRO A C 1
ATOM 4027 O O . PRO A 1 530 ? -26.507 -2.056 28.382 1.00 85.25 530 PRO A O 1
ATOM 4030 N N . PRO A 1 531 ? -28.403 -3.269 28.293 1.00 86.38 531 PRO A N 1
ATOM 4031 C CA . PRO A 1 531 ? -28.819 -2.749 26.989 1.00 86.38 531 PRO A CA 1
ATOM 4032 C C . PRO A 1 531 ? -28.942 -1.222 26.929 1.00 86.38 531 PRO A C 1
ATOM 4034 O O . PRO A 1 531 ? -28.709 -0.626 25.883 1.00 86.38 531 PRO A O 1
ATOM 4037 N N . GLU A 1 532 ? -29.267 -0.564 28.038 1.00 87.25 532 GLU A N 1
ATOM 4038 C CA . GLU A 1 532 ? -29.334 0.894 28.163 1.00 87.25 532 GLU A CA 1
ATOM 4039 C C . GLU A 1 532 ? -27.980 1.591 27.944 1.00 87.25 532 GLU A C 1
ATOM 4041 O O . GLU A 1 532 ? -27.933 2.736 27.484 1.00 87.25 532 GLU A O 1
ATOM 4046 N N . LEU A 1 533 ? -26.867 0.900 28.210 1.00 88.69 533 LEU A N 1
ATOM 4047 C CA . LEU A 1 533 ? -25.525 1.452 28.040 1.00 88.69 533 LEU A CA 1
ATOM 4048 C C . LEU A 1 533 ? -25.144 1.546 26.555 1.00 88.69 533 LEU A C 1
ATOM 4050 O O . LEU A 1 533 ? -24.526 2.528 26.135 1.00 88.69 533 LEU A O 1
ATOM 4054 N N . THR A 1 534 ? -25.546 0.552 25.758 1.00 91.62 534 THR A N 1
ATOM 4055 C CA . THR A 1 534 ? -25.134 0.373 24.355 1.00 91.62 534 THR A CA 1
ATOM 4056 C C . THR A 1 534 ? -26.245 0.659 23.342 1.00 91.62 534 THR A C 1
ATOM 4058 O O . THR A 1 534 ? -25.963 0.881 22.164 1.00 91.62 534 THR A O 1
ATOM 4061 N N . GLY A 1 535 ? -27.504 0.716 23.783 1.00 90.50 535 GLY A N 1
ATOM 4062 C CA . GLY A 1 535 ? -28.687 0.781 22.923 1.00 90.50 535 GLY A CA 1
ATOM 4063 C C . GLY A 1 535 ? -28.695 1.957 21.947 1.00 90.50 535 GLY A C 1
ATOM 4064 O O . GLY A 1 535 ? -29.137 1.796 20.809 1.00 90.50 535 GLY A O 1
ATOM 4065 N N . PHE A 1 536 ? -28.123 3.104 22.327 1.00 92.12 536 PHE A N 1
ATOM 4066 C CA . PHE A 1 536 ? -28.031 4.293 21.468 1.00 92.12 536 PHE A CA 1
ATOM 4067 C C . PHE A 1 536 ? -27.252 4.047 20.160 1.00 92.12 536 PHE A C 1
ATOM 4069 O O . PHE A 1 536 ? -27.557 4.670 19.146 1.00 92.12 536 PHE A O 1
ATOM 4076 N N . LEU A 1 537 ? -26.305 3.099 20.147 1.00 91.94 537 LEU A N 1
ATOM 4077 C CA . LEU A 1 537 ? -25.545 2.716 18.949 1.00 91.94 537 LEU A CA 1
ATOM 4078 C C . LEU A 1 537 ? -26.404 1.968 17.919 1.00 91.94 537 LEU A C 1
ATOM 4080 O O . LEU A 1 537 ? -26.038 1.871 16.749 1.00 91.94 537 LEU A O 1
ATOM 4084 N N . THR A 1 538 ? -27.548 1.434 18.352 1.00 84.44 538 THR A N 1
ATOM 4085 C CA . THR A 1 538 ? -28.469 0.641 17.522 1.00 84.44 538 THR A CA 1
ATOM 4086 C C . THR A 1 538 ? -29.805 1.349 17.274 1.00 84.44 538 THR A C 1
ATOM 4088 O O . THR A 1 538 ? -30.461 1.098 16.260 1.00 84.44 538 THR A O 1
ATOM 4091 N N . ALA A 1 539 ? -30.181 2.296 18.138 1.00 81.38 539 ALA A N 1
ATOM 4092 C CA . ALA A 1 539 ? -31.399 3.100 18.062 1.00 81.38 539 ALA A CA 1
ATOM 4093 C C . ALA A 1 539 ? -31.287 4.238 17.023 1.00 81.38 539 ALA A C 1
ATOM 4095 O O . ALA A 1 539 ? -31.451 5.403 17.348 1.00 81.38 539 ALA A O 1
ATOM 4096 N N . GLY A 1 540 ? -30.940 3.936 15.769 1.00 68.88 540 GLY A N 1
ATOM 4097 C CA . GLY A 1 540 ? -30.537 4.962 14.796 1.00 68.88 540 GLY A CA 1
ATOM 4098 C C . GLY A 1 540 ? -31.585 6.051 14.504 1.00 68.88 540 GLY A C 1
ATOM 4099 O O . GLY A 1 540 ? -32.770 5.758 14.354 1.00 68.88 540 GLY A O 1
ATOM 4100 N N . ALA A 1 541 ? -31.119 7.287 14.289 1.00 71.81 541 ALA A N 1
ATOM 4101 C CA . ALA A 1 541 ? -31.931 8.467 13.943 1.00 71.81 541 ALA A CA 1
ATOM 4102 C C . ALA A 1 541 ? -32.374 8.529 12.457 1.00 71.81 541 ALA A C 1
ATOM 4104 O O . ALA A 1 541 ? -32.800 9.568 11.959 1.00 71.81 541 ALA A O 1
ATOM 4105 N N . GLY A 1 542 ? -32.238 7.417 11.726 1.00 86.38 542 GLY A N 1
ATOM 4106 C CA . GLY A 1 542 ? -32.459 7.304 10.281 1.00 86.38 542 GLY A CA 1
ATOM 4107 C C . GLY A 1 542 ? -31.459 6.347 9.625 1.00 86.38 542 GLY A C 1
ATOM 4108 O O . GLY A 1 542 ? -30.593 5.784 10.303 1.00 86.38 542 GLY A O 1
ATOM 4109 N N . GLN A 1 543 ? -31.580 6.144 8.311 1.00 93.62 543 GLN A N 1
ATOM 4110 C CA . GLN A 1 543 ? -30.613 5.397 7.500 1.00 93.62 543 GLN A CA 1
ATOM 4111 C C . GLN A 1 543 ? -30.375 6.118 6.170 1.00 93.62 543 GLN A C 1
ATOM 4113 O O . GLN A 1 543 ? -31.329 6.537 5.516 1.00 93.62 543 GLN A O 1
ATOM 4118 N N . ARG A 1 544 ? -29.110 6.228 5.754 1.00 95.31 544 ARG A N 1
ATOM 4119 C CA . ARG A 1 544 ? -28.710 6.774 4.449 1.00 95.31 544 ARG A CA 1
ATOM 4120 C C . ARG A 1 544 ? -27.675 5.893 3.751 1.00 95.31 544 ARG A C 1
ATOM 4122 O O . ARG A 1 544 ? -27.083 4.993 4.351 1.00 95.31 544 ARG A O 1
ATOM 4129 N N . ALA A 1 545 ? -27.467 6.132 2.462 1.00 94.38 545 ALA A N 1
ATOM 4130 C CA . ALA A 1 545 ? -26.366 5.525 1.723 1.00 94.38 545 ALA A CA 1
ATOM 4131 C C . ALA A 1 545 ? -25.024 6.184 2.087 1.00 94.38 545 ALA A C 1
ATOM 4133 O O . ALA A 1 545 ? -24.984 7.330 2.545 1.00 94.38 545 ALA A O 1
ATOM 4134 N N . VAL A 1 546 ? -23.937 5.444 1.859 1.00 93.31 546 VAL A N 1
ATOM 4135 C CA . VAL A 1 546 ? -22.567 5.972 1.896 1.00 93.31 546 VAL A CA 1
ATOM 4136 C C . VAL A 1 546 ? -22.422 6.999 0.774 1.00 93.31 546 VAL A C 1
ATOM 4138 O O . VAL A 1 546 ? -22.727 6.706 -0.383 1.00 93.31 546 VAL A O 1
ATOM 4141 N N . ALA A 1 547 ? -21.984 8.205 1.112 1.00 91.44 547 ALA A N 1
ATOM 4142 C CA . ALA A 1 547 ? -21.811 9.294 0.168 1.00 91.44 547 ALA A CA 1
ATOM 4143 C C . ALA A 1 547 ? -20.614 9.046 -0.762 1.00 91.44 547 ALA A C 1
ATOM 4145 O O . ALA A 1 547 ? -19.551 8.573 -0.348 1.00 91.44 547 ALA A O 1
ATOM 4146 N N . SER A 1 548 ? -20.775 9.415 -2.033 1.00 86.25 548 SER A N 1
ATOM 4147 C CA . SER A 1 548 ? -19.684 9.444 -3.005 1.00 86.25 548 SER A CA 1
ATOM 4148 C C . SER A 1 548 ? -18.893 10.746 -2.879 1.00 86.25 548 SER A C 1
ATOM 4150 O O . SER A 1 548 ? -19.479 11.825 -2.947 1.00 86.25 548 SER A O 1
ATOM 4152 N N . GLY A 1 549 ? -17.569 10.664 -2.764 1.00 85.94 549 GLY A N 1
ATOM 4153 C CA . GLY A 1 549 ? -16.695 11.838 -2.760 1.00 85.94 549 GLY A CA 1
ATOM 4154 C C . GLY A 1 549 ? -15.417 11.617 -1.962 1.00 85.94 549 GLY A C 1
ATOM 4155 O O . GLY A 1 549 ? -15.346 10.714 -1.130 1.00 85.94 549 GLY A O 1
ATOM 4156 N N . SER A 1 550 ? -14.408 12.446 -2.226 1.00 89.06 550 SER A N 1
ATOM 4157 C CA . SER A 1 550 ? -13.182 12.510 -1.431 1.00 89.06 550 SER A CA 1
ATOM 4158 C C . SER A 1 550 ? -13.101 13.866 -0.740 1.00 89.06 550 SER A C 1
ATOM 4160 O O . SER A 1 550 ? -13.338 14.896 -1.364 1.00 89.06 550 SER A O 1
ATOM 4162 N N . MET A 1 551 ? -12.731 13.847 0.530 1.00 91.06 551 MET A N 1
ATOM 4163 C CA . MET A 1 551 ? -12.521 14.989 1.404 1.00 91.06 551 MET A CA 1
ATOM 4164 C C . MET A 1 551 ? -11.024 15.219 1.611 1.00 91.06 551 MET A C 1
ATOM 4166 O O . MET A 1 551 ? -10.213 14.291 1.526 1.00 91.06 551 MET A O 1
ATOM 4170 N N . SER A 1 552 ? -10.667 16.476 1.866 1.00 90.88 552 SER A N 1
ATOM 4171 C CA . SER A 1 552 ? -9.299 16.888 2.178 1.00 90.88 552 SER A CA 1
ATOM 4172 C C . SER A 1 552 ? -8.986 16.668 3.659 1.00 90.88 552 SER A C 1
ATOM 4174 O O . SER A 1 552 ? -9.857 16.805 4.512 1.00 90.88 552 SER A O 1
ATOM 4176 N N . LEU A 1 553 ? -7.718 16.386 3.970 1.00 91.69 553 LEU A N 1
ATOM 4177 C CA . LEU A 1 553 ? -7.218 16.325 5.349 1.00 91.69 553 LEU A CA 1
ATOM 4178 C C . LEU A 1 553 ? -6.677 17.673 5.848 1.00 91.69 553 LEU A C 1
ATOM 4180 O O . LEU A 1 553 ? -6.161 17.738 6.959 1.00 91.69 553 LEU A O 1
ATOM 4184 N N . GLU A 1 554 ? -6.773 18.750 5.058 1.00 90.06 554 GLU A N 1
ATOM 4185 C CA . GLU A 1 554 ? -6.249 20.079 5.418 1.00 90.06 554 GLU A CA 1
ATOM 4186 C C . GLU A 1 554 ? -6.739 20.557 6.784 1.00 90.06 554 GLU A C 1
ATOM 4188 O O . GLU A 1 554 ? -5.933 21.009 7.591 1.00 90.06 554 GLU A O 1
ATOM 4193 N N . ARG A 1 555 ? -8.028 20.373 7.091 1.00 90.38 555 ARG A N 1
ATOM 4194 C CA . ARG A 1 555 ? -8.584 20.767 8.390 1.00 90.38 555 ARG A CA 1
ATOM 4195 C C . ARG A 1 555 ? -7.982 19.984 9.558 1.00 90.38 555 ARG A C 1
ATOM 4197 O O . ARG A 1 555 ? -7.793 20.550 10.627 1.00 90.38 555 ARG A O 1
ATOM 4204 N N . LEU A 1 556 ? -7.638 18.709 9.368 1.00 93.62 556 LEU A N 1
ATOM 4205 C CA . LEU A 1 556 ? -6.925 17.942 10.397 1.00 93.62 556 LEU A CA 1
ATOM 4206 C C . LEU A 1 556 ? -5.476 18.407 10.543 1.00 93.62 556 LEU A C 1
ATOM 4208 O O . LEU A 1 556 ? -4.972 18.481 11.658 1.00 93.62 556 LEU A O 1
ATOM 4212 N N . ARG A 1 557 ? -4.824 18.799 9.442 1.00 93.62 557 ARG A N 1
ATOM 4213 C CA . ARG A 1 557 ? -3.465 19.363 9.481 1.00 93.62 557 ARG A CA 1
ATOM 4214 C C . ARG A 1 557 ? -3.388 20.710 10.205 1.00 93.62 557 ARG A C 1
ATOM 4216 O O . ARG A 1 557 ? -2.303 21.073 10.638 1.00 93.62 557 ARG A O 1
ATOM 4223 N N . THR A 1 558 ? -4.494 21.451 10.336 1.00 94.06 558 THR A N 1
ATOM 4224 C CA . THR A 1 558 ? -4.503 22.711 11.102 1.00 94.06 558 THR A CA 1
ATOM 4225 C C . THR A 1 558 ? -4.639 22.509 12.608 1.00 94.06 558 THR A C 1
ATOM 4227 O O . THR A 1 558 ? -4.229 23.389 13.351 1.00 94.06 558 THR A O 1
ATOM 4230 N N . VAL A 1 559 ? -5.211 21.385 13.054 1.00 94.56 559 VAL A N 1
ATOM 4231 C CA . VAL A 1 559 ? -5.504 21.125 14.482 1.00 94.56 559 VAL A CA 1
ATOM 4232 C C . VAL A 1 559 ? -4.596 20.058 15.100 1.00 94.56 559 VAL A C 1
ATOM 4234 O O . VAL A 1 559 ? -4.673 19.792 16.298 1.00 94.56 559 VAL A O 1
ATOM 4237 N N . ALA A 1 560 ? -3.749 19.408 14.298 1.00 96.06 560 ALA A N 1
ATOM 4238 C CA . ALA A 1 560 ? -2.846 18.359 14.750 1.00 96.06 560 ALA A CA 1
ATOM 4239 C C . ALA A 1 560 ? -1.450 18.503 14.130 1.00 96.06 560 ALA A C 1
ATOM 4241 O O . ALA A 1 560 ? -1.298 18.771 12.937 1.00 96.06 560 ALA A O 1
ATOM 4242 N N . ALA A 1 561 ? -0.427 18.271 14.948 1.00 94.75 561 ALA A N 1
ATOM 4243 C CA . ALA A 1 561 ? 0.966 18.210 14.531 1.00 94.75 561 ALA A CA 1
ATOM 4244 C C . ALA A 1 561 ? 1.362 16.762 14.227 1.00 94.75 561 ALA A C 1
ATOM 4246 O O . ALA A 1 561 ? 0.877 15.838 14.877 1.00 94.75 561 ALA A O 1
ATOM 4247 N N . VAL A 1 562 ? 2.267 16.558 13.265 1.00 94.38 562 VAL A N 1
ATOM 4248 C CA . VAL A 1 562 ? 2.801 15.231 12.926 1.00 94.38 562 VAL A CA 1
ATOM 4249 C C . VAL A 1 562 ? 4.313 15.210 13.118 1.00 94.38 562 VAL A C 1
ATOM 4251 O O . VAL A 1 562 ? 5.027 16.015 12.524 1.00 94.38 562 VAL A O 1
ATOM 4254 N N . ALA A 1 563 ? 4.797 14.260 13.913 1.00 91.38 563 ALA A N 1
ATOM 4255 C CA . ALA A 1 563 ? 6.213 13.998 14.135 1.00 91.38 563 ALA A CA 1
ATOM 4256 C C . ALA A 1 563 ? 6.683 12.758 13.360 1.00 91.38 563 ALA A C 1
ATOM 4258 O O . ALA A 1 563 ? 5.945 11.775 13.244 1.00 91.38 563 ALA A O 1
ATOM 4259 N N . ASP A 1 564 ? 7.923 12.794 12.866 1.00 88.81 564 ASP A N 1
ATOM 4260 C CA . ASP A 1 564 ? 8.590 11.645 12.248 1.00 88.81 564 ASP A CA 1
ATOM 4261 C C . ASP A 1 564 ? 9.323 10.808 13.300 1.00 88.81 564 ASP A C 1
ATOM 4263 O O . ASP A 1 564 ? 10.253 11.277 13.956 1.00 88.81 564 ASP A O 1
ATOM 4267 N N . LEU A 1 565 ? 8.893 9.557 13.453 1.00 89.19 565 LEU A N 1
ATOM 4268 C CA . LEU A 1 565 ? 9.468 8.571 14.363 1.00 89.19 565 LEU A CA 1
ATOM 4269 C C . LEU A 1 565 ? 10.268 7.489 13.624 1.00 89.19 565 LEU A C 1
ATOM 4271 O O . LEU A 1 565 ? 10.693 6.519 14.248 1.00 89.19 565 LEU A O 1
ATOM 4275 N N . SER A 1 566 ? 10.500 7.629 12.315 1.00 83.06 566 SER A N 1
ATOM 4276 C CA . SER A 1 566 ? 11.115 6.583 11.482 1.00 83.06 566 SER A CA 1
ATOM 4277 C C . SER A 1 566 ? 12.487 6.134 12.000 1.00 83.06 566 SER A C 1
ATOM 4279 O O . SER A 1 566 ? 12.784 4.944 11.965 1.00 83.06 566 SER A O 1
ATOM 4281 N N . ARG A 1 567 ? 13.278 7.051 12.578 1.00 81.19 567 ARG A N 1
ATOM 4282 C CA . ARG A 1 567 ? 14.587 6.759 13.202 1.00 81.19 567 ARG A CA 1
ATOM 4283 C C . ARG A 1 567 ? 14.508 5.852 14.430 1.00 81.19 567 ARG A C 1
ATOM 4285 O O . ARG A 1 567 ? 15.479 5.189 14.776 1.00 81.19 567 ARG A O 1
ATOM 4292 N N . HIS A 1 568 ? 13.367 5.845 15.113 1.00 84.69 568 HIS A N 1
ATOM 4293 C CA . HIS A 1 568 ? 13.102 4.947 16.239 1.00 84.69 568 HIS A CA 1
ATOM 4294 C C . HIS A 1 568 ? 12.513 3.606 15.772 1.00 84.69 568 HIS A C 1
ATOM 4296 O O . HIS A 1 568 ? 12.485 2.635 16.536 1.00 84.69 568 HIS A O 1
ATOM 4302 N N . GLY A 1 569 ? 12.087 3.544 14.507 1.00 83.50 569 GLY A N 1
ATOM 4303 C CA . GLY A 1 569 ? 11.522 2.374 13.860 1.00 83.50 569 GLY A CA 1
ATOM 4304 C C . GLY A 1 569 ? 12.508 1.224 13.673 1.00 83.50 569 GLY A C 1
ATOM 4305 O O . GLY A 1 569 ? 13.725 1.388 13.789 1.00 83.50 569 GLY A O 1
ATOM 4306 N N . PRO A 1 570 ? 11.996 0.014 13.406 1.00 78.81 570 PRO A N 1
ATOM 4307 C CA . PRO A 1 570 ? 12.842 -1.160 13.235 1.00 78.81 570 PRO A CA 1
ATOM 4308 C C . PRO A 1 570 ? 13.640 -1.168 11.924 1.00 78.81 570 PRO A C 1
ATOM 4310 O O . PRO A 1 570 ? 14.680 -1.813 11.871 1.00 78.81 570 PRO A O 1
ATOM 4313 N N . ASP A 1 571 ? 13.158 -0.474 10.892 1.00 76.38 571 ASP A N 1
ATOM 4314 C CA . ASP A 1 571 ? 13.783 -0.379 9.571 1.00 76.38 571 ASP A CA 1
ATOM 4315 C C . ASP A 1 571 ? 13.388 0.960 8.935 1.00 76.38 571 ASP A C 1
ATOM 4317 O O . ASP A 1 571 ? 12.347 1.070 8.287 1.00 76.38 571 ASP A O 1
ATOM 4321 N N . GLU A 1 572 ? 14.208 1.992 9.147 1.00 73.25 572 GLU A N 1
ATOM 4322 C CA . GLU A 1 572 ? 13.965 3.335 8.608 1.00 73.25 572 GLU A CA 1
ATOM 4323 C C . GLU A 1 572 ? 14.000 3.362 7.070 1.00 73.25 572 GLU A C 1
ATOM 4325 O O . GLU A 1 572 ? 13.382 4.239 6.460 1.00 73.25 572 GLU A O 1
ATOM 4330 N N . ALA A 1 573 ? 14.689 2.423 6.411 1.00 62.94 573 ALA A N 1
ATOM 4331 C CA . ALA A 1 573 ? 14.789 2.399 4.953 1.00 62.94 573 ALA A CA 1
ATOM 4332 C C . ALA A 1 573 ? 13.447 2.022 4.310 1.00 62.94 573 ALA A C 1
ATOM 4334 O O . ALA A 1 573 ? 13.047 2.623 3.310 1.00 62.94 573 ALA A O 1
ATOM 4335 N N . VAL A 1 574 ? 12.729 1.070 4.914 1.00 68.25 574 VAL A N 1
ATOM 4336 C CA . VAL A 1 574 ? 11.457 0.558 4.386 1.00 68.25 574 VAL A CA 1
ATOM 4337 C C . VAL A 1 574 ? 10.245 1.182 5.070 1.00 68.25 574 VAL A C 1
ATOM 4339 O O . VAL A 1 574 ? 9.279 1.523 4.386 1.00 68.25 574 VAL A O 1
ATOM 4342 N N . TRP A 1 575 ? 10.264 1.326 6.394 1.00 77.81 575 TRP A N 1
ATOM 4343 C CA . TRP A 1 575 ? 9.117 1.762 7.185 1.00 77.81 575 TRP A CA 1
ATOM 4344 C C . TRP A 1 575 ? 9.292 3.192 7.676 1.00 77.81 575 TRP A C 1
ATOM 4346 O O . TRP A 1 575 ? 10.213 3.529 8.415 1.00 77.81 575 TRP A O 1
ATOM 4356 N N . LYS A 1 576 ? 8.350 4.036 7.269 1.00 83.12 576 LYS A N 1
ATOM 4357 C CA . LYS A 1 576 ? 8.172 5.390 7.775 1.00 83.12 576 LYS A CA 1
ATOM 4358 C C . LYS A 1 576 ? 7.091 5.372 8.835 1.00 83.12 576 LYS A C 1
ATOM 4360 O O . LYS A 1 576 ? 6.023 4.801 8.609 1.00 83.12 576 LYS A O 1
ATOM 4365 N N . ILE A 1 577 ? 7.379 5.976 9.976 1.00 88.94 577 ILE A N 1
ATOM 4366 C CA . ILE A 1 577 ? 6.512 5.928 11.151 1.00 88.94 577 ILE A CA 1
ATOM 4367 C C . ILE A 1 577 ? 6.238 7.354 11.574 1.00 88.94 577 ILE A C 1
ATOM 4369 O O . ILE A 1 577 ? 7.164 8.140 11.752 1.00 88.94 577 ILE A O 1
ATOM 4373 N N . ALA A 1 578 ? 4.964 7.688 11.705 1.00 91.56 578 ALA A N 1
ATOM 4374 C CA . ALA A 1 578 ? 4.524 9.015 12.084 1.00 91.56 578 ALA A CA 1
ATOM 4375 C C . ALA A 1 578 ? 3.692 8.946 13.359 1.00 91.56 578 ALA A C 1
ATOM 4377 O O . ALA A 1 578 ? 3.012 7.949 13.611 1.00 91.56 578 ALA A O 1
ATOM 4378 N N . ARG A 1 579 ? 3.722 10.030 14.134 1.00 95.75 579 ARG A N 1
ATOM 4379 C CA . ARG A 1 579 ? 2.799 10.248 15.245 1.00 95.75 579 ARG A CA 1
ATOM 4380 C C . ARG A 1 579 ? 2.101 11.589 15.105 1.00 95.75 579 ARG A C 1
ATOM 4382 O O . ARG A 1 579 ? 2.773 12.613 15.029 1.00 95.75 579 ARG A O 1
ATOM 4389 N N . ALA A 1 580 ? 0.775 11.576 15.118 1.00 96.81 580 ALA A N 1
ATOM 4390 C CA . ALA A 1 580 ? -0.058 12.759 15.221 1.00 96.81 580 ALA A CA 1
ATOM 4391 C C . ALA A 1 580 ? -0.367 13.080 16.690 1.00 96.81 580 ALA A C 1
ATOM 4393 O O . ALA A 1 580 ? -0.680 12.190 17.482 1.00 96.81 580 ALA A O 1
ATOM 4394 N N . THR A 1 581 ? -0.312 14.357 17.052 1.00 95.38 581 THR A N 1
ATOM 4395 C CA . THR A 1 581 ? -0.738 14.870 18.359 1.00 95.38 581 THR A CA 1
ATOM 4396 C C . THR A 1 581 ? -1.593 16.116 18.173 1.00 95.38 581 THR A C 1
ATOM 4398 O O . THR A 1 581 ? -1.426 16.862 17.211 1.00 95.38 581 THR A O 1
ATOM 4401 N N . SER A 1 582 ? -2.536 16.342 19.082 1.00 94.31 582 SER A N 1
ATOM 4402 C CA . SER A 1 582 ? -3.430 17.497 19.037 1.00 94.31 582 SER A CA 1
ATOM 4403 C C . SER A 1 582 ? -3.837 17.894 20.445 1.00 94.31 582 SER A C 1
ATOM 4405 O O . SER A 1 582 ? -4.039 17.034 21.304 1.00 94.31 582 SER A O 1
ATOM 4407 N N . GLU A 1 583 ? -3.974 19.197 20.667 1.00 90.94 583 GLU A N 1
ATOM 4408 C CA . GLU A 1 583 ? -4.578 19.731 21.885 1.00 90.94 583 GLU A CA 1
ATOM 4409 C C . GLU A 1 583 ? -6.109 19.795 21.789 1.00 90.94 583 GLU A C 1
ATOM 4411 O O . GLU A 1 583 ? -6.763 19.757 22.827 1.00 90.94 583 GLU A O 1
ATOM 4416 N N . GLU A 1 584 ? -6.669 19.788 20.575 1.00 91.56 584 GLU A N 1
ATOM 4417 C CA . GLU A 1 584 ? -8.109 19.895 20.295 1.00 91.56 584 GLU A CA 1
ATOM 4418 C C . GLU A 1 584 ? -8.804 18.527 20.179 1.00 91.56 584 GLU A C 1
ATOM 4420 O O . GLU A 1 584 ? -9.983 18.391 20.504 1.00 91.56 584 GLU A O 1
ATOM 4425 N N . LEU A 1 585 ? -8.089 17.491 19.728 1.00 95.25 585 LEU A N 1
ATOM 4426 C CA . LEU A 1 585 ? -8.656 16.152 19.553 1.00 95.25 585 LEU A CA 1
ATOM 4427 C C . LEU A 1 585 ? -8.550 15.308 20.836 1.00 95.25 585 LEU A C 1
ATOM 4429 O O . LEU A 1 585 ? -7.667 15.495 21.680 1.00 95.25 585 LEU A O 1
ATOM 4433 N N . LEU A 1 586 ? -9.472 14.351 20.979 1.00 94.44 586 LEU A N 1
ATOM 4434 C CA . LEU A 1 586 ? -9.501 13.422 22.109 1.00 94.44 586 LEU A CA 1
ATOM 4435 C C . LEU A 1 586 ? -8.636 12.200 21.794 1.00 94.44 586 LEU A C 1
ATOM 4437 O O . LEU A 1 586 ? -8.651 11.684 20.679 1.00 94.44 586 LEU A O 1
ATOM 4441 N N . THR A 1 587 ? -7.939 11.700 22.806 1.00 92.62 587 THR A N 1
ATOM 4442 C CA . THR A 1 587 ? -7.167 10.452 22.765 1.00 92.62 587 THR A CA 1
ATOM 4443 C C . THR A 1 587 ? -7.750 9.458 23.754 1.00 92.62 587 THR A C 1
ATOM 4445 O O . THR A 1 587 ? -8.232 9.877 24.805 1.00 92.62 587 THR A O 1
ATOM 4448 N N . VAL A 1 588 ? -7.665 8.161 23.466 1.00 90.25 588 VAL A N 1
ATOM 4449 C CA . VAL A 1 588 ? -8.190 7.131 24.377 1.00 90.25 588 VAL A CA 1
ATOM 4450 C C . VAL A 1 588 ? -7.275 6.923 25.574 1.00 90.25 588 VAL A C 1
ATOM 4452 O O . VAL A 1 588 ? -6.053 7.084 25.467 1.00 90.25 588 VAL A O 1
ATOM 4455 N N . ASP A 1 589 ? -7.894 6.561 26.692 1.00 89.00 589 ASP A N 1
ATOM 4456 C CA . ASP A 1 589 ? -7.256 6.232 27.962 1.00 89.00 589 ASP A CA 1
ATOM 4457 C C . ASP A 1 589 ? -7.803 4.875 28.430 1.00 89.00 589 ASP A C 1
ATOM 4459 O O . ASP A 1 589 ? -8.939 4.521 28.115 1.00 89.00 589 ASP A O 1
ATOM 4463 N N . PHE A 1 590 ? -6.999 4.105 29.154 1.00 87.50 590 PHE A N 1
ATOM 4464 C CA . PHE A 1 590 ? -7.368 2.762 29.611 1.00 87.50 590 PHE A CA 1
ATOM 4465 C C . PHE A 1 590 ? -7.225 2.670 31.125 1.00 87.50 590 PHE A C 1
ATOM 4467 O O . PHE A 1 590 ? -6.392 3.346 31.728 1.00 87.50 590 PHE A O 1
ATOM 4474 N N . GLY A 1 591 ? -8.022 1.812 31.755 1.00 85.25 591 GLY A N 1
ATOM 4475 C CA . GLY A 1 591 ? -8.010 1.690 33.207 1.00 85.25 591 GLY A CA 1
ATOM 4476 C C . GLY A 1 591 ? -8.817 2.773 33.903 1.00 85.25 591 GLY A C 1
ATOM 4477 O O . GLY A 1 591 ? -9.958 3.026 33.535 1.00 85.25 591 GLY A O 1
ATOM 4478 N N . SER A 1 592 ? -8.260 3.389 34.944 1.00 84.94 592 SER A N 1
ATOM 4479 C CA . SER A 1 592 ? -8.914 4.517 35.612 1.00 84.94 592 SER A CA 1
ATOM 4480 C C . SER A 1 592 ? -8.678 5.795 34.803 1.00 84.94 592 SER A C 1
ATOM 4482 O O . SER A 1 592 ? -7.517 6.144 34.586 1.00 84.94 592 SER A O 1
ATOM 4484 N N . PRO A 1 593 ? -9.731 6.529 34.398 1.00 85.88 593 PRO A N 1
ATOM 4485 C CA . PRO A 1 593 ? -9.581 7.696 33.536 1.00 85.88 593 PRO A CA 1
ATOM 4486 C C . PRO A 1 593 ? -8.772 8.776 34.253 1.00 85.88 593 PRO A C 1
ATOM 4488 O O . PRO A 1 593 ? -9.157 9.250 35.332 1.00 85.88 593 PRO A O 1
ATOM 4491 N N . SER A 1 594 ? -7.644 9.160 33.653 1.00 87.88 594 SER A N 1
ATOM 4492 C CA . SER A 1 594 ? -6.710 10.113 34.247 1.00 87.88 594 SER A CA 1
ATOM 4493 C C . SER A 1 594 ? -7.338 11.508 34.422 1.00 87.88 594 SER A C 1
ATOM 4495 O O . SER A 1 594 ? -8.240 11.888 33.668 1.00 87.88 594 SER A O 1
ATOM 4497 N N . PRO A 1 595 ? -6.859 12.334 35.376 1.00 90.44 595 PRO A N 1
ATOM 4498 C CA . PRO A 1 595 ? -7.334 13.712 35.522 1.00 90.44 595 PRO A CA 1
ATOM 4499 C C . PRO A 1 595 ? -7.208 14.526 34.227 1.00 90.44 595 PRO A C 1
ATOM 4501 O O . PRO A 1 595 ? -8.125 15.260 33.872 1.00 90.44 595 PRO A O 1
ATOM 4504 N N . ALA A 1 596 ? -6.111 14.335 33.484 1.00 88.69 596 ALA A N 1
ATOM 4505 C CA . ALA A 1 596 ? -5.878 14.990 32.199 1.00 88.69 596 ALA A CA 1
ATOM 4506 C C . ALA A 1 596 ? -6.878 14.543 31.121 1.00 88.69 596 ALA A C 1
ATOM 4508 O O . ALA A 1 596 ? -7.347 15.369 30.340 1.00 88.69 596 ALA A O 1
ATOM 4509 N N . PHE A 1 597 ? -7.233 13.254 31.089 1.00 90.38 597 PHE A N 1
ATOM 4510 C CA . PHE A 1 597 ? -8.271 12.747 30.194 1.00 90.38 597 PHE A CA 1
ATOM 4511 C C . PHE A 1 597 ? -9.642 13.344 30.527 1.00 90.38 597 PHE A C 1
ATOM 4513 O O . PHE A 1 597 ? -10.330 13.831 29.632 1.00 90.38 597 PHE A O 1
ATOM 4520 N N . ARG A 1 598 ? -10.020 13.371 31.812 1.00 91.75 598 ARG A N 1
ATOM 4521 C CA . ARG A 1 598 ? -11.299 13.949 32.261 1.00 91.75 598 ARG A CA 1
ATOM 4522 C C . ARG A 1 598 ? -11.420 15.420 31.893 1.00 91.75 598 ARG A C 1
ATOM 4524 O O . ARG A 1 598 ? -12.449 15.830 31.370 1.00 91.75 598 ARG A O 1
ATOM 4531 N N . GLU A 1 599 ? -10.363 16.187 32.137 1.00 90.94 599 GLU A N 1
ATOM 4532 C CA . GLU A 1 599 ? -10.321 17.602 31.777 1.00 90.94 599 GLU A CA 1
ATOM 4533 C C . GLU A 1 599 ? -10.467 17.797 30.268 1.00 90.94 599 GLU A C 1
ATOM 4535 O O . GLU A 1 599 ? -11.297 18.573 29.811 1.00 90.94 599 GLU A O 1
ATOM 4540 N N . ARG A 1 600 ? -9.737 17.007 29.476 1.00 91.12 600 ARG A N 1
ATOM 4541 C CA . ARG A 1 600 ? -9.814 17.055 28.015 1.00 91.12 600 ARG A CA 1
ATOM 4542 C C . ARG A 1 600 ? -11.215 16.722 27.488 1.00 91.12 600 ARG A C 1
ATOM 4544 O O . ARG A 1 600 ? -11.682 17.388 26.568 1.00 91.12 600 ARG A O 1
ATOM 4551 N N . ILE A 1 601 ? -11.898 15.732 28.069 1.00 92.19 601 ILE A N 1
ATOM 4552 C CA . ILE A 1 601 ? -13.287 15.408 27.714 1.00 92.19 601 ILE A CA 1
ATOM 4553 C C . ILE A 1 601 ? -14.218 16.587 28.012 1.00 92.19 601 ILE A C 1
ATOM 4555 O O . ILE A 1 601 ? -14.998 16.949 27.135 1.00 92.19 601 ILE A O 1
ATOM 4559 N N . ARG A 1 602 ? -14.113 17.216 29.189 1.00 91.19 602 ARG A N 1
ATOM 4560 C CA . ARG A 1 602 ? -14.943 18.382 29.539 1.00 91.19 602 ARG A CA 1
ATOM 4561 C C . ARG A 1 602 ? -14.688 19.571 28.620 1.00 91.19 602 ARG A C 1
ATOM 4563 O O . ARG A 1 602 ? -15.639 20.181 28.150 1.00 91.19 602 ARG A O 1
ATOM 4570 N N . THR A 1 603 ? -13.432 19.843 28.278 1.00 90.69 603 THR A N 1
ATOM 4571 C CA . THR A 1 603 ? -13.080 20.930 27.353 1.00 90.69 603 THR A CA 1
ATOM 4572 C C . THR A 1 603 ? -13.676 20.727 25.959 1.00 90.69 603 THR A C 1
ATOM 4574 O O . THR A 1 603 ? -14.141 21.684 25.347 1.00 90.69 603 THR A O 1
ATOM 4577 N N . VAL A 1 604 ? -13.678 19.493 25.445 1.00 89.62 604 VAL A N 1
ATOM 4578 C CA . VAL A 1 604 ? -14.127 19.203 24.071 1.00 89.62 604 VAL A CA 1
ATOM 4579 C C . VAL A 1 604 ? -15.635 18.944 23.980 1.00 89.62 604 VAL A C 1
ATOM 4581 O O . VAL A 1 604 ? -16.257 19.326 22.991 1.00 89.62 604 VAL A O 1
ATOM 4584 N N . LEU A 1 605 ? -16.230 18.278 24.974 1.00 90.44 605 LEU A N 1
ATOM 4585 C CA . LEU A 1 605 ? -17.643 17.873 24.963 1.00 90.44 605 LEU A CA 1
ATOM 4586 C C . LEU A 1 605 ? -18.551 18.709 25.878 1.00 90.44 605 LEU A C 1
ATOM 4588 O O . LEU A 1 605 ? -19.773 18.597 25.779 1.00 90.44 605 LEU A O 1
ATOM 4592 N N . GLY A 1 606 ? -17.980 19.550 26.738 1.00 89.31 606 GLY A N 1
ATOM 4593 C CA . GLY A 1 606 ? -18.686 20.346 27.740 1.00 89.31 606 GLY A CA 1
ATOM 4594 C C . GLY A 1 606 ? -18.811 19.657 29.106 1.00 89.31 606 GLY A C 1
ATOM 4595 O O . GLY A 1 606 ? -18.713 18.436 29.235 1.00 89.31 606 GLY A O 1
ATOM 4596 N N . ASP A 1 607 ? -19.089 20.457 30.139 1.00 85.94 607 ASP A N 1
ATOM 4597 C CA . ASP A 1 607 ? -19.172 20.011 31.542 1.00 85.94 607 ASP A CA 1
ATOM 4598 C C . ASP A 1 607 ? -20.373 19.102 31.856 1.00 85.94 607 ASP A C 1
ATOM 4600 O O . ASP A 1 607 ? -20.420 18.476 32.913 1.00 85.94 607 ASP A O 1
ATOM 4604 N N . GLY A 1 608 ? -21.351 19.016 30.950 1.00 83.44 608 GLY A N 1
ATOM 4605 C CA . GLY A 1 608 ? -22.556 18.200 31.126 1.00 83.44 608 GLY A CA 1
ATOM 4606 C C . GLY A 1 608 ? -22.359 16.699 30.887 1.00 83.44 608 GLY A C 1
ATOM 4607 O O . GLY A 1 608 ? -23.308 15.937 31.053 1.00 83.44 608 GLY A O 1
ATOM 4608 N N . VAL A 1 609 ? -21.166 16.264 30.470 1.00 87.94 609 VAL A N 1
ATOM 4609 C CA . VAL A 1 609 ? -20.878 14.852 30.189 1.00 87.94 609 VAL A CA 1
ATOM 4610 C C . VAL A 1 609 ? -20.545 14.095 31.472 1.00 87.94 609 VAL A C 1
ATOM 4612 O O . VAL A 1 609 ? -19.526 14.348 32.116 1.00 87.94 609 VAL A O 1
ATOM 4615 N N . ASP A 1 610 ? -21.366 13.097 31.797 1.00 87.94 610 ASP A N 1
ATOM 4616 C CA . ASP A 1 610 ? -21.091 12.154 32.881 1.00 87.94 610 ASP A CA 1
ATOM 4617 C C . ASP A 1 610 ? -20.134 11.048 32.404 1.00 87.94 610 ASP A C 1
ATOM 4619 O O . ASP A 1 610 ? -20.531 10.034 31.822 1.00 87.94 610 ASP A O 1
ATOM 4623 N N . ILE A 1 611 ? -18.837 11.283 32.620 1.00 89.25 611 ILE A N 1
ATOM 4624 C CA . ILE A 1 611 ? -17.764 10.350 32.249 1.00 89.25 611 ILE A CA 1
ATOM 4625 C C . ILE A 1 611 ? -17.885 9.045 33.042 1.00 89.25 611 ILE A C 1
ATOM 4627 O O . ILE A 1 611 ? -17.661 7.976 32.480 1.00 89.25 611 ILE A O 1
ATOM 4631 N N . ASP A 1 612 ? -18.239 9.123 34.327 1.00 87.81 612 ASP A N 1
ATOM 4632 C CA . ASP A 1 612 ? -18.244 7.975 35.236 1.00 87.81 612 ASP A CA 1
ATOM 4633 C C . ASP A 1 612 ? -19.420 7.037 34.953 1.00 87.81 612 ASP A C 1
ATOM 4635 O O . ASP A 1 612 ? -19.243 5.819 34.961 1.00 87.81 612 ASP A O 1
ATOM 4639 N N . ALA A 1 613 ? -20.587 7.578 34.591 1.00 87.06 613 ALA A N 1
ATOM 4640 C CA . ALA A 1 613 ? -21.741 6.773 34.186 1.00 87.06 613 ALA A CA 1
ATOM 4641 C C . ALA A 1 613 ? -21.518 5.966 32.893 1.00 87.06 613 ALA A C 1
ATOM 4643 O O . ALA A 1 613 ? -22.240 5.001 32.637 1.00 87.06 613 ALA A O 1
ATOM 4644 N N . ARG A 1 614 ? -20.543 6.356 32.059 1.00 87.44 614 ARG A N 1
ATOM 4645 C CA . ARG A 1 614 ? -20.230 5.700 30.776 1.00 87.44 614 ARG A CA 1
ATOM 4646 C C . ARG A 1 614 ? -18.806 5.162 30.695 1.00 87.44 614 ARG A C 1
ATOM 4648 O O . ARG A 1 614 ? -18.330 4.862 29.599 1.00 87.44 614 ARG A O 1
ATOM 4655 N N . TRP A 1 615 ? -18.128 5.021 31.828 1.00 88.31 615 TRP A N 1
ATOM 4656 C CA . TRP A 1 615 ? -16.827 4.369 31.884 1.00 88.31 615 TRP A CA 1
ATOM 4657 C C . TRP A 1 615 ? -16.981 2.866 32.161 1.00 88.31 615 TRP A C 1
ATOM 4659 O O . TRP A 1 615 ? -17.777 2.495 33.025 1.00 88.31 615 TRP A O 1
ATOM 4669 N N . PRO A 1 616 ? -16.211 1.980 31.502 1.00 89.25 616 PRO A N 1
ATOM 4670 C CA . PRO A 1 616 ? -15.228 2.235 30.440 1.00 89.25 616 PRO A CA 1
ATOM 4671 C C . PRO A 1 616 ? -15.849 2.395 29.042 1.00 89.25 616 PRO A C 1
ATOM 4673 O O . PRO A 1 616 ? -17.022 2.107 28.834 1.00 89.25 616 PRO A O 1
ATOM 4676 N N . HIS A 1 617 ? -15.048 2.817 28.057 1.00 91.25 617 HIS A N 1
ATOM 4677 C CA . HIS A 1 617 ? -15.441 2.797 26.640 1.00 91.25 617 HIS A CA 1
ATOM 4678 C C . HIS A 1 617 ? -15.187 1.430 25.969 1.00 91.25 617 HIS A C 1
ATOM 4680 O O . HIS A 1 617 ? -14.280 0.719 26.405 1.00 91.25 617 HIS A O 1
ATOM 4686 N N . PRO A 1 618 ? -15.873 1.090 24.854 1.00 90.81 618 PRO A N 1
ATOM 4687 C CA . PRO A 1 618 ? -15.728 -0.215 24.199 1.00 90.81 618 PRO A CA 1
ATOM 4688 C C . PRO A 1 618 ? -14.497 -0.415 23.307 1.00 90.81 618 PRO A C 1
ATOM 4690 O O . PRO A 1 618 ? -14.265 -1.534 22.866 1.00 90.81 618 PRO A O 1
ATOM 4693 N N . LEU A 1 619 ? -13.718 0.634 23.016 1.00 86.81 619 LEU A N 1
ATOM 4694 C CA . LEU A 1 619 ? -12.498 0.489 22.211 1.00 86.81 619 LEU A CA 1
ATOM 4695 C C . LEU A 1 619 ? -11.417 -0.260 23.014 1.00 86.81 619 LEU A C 1
ATOM 4697 O O . LEU A 1 619 ? -11.197 0.104 24.171 1.00 86.81 619 LEU A O 1
ATOM 4701 N N . GLY A 1 620 ? -10.748 -1.254 22.416 1.00 70.38 620 GLY A N 1
ATOM 4702 C CA . GLY A 1 620 ? -9.772 -2.125 23.087 1.00 70.38 620 GLY A CA 1
ATOM 4703 C C . GLY A 1 620 ? -8.688 -2.695 22.185 1.00 70.38 620 GLY A C 1
ATOM 4704 O O . GLY A 1 620 ? -8.832 -2.585 20.946 1.00 70.38 620 GLY A O 1
#

Solvent-accessible surface area (backbone atoms only — not comparable to full-atom values): 34254 Å² total; per-residue (Å²): 131,84,80,65,75,25,31,29,57,25,65,41,51,48,75,49,76,59,92,50,31,37,36,41,38,36,99,90,44,78,47,77,44,79,39,81,52,64,66,59,43,51,44,61,56,48,26,72,78,44,67,36,52,45,82,72,44,56,71,69,58,49,51,52,34,49,76,69,58,42,40,40,86,43,94,67,59,68,69,58,52,50,52,42,26,55,48,40,57,38,62,58,69,78,65,80,87,61,93,73,55,76,64,56,54,50,51,53,48,47,55,39,56,71,58,58,69,58,95,70,94,68,94,82,70,84,85,82,77,96,71,96,70,88,70,80,56,72,71,83,80,88,71,82,76,59,58,57,55,56,65,69,56,54,54,48,52,53,47,56,65,64,31,75,60,50,61,79,50,75,42,76,83,61,63,61,39,57,39,55,36,40,40,39,48,48,97,87,48,59,43,34,42,38,42,36,55,86,53,104,57,76,45,79,47,79,47,80,56,69,90,66,64,68,67,69,30,54,51,47,70,60,56,65,54,38,23,20,36,35,38,37,32,29,42,45,62,67,44,27,71,75,36,40,64,30,16,57,58,46,42,54,53,30,42,52,41,47,51,56,47,50,48,50,56,40,44,74,71,47,29,45,48,39,80,46,78,66,56,41,54,72,42,46,34,61,73,70,65,54,60,91,67,48,41,70,66,37,36,34,32,34,32,53,47,82,82,63,79,61,61,58,73,45,76,50,80,48,73,51,76,48,96,90,41,52,43,20,43,17,40,23,29,31,65,68,44,99,85,79,50,57,46,67,8,58,17,53,26,74,38,68,66,56,2,42,54,38,2,46,29,44,27,38,44,51,55,23,46,66,74,40,35,94,81,57,76,62,74,69,11,49,24,46,27,80,39,56,72,60,4,39,52,44,1,44,31,48,30,49,30,43,23,26,49,52,53,46,63,67,67,56,61,45,35,45,25,36,50,83,66,98,43,75,66,47,55,41,44,54,49,53,30,56,77,68,70,33,45,80,45,36,30,53,35,46,50,81,93,52,63,43,34,26,23,36,29,38,37,31,47,92,88,40,32,19,36,50,66,26,56,14,36,27,52,20,42,61,54,1,41,52,43,4,48,40,49,44,42,42,53,50,44,46,32,46,66,73,66,62,44,60,91,56,39,89,75,80,84,80,87,62,86,60,52,52,46,64,47,29,33,51,54,33,22,17,47,83,33,60,43,84,80,45,41,36,82,70,56,47,73,48,76,43,73,66,61,90,63,79,46,69,62,64,60,53,59,75,54,34,52,75,47,84,42,20,89,59,30,77,44,53,90,58,38,20,29,15,34,25,48,48,89,77,56,47,73,87,81,60,44,75,78,45,72,69,55,54,51,51,46,30,76,70,73,36,86,86,57,62,61,73,86,57,59,78,61,55,73,81